Protein 8B68 (pdb70)

Foldseek 3Di:
DAAEEEEEQADQLVQPPPVSVQARQQQDDLQNGGLVQLVLQLCLVLRHAEYEYEYAPRHCVVVVQLPDDVVVLVVCVVVVVPVVSCVSPRRVVRHHYHYHHDHDCLDDLVSVLCVVVDDPVRQKYKYAHSQKDAPDRDVVVVQVVVCVVPNAKEFEWEQAQLQGAQQFKAFQFDDDPDPQKTWGQAIDHRDRSVPRNHSTGTDRIMIHGPQLNVLSVPDPRGDSRSSVNVCVVVPGTYMYGYRPDDMFGNSHVVSSVVSSLVVQLVDVVRNPVVVVVVVVVVVDD/DAAEEEEEQADQLVQPPPVSVQARLQQDDLQHGGLVQLVLQLCLVLPHQEYEYEYAPRVCVVVCLLPDDVVVLVVCVVVVVPVVSCVSPRRVPSHHYHYHHDHDCQDDLSRVLCVVVDDPVRQKYKYAYSQKDAPDRDVVVVQVVVCVVQNFKEFEWEQAQLQGAQQFWAFQWDDDPDPQKTWGQAIDHRDRSVPHNHRTGTDGIMIGGPQLSVLQVPDDQPCHGDSRSSVNVCVVVPGTYMYGYRPDDMFGSSHPVSSVVSSLVVQLVPVVRNPVSVVVVVVVVVDD

Structure (mmCIF, N/CA/C/O backbone):
data_8B68
#
_entry.id   8B68
#
_cell.length_a   48.036
_cell.length_b   78.433
_cell.length_c   90.289
_cell.angle_alpha   90.000
_cell.angle_beta   93.904
_cell.angle_gamma   90.000
#
_symmetry.space_group_name_H-M   'P 1 21 1'
#
loop_
_entity.id
_entity.type
_entity.pdbx_description
1 polymer 'UTP--glucose-1-phosphate uridylyltransferase'
2 non-polymer "URIDINE-5'-DIPHOSPHATE-GLUCOSE"
3 non-polymer 1,2-ETHANEDIOL
4 non-polymer DI(HYDROXYETHYL)ETHER
5 non-polymer 'THIOCYANATE ION'
6 non-polymer 'MAGNESIUM ION'
7 water water
#
loop_
_atom_site.group_PDB
_atom_site.id
_atom_site.type_symbol
_atom_site.label_atom_id
_atom_site.label_alt_id
_atom_site.label_comp_id
_atom_site.label_asym_id
_atom_site.label_entity_id
_atom_site.label_seq_id
_atom_site.pdbx_PDB_ins_code
_atom_site.Cartn_x
_atom_site.Cartn_y
_atom_site.Cartn_z
_atom_site.occupancy
_atom_site.B_iso_or_equiv
_atom_site.auth_seq_id
_atom_site.auth_comp_id
_atom_site.auth_asym_id
_atom_site.auth_atom_id
_atom_site.pdbx_PDB_model_num
ATOM 1 N N . THR A 1 9 ? -12.811 17.877 32.875 1.000 46.151 9 THR A N 1
ATOM 2 C CA . THR A 1 9 ? -13.312 16.740 33.693 1.000 47.204 9 THR A CA 1
ATOM 3 C C . THR A 1 9 ? -12.215 15.656 33.757 1.000 44.249 9 THR A C 1
ATOM 4 O O . THR A 1 9 ? -11.067 15.894 33.403 1.000 41.983 9 THR A O 1
ATOM 15 N N . PHE A 1 10 ? -12.543 14.449 34.217 1.000 31.611 10 PHE A N 1
ATOM 16 C CA . PHE A 1 10 ? -11.576 13.354 34.248 1.000 27.501 10 PHE A CA 1
ATOM 17 C C . PHE A 1 10 ? -11.044 13.082 32.837 1.000 26.426 10 PHE A C 1
ATOM 18 O O . PHE A 1 10 ? -11.761 13.278 31.839 1.000 25.962 10 PHE A O 1
ATOM 35 N N . THR A 1 11 ? -9.799 12.604 32.763 1.000 26.678 11 THR A N 1
ATOM 36 C CA . THR A 1 11 ? -9.189 12.163 31.509 1.000 27.610 11 THR A CA 1
ATOM 37 C C . THR A 1 11 ? -8.784 10.689 31.526 1.000 27.301 11 THR A C 1
ATOM 38 O O . THR A 1 11 ? -8.521 10.139 30.449 1.000 30.464 11 THR A O 1
ATOM 49 N N . THR A 1 12 ? -8.695 10.039 32.706 1.000 24.077 12 THR A N 1
ATOM 50 C CA . THR A 1 12 ? -8.244 8.656 32.809 1.000 23.047 12 THR A CA 1
ATOM 51 C C . THR A 1 12 ? -9.392 7.789 33.310 1.000 22.955 12 THR A C 1
ATOM 52 O O . THR A 1 12 ? -10.077 8.126 34.293 1.000 21.595 12 THR A O 1
ATOM 63 N N . ALA A 1 13 ? -9.642 6.669 32.600 1.000 21.673 13 ALA A N 1
ATOM 64 C CA . ALA A 1 13 ? -10.620 5.674 33.003 1.000 21.710 13 ALA A CA 1
ATOM 65 C C . ALA A 1 13 ? -9.884 4.382 33.325 1.000 23.535 13 ALA A C 1
ATOM 66 O O . ALA A 1 13 ? -9.007 3.997 32.559 1.000 25.637 13 ALA A O 1
ATOM 73 N N . ILE A 1 14 ? -10.286 3.731 34.418 1.000 21.404 14 ILE A N 1
ATOM 74 C CA . ILE A 1 14 ? -9.723 2.477 34.893 1.000 21.794 14 ILE A CA 1
ATOM 75 C C . ILE A 1 14 ? -10.742 1.392 34.622 1.000 21.146 14 ILE A C 1
ATOM 76 O O . ILE A 1 14 ? -11.925 1.533 34.939 1.000 20.959 14 ILE A O 1
ATOM 92 N N . VAL A 1 15 ? -10.274 0.278 34.023 1.000 22.069 15 VAL A N 1
ATOM 93 C CA . VAL A 1 15 ? -11.112 -0.902 33.821 1.000 22.127 15 VAL A CA 1
ATOM 94 C C . VAL A 1 15 ? -10.463 -2.069 34.563 1.000 22.965 15 VAL A C 1
ATOM 95 O O . VAL A 1 15 ? -9.398 -2.556 34.123 1.000 23.806 15 VAL A O 1
ATOM 108 N N . PRO A 1 16 ? -11.041 -2.502 35.718 1.000 22.081 16 PRO A N 1
ATOM 109 C CA . PRO A 1 16 ? -10.581 -3.669 36.469 1.000 22.876 16 PRO A CA 1
ATOM 110 C C . PRO A 1 16 ? -10.957 -4.951 35.736 1.000 23.421 16 PRO A C 1
ATOM 111 O O . PRO A 1 16 ? -12.141 -5.226 35.575 1.000 23.932 16 PRO A O 1
ATOM 122 N N . ALA A 1 17 ? -9.937 -5.683 35.274 1.000 25.862 17 ALA A N 1
ATOM 123 C CA . ALA A 1 17 ? -10.120 -6.847 34.378 1.000 25.149 17 ALA A CA 1
ATOM 124 C C . ALA A 1 17 ? -9.227 -8.003 34.816 1.000 26.845 17 ALA A C 1
ATOM 125 O O . ALA A 1 17 ? -8.766 -8.794 33.991 1.000 28.369 17 ALA A O 1
ATOM 132 N N . ALA A 1 18 ? -8.956 -8.114 36.119 1.000 29.006 18 ALA A N 1
ATOM 133 C CA . ALA A 1 18 ? -7.969 -9.065 36.605 1.000 31.704 18 ALA A CA 1
ATOM 134 C C . ALA A 1 18 ? -8.589 -10.359 37.142 1.000 33.692 18 ALA A C 1
ATOM 135 O O . ALA A 1 18 ? -7.820 -11.310 37.351 1.000 36.501 18 ALA A O 1
ATOM 142 N N . GLY A 1 19 ? -9.928 -10.426 37.322 1.000 30.880 19 GLY A N 1
ATOM 143 C CA . GLY A 1 19 ? -10.566 -11.670 37.759 1.000 33.037 19 GLY A CA 1
ATOM 144 C C . GLY A 1 19 ? -10.769 -12.633 36.583 1.000 33.082 19 GLY A C 1
ATOM 145 O O . GLY A 1 19 ? -10.895 -12.171 35.445 1.000 32.709 19 GLY A O 1
ATOM 149 N N . LEU A 1 20 ? -10.984 -13.921 36.866 1.000 33.993 20 LEU A N 1
ATOM 150 C CA . LEU A 1 20 ? -11.019 -14.935 35.796 1.000 36.312 20 LEU A CA 1
ATOM 151 C C . LEU A 1 20 ? -12.336 -14.959 35.028 1.000 36.003 20 LEU A C 1
ATOM 152 O O . LEU A 1 20 ? -12.330 -15.048 33.781 1.000 37.823 20 LEU A O 1
ATOM 168 N N . GLY A 1 21 ? -13.461 -14.825 35.729 1.000 32.749 21 GLY A N 1
ATOM 169 C CA . GLY A 1 21 ? -14.737 -15.143 35.105 1.000 30.615 21 GLY A CA 1
ATOM 170 C C . GLY A 1 21 ? -14.982 -16.644 35.203 1.000 26.686 21 GLY A C 1
ATOM 171 O O . GLY A 1 21 ? -15.131 -17.358 34.190 1.000 26.623 21 GLY A O 1
ATOM 175 N N . THR A 1 22 ? -15.105 -17.113 36.456 1.000 26.986 22 THR A N 1
ATOM 176 C CA . THR A 1 22 ? -15.256 -18.526 36.731 1.000 27.582 22 THR A CA 1
ATOM 177 C C . THR A 1 22 ? -16.572 -19.052 36.136 1.000 26.223 22 THR A C 1
ATOM 178 O O . THR A 1 22 ? -16.627 -20.219 35.803 1.000 24.828 22 THR A O 1
ATOM 189 N N . ARG A 1 23 ? -17.624 -18.203 35.974 1.000 25.228 23 ARG A N 1
ATOM 190 C CA . ARG A 1 23 ? -18.878 -18.684 35.365 1.000 26.547 23 ARG A CA 1
ATOM 191 C C . ARG A 1 23 ? -18.725 -18.995 33.882 1.000 24.863 23 ARG A C 1
ATOM 192 O O . ARG A 1 23 ? -19.605 -19.632 33.301 1.000 25.103 23 ARG A O 1
ATOM 213 N N . PHE A 1 24 ? -17.614 -18.563 33.242 1.000 23.382 24 PHE A N 1
ATOM 214 C CA . PHE A 1 24 ? -17.386 -18.872 31.846 1.000 22.373 24 PHE A CA 1
ATOM 215 C C . PHE A 1 24 ? -16.321 -19.953 31.664 1.000 22.144 24 PHE A C 1
ATOM 216 O O . PHE A 1 24 ? -15.891 -20.144 30.528 1.000 23.911 24 PHE A O 1
ATOM 233 N N . LEU A 1 25 ? -15.954 -20.691 32.738 1.000 22.760 25 LEU A N 1
ATOM 234 C CA . LEU A 1 25 ? -15.090 -21.846 32.547 1.000 23.457 25 LEU A CA 1
ATOM 235 C C . LEU A 1 25 ? -15.832 -22.959 31.810 1.000 24.286 25 LEU A C 1
ATOM 236 O O . LEU A 1 25 ? -17.036 -23.095 32.005 1.000 24.994 25 LEU A O 1
ATOM 252 N N . PRO A 1 26 ? -15.171 -23.755 30.955 1.000 24.036 26 PRO A N 1
ATOM 253 C CA . PRO A 1 26 ? -13.697 -23.739 30.782 1.000 25.163 26 PRO A CA 1
ATOM 254 C C . PRO A 1 26 ? -13.068 -22.678 29.855 1.000 23.874 26 PRO A C 1
ATOM 255 O O . PRO A 1 26 ? -11.837 -22.565 29.816 1.000 23.563 26 PRO A O 1
ATOM 266 N N . THR A 1 27 ? -13.894 -21.952 29.117 1.000 22.709 27 THR A N 1
ATOM 267 C CA . THR A 1 27 ? -13.398 -21.020 28.118 1.000 23.481 27 THR A CA 1
ATOM 268 C C . THR A 1 27 ? -12.372 -20.058 28.721 1.000 23.028 27 THR A C 1
ATOM 269 O O . THR A 1 27 ? -11.307 -19.848 28.129 1.000 23.092 27 THR A O 1
ATOM 280 N N . THR A 1 28 ? -12.698 -19.451 29.872 1.000 22.509 28 THR A N 1
ATOM 281 C CA . THR A 1 28 ? -11.850 -18.420 30.467 1.000 22.455 28 THR A CA 1
ATOM 282 C C . THR A 1 28 ? -10.577 -18.979 31.092 1.000 23.918 28 THR A C 1
ATOM 283 O O . THR A 1 28 ? -9.768 -18.198 31.587 1.000 26.735 28 THR A O 1
ATOM 294 N N . LYS A 1 29 ? -10.374 -20.288 31.079 1.000 23.781 29 LYS A N 1
ATOM 295 C CA . LYS A 1 29 ? -9.038 -20.842 31.316 1.000 27.149 29 LYS A CA 1
ATOM 296 C C . LYS A 1 29 ? -8.019 -20.229 30.341 1.000 28.667 29 LYS A C 1
ATOM 297 O O . LYS A 1 29 ? -6.875 -20.029 30.744 1.000 32.400 29 LYS A O 1
ATOM 316 N N . SER A 1 30 ? -8.419 -20.041 29.079 1.000 26.637 30 SER A N 1
ATOM 317 C CA . SER A 1 30 ? -7.547 -19.595 28.002 1.000 28.663 30 SER A CA 1
ATOM 318 C C . SER A 1 30 ? -7.921 -18.230 27.436 1.000 28.550 30 SER A C 1
ATOM 319 O O . SER A 1 30 ? -7.036 -17.572 26.898 1.000 37.110 30 SER A O 1
ATOM 327 N N . VAL A 1 31 ? -9.190 -17.806 27.475 1.000 24.179 31 VAL A N 1
ATOM 328 C CA . VAL A 1 31 ? -9.606 -16.595 26.812 1.000 24.443 31 VAL A CA 1
ATOM 329 C C . VAL A 1 31 ? -9.935 -15.575 27.906 1.000 23.650 31 VAL A C 1
ATOM 330 O O . VAL A 1 31 ? -10.765 -15.868 28.753 1.000 22.775 31 VAL A O 1
ATOM 343 N N . PRO A 1 32 ? -9.337 -14.359 27.884 1.000 24.011 32 PRO A N 1
ATOM 344 C CA . PRO A 1 32 ? -9.750 -13.304 28.804 1.000 23.024 32 PRO A CA 1
ATOM 345 C C . PRO A 1 32 ? -11.244 -13.045 28.679 1.000 22.020 32 PRO A C 1
ATOM 346 O O . PRO A 1 32 ? -11.795 -12.825 27.598 1.000 20.153 32 PRO A O 1
ATOM 357 N N . LYS A 1 33 ? -11.931 -13.000 29.819 1.000 21.860 33 LYS A N 1
ATOM 358 C CA . LYS A 1 33 ? -13.343 -12.722 29.847 1.000 22.870 33 LYS A CA 1
ATOM 359 C C . LYS A 1 33 ? -13.752 -11.453 29.096 1.000 19.618 33 LYS A C 1
ATOM 360 O O . LYS A 1 33 ? -14.746 -11.423 28.402 1.000 20.468 33 LYS A O 1
ATOM 379 N N . GLU A 1 34 ? -12.904 -10.427 29.189 1.000 20.617 34 GLU A N 1
ATOM 380 C CA . GLU A 1 34 ? -13.232 -9.139 28.610 1.000 20.811 34 GLU A CA 1
ATOM 381 C C . GLU A 1 34 ? -13.087 -9.130 27.078 1.000 19.812 34 GLU A C 1
ATOM 382 O O . GLU A 1 34 ? -13.484 -8.150 26.463 1.000 19.503 34 GLU A O 1
ATOM 394 N N . LEU A 1 35 ? -12.490 -10.178 26.476 1.000 19.891 35 LEU A N 1
ATOM 395 C CA . LEU A 1 35 ? -12.410 -10.316 25.018 1.000 20.322 35 LEU A CA 1
ATOM 396 C C . LEU A 1 35 ? -13.535 -11.183 24.457 1.000 22.109 35 LEU A C 1
ATOM 397 O O . LEU A 1 35 ? -13.589 -11.366 23.206 1.000 23.489 35 LEU A O 1
ATOM 413 N N . LEU A 1 36 ? -14.458 -11.688 25.297 1.000 19.777 36 LEU A N 1
ATOM 414 C CA . LEU A 1 36 ? -15.528 -12.518 24.744 1.000 19.829 36 LEU A CA 1
ATOM 415 C C . LEU A 1 36 ? -16.470 -11.643 23.937 1.000 20.987 36 LEU A C 1
ATOM 416 O O . LEU A 1 36 ? -16.807 -10.580 24.372 1.000 21.520 36 LEU A O 1
ATOM 432 N N . PRO A 1 37 ? -16.936 -12.096 22.766 1.000 21.064 37 PRO A N 1
ATOM 433 C CA . PRO A 1 37 ? -17.733 -11.247 21.886 1.000 22.059 37 PRO A CA 1
ATOM 434 C C . PRO A 1 37 ? -19.206 -11.182 22.291 1.000 22.537 37 PRO A C 1
ATOM 435 O O . PRO A 1 37 ? -19.819 -12.218 22.575 1.000 21.728 37 PRO A O 1
ATOM 446 N N . VAL A 1 38 ? -19.732 -9.959 22.226 1.000 20.385 38 VAL A N 1
ATOM 447 C CA . VAL A 1 38 ? -21.160 -9.660 22.291 1.000 20.637 38 VAL A CA 1
ATOM 448 C C . VAL A 1 38 ? -21.607 -9.506 20.844 1.000 20.154 38 VAL A C 1
ATOM 449 O O . VAL A 1 38 ? -21.334 -8.455 20.241 1.000 20.223 38 VAL A O 1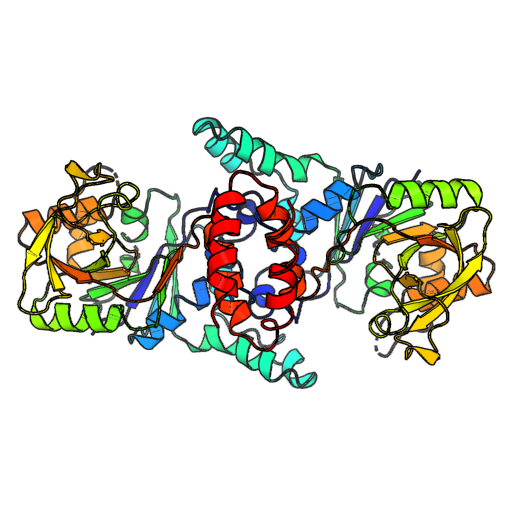
ATOM 462 N N . VAL A 1 39 ? -22.176 -10.587 20.284 1.000 19.935 39 VAL A N 1
ATOM 463 C CA . VAL A 1 39 ? -22.361 -10.746 18.828 1.000 20.736 39 VAL A CA 1
ATOM 464 C C . VAL A 1 39 ? -20.989 -10.903 18.146 1.000 20.714 39 VAL A C 1
ATOM 465 O O . VAL A 1 39 ? -20.553 -12.039 17.895 1.000 22.715 39 VAL A O 1
ATOM 478 N N . ASP A 1 40 ? -20.286 -9.800 17.870 1.000 20.739 40 ASP A N 1
ATOM 479 C CA . ASP A 1 40 ? -19.003 -9.830 17.198 1.000 23.179 40 ASP A CA 1
ATOM 480 C C . ASP A 1 40 ? -17.961 -8.901 17.853 1.000 21.093 40 ASP A C 1
ATOM 481 O O . ASP A 1 40 ? -16.825 -8.904 17.410 1.000 23.353 40 ASP A O 1
ATOM 490 N N . THR A 1 41 ? -18.271 -8.281 19.019 1.000 20.489 41 THR A N 1
ATOM 491 C CA . THR A 1 41 ? -17.477 -7.179 19.550 1.000 21.714 41 THR A CA 1
ATOM 492 C C . THR A 1 41 ? -17.181 -7.477 21.014 1.000 22.342 41 THR A C 1
ATOM 493 O O . THR A 1 41 ? -18.127 -7.691 21.758 1.000 20.117 41 THR A O 1
ATOM 504 N N . PRO A 1 42 ? -15.896 -7.472 21.445 1.000 23.466 42 PRO A N 1
ATOM 505 C CA . PRO A 1 42 ? -15.562 -7.766 22.834 1.000 24.288 42 PRO A CA 1
ATOM 506 C C . PRO A 1 42 ? -16.044 -6.697 23.775 1.000 22.674 42 PRO A C 1
ATOM 507 O O . PRO A 1 42 ? -16.124 -5.508 23.427 1.000 20.883 42 PRO A O 1
ATOM 518 N N . ALA A 1 43 ? -16.486 -7.142 24.967 1.000 24.141 43 ALA A N 1
ATOM 519 C CA . ALA A 1 43 ? -16.925 -6.229 25.996 1.000 22.929 43 ALA A CA 1
ATOM 520 C C . ALA A 1 43 ? -15.938 -5.097 26.259 1.000 21.310 43 ALA A C 1
ATOM 521 O O . ALA A 1 43 ? -16.308 -3.958 26.526 1.000 25.093 43 ALA A O 1
ATOM 528 N N . ILE A 1 44 ? -14.628 -5.387 26.277 1.000 20.024 44 ILE A N 1
ATOM 529 C CA . ILE A 1 44 ? -13.632 -4.376 26.536 1.000 21.368 44 ILE A CA 1
ATOM 530 C C . ILE A 1 44 ? -13.711 -3.235 25.521 1.000 21.879 44 ILE A C 1
ATOM 531 O O . ILE A 1 44 ? -13.462 -2.088 25.893 1.000 21.523 44 ILE A O 1
ATOM 547 N N . GLU A 1 45 ? -14.055 -3.533 24.259 1.000 20.384 45 GLU A N 1
ATOM 548 C CA . GLU A 1 45 ? -14.255 -2.437 23.305 1.000 19.777 45 GLU A CA 1
ATOM 549 C C . GLU A 1 45 ? -15.500 -1.600 23.643 1.000 20.961 45 GLU A C 1
ATOM 550 O O . GLU A 1 45 ? -15.448 -0.354 23.564 1.000 21.330 45 GLU A O 1
ATOM 562 N N . LEU A 1 46 ? -16.587 -2.256 24.063 1.000 21.382 46 LEU A N 1
ATOM 563 C CA . LEU A 1 46 ? -17.830 -1.565 24.431 1.000 22.266 46 LEU A CA 1
ATOM 564 C C . LEU A 1 46 ? -17.586 -0.584 25.591 1.000 21.695 46 LEU A C 1
ATOM 565 O O . LEU A 1 46 ? -17.962 0.592 25.479 1.000 20.860 46 LEU A O 1
ATOM 581 N N . VAL A 1 47 ? -16.822 -1.004 26.614 1.000 21.478 47 VAL A N 1
ATOM 582 C CA A VAL A 1 47 ? -16.600 -0.113 27.750 0.620 23.227 47 VAL A CA 1
ATOM 583 C CA B VAL A 1 47 ? -16.535 -0.168 27.768 0.380 22.731 47 VAL A CA 1
ATOM 584 C C . VAL A 1 47 ? -15.557 0.962 27.409 1.000 23.226 47 VAL A C 1
ATOM 585 O O . VAL A 1 47 ? -15.683 2.115 27.845 1.000 23.044 47 VAL A O 1
ATOM 609 N N . ALA A 1 48 ? -14.555 0.666 26.556 1.000 21.061 48 ALA A N 1
ATOM 610 C CA . ALA A 1 48 ? -13.583 1.677 26.117 1.000 21.558 48 ALA A CA 1
ATOM 611 C C . ALA A 1 48 ? -14.287 2.776 25.323 1.000 21.183 48 ALA A C 1
ATOM 612 O O . ALA A 1 48 ? -13.944 3.952 25.455 1.000 23.831 48 ALA A O 1
ATOM 619 N N . ASP A 1 49 ? -15.258 2.347 24.501 1.000 21.525 49 ASP A N 1
ATOM 620 C CA . ASP A 1 49 ? -15.990 3.298 23.671 1.000 23.577 49 ASP A CA 1
ATOM 621 C C . ASP A 1 49 ? -16.826 4.234 24.561 1.000 24.372 49 ASP A C 1
ATOM 622 O O . ASP A 1 49 ? -16.799 5.446 24.401 1.000 22.774 49 ASP A O 1
ATOM 631 N N . GLU A 1 50 ? -17.522 3.667 25.530 1.000 20.672 50 GLU A N 1
ATOM 632 C CA . GLU A 1 50 ? -18.246 4.432 26.536 1.000 21.966 50 GLU A CA 1
ATOM 633 C C . GLU A 1 50 ? -17.335 5.430 27.233 1.000 21.633 50 GLU A C 1
ATOM 634 O O . GLU A 1 50 ? -17.676 6.606 27.329 1.000 22.692 50 GLU A O 1
ATOM 646 N N . ALA A 1 51 ? -16.149 4.974 27.676 1.000 21.105 51 ALA A N 1
ATOM 647 C CA . ALA A 1 51 ? -15.228 5.877 28.356 1.000 21.401 51 ALA A CA 1
ATOM 648 C C . ALA A 1 51 ? -14.803 7.040 27.458 1.000 22.217 51 ALA A C 1
ATOM 649 O O . ALA A 1 51 ? -14.809 8.196 27.877 1.000 22.808 51 ALA A O 1
ATOM 656 N N . ARG A 1 52 ? -14.436 6.718 26.197 1.000 22.578 52 ARG A N 1
ATOM 657 C CA . ARG A 1 52 ? -14.044 7.728 25.233 1.000 24.806 52 ARG A CA 1
ATOM 658 C C . ARG A 1 52 ? -15.159 8.758 25.039 1.000 21.873 52 ARG A C 1
ATOM 659 O O . ARG A 1 52 ? -14.894 9.955 25.030 1.000 24.729 52 ARG A O 1
ATOM 680 N N . GLN A 1 53 ? -16.393 8.283 24.887 1.000 22.745 53 GLN A N 1
ATOM 681 C CA . GLN A 1 53 ? -17.522 9.164 24.604 1.000 27.117 53 GLN A CA 1
ATOM 682 C C . GLN A 1 53 ? -17.807 10.112 25.768 1.000 26.814 53 GLN A C 1
ATOM 683 O O . GLN A 1 53 ? -18.205 11.249 25.512 1.000 26.610 53 GLN A O 1
ATOM 697 N N . ALA A 1 54 ? -17.476 9.692 27.006 1.000 24.660 54 ALA A N 1
ATOM 698 C CA . ALA A 1 54 ? -17.517 10.569 28.176 1.000 25.178 54 ALA A CA 1
ATOM 699 C C . ALA A 1 54 ? -16.279 11.460 28.385 1.000 26.407 54 ALA A C 1
ATOM 700 O O . ALA A 1 54 ? -16.206 12.166 29.402 1.000 27.563 54 ALA A O 1
ATOM 707 N N . GLY A 1 55 ? -15.295 11.446 27.485 1.000 25.546 55 GLY A N 1
ATOM 708 C CA . GLY A 1 55 ? -14.167 12.367 27.495 1.000 26.615 55 GLY A CA 1
ATOM 709 C C . GLY A 1 55 ? -12.850 11.781 27.980 1.000 25.777 55 GLY A C 1
ATOM 710 O O . GLY A 1 55 ? -11.868 12.499 28.023 1.000 27.664 55 GLY A O 1
ATOM 714 N N . ALA A 1 56 ? -12.808 10.465 28.244 1.000 27.403 56 ALA A N 1
ATOM 715 C CA . ALA A 1 56 ? -11.566 9.788 28.573 1.000 25.890 56 ALA A CA 1
ATOM 716 C C . ALA A 1 56 ? -10.574 9.928 27.431 1.000 30.721 56 ALA A C 1
ATOM 717 O O . ALA A 1 56 ? -10.928 9.775 26.263 1.000 29.590 56 ALA A O 1
ATOM 724 N N . GLU A 1 57 ? -9.343 10.266 27.788 1.000 28.703 57 GLU A N 1
ATOM 725 C CA . GLU A 1 57 ? -8.212 10.317 26.874 1.000 32.230 57 GLU A CA 1
ATOM 726 C C . GLU A 1 57 ? -7.333 9.068 26.981 1.000 33.973 57 GLU A C 1
ATOM 727 O O . GLU A 1 57 ? -6.571 8.772 26.048 1.000 34.476 57 GLU A O 1
ATOM 739 N N . ARG A 1 58 ? -7.433 8.356 28.124 1.000 32.337 58 ARG A N 1
ATOM 740 C CA . ARG A 1 58 ? -6.497 7.325 28.528 1.000 33.868 58 ARG A CA 1
ATOM 741 C C . ARG A 1 58 ? -7.327 6.247 29.219 1.000 29.801 58 ARG A C 1
ATOM 742 O O . ARG A 1 58 ? -8.248 6.555 29.984 1.000 28.091 58 ARG A O 1
ATOM 763 N N . LEU A 1 59 ? -6.983 4.983 28.946 1.000 28.392 59 LEU A N 1
ATOM 764 C CA . LEU A 1 59 ? -7.597 3.837 29.576 1.000 28.607 59 LEU A CA 1
ATOM 765 C C . LEU A 1 59 ? -6.500 3.021 30.264 1.000 28.500 59 LEU A C 1
ATOM 766 O O . LEU A 1 59 ? -5.517 2.678 29.633 1.000 28.066 59 LEU A O 1
ATOM 782 N N . VAL A 1 60 ? -6.659 2.737 31.561 1.000 23.925 60 VAL A N 1
ATOM 783 C CA . VAL A 1 60 ? -5.725 1.908 32.329 1.000 24.720 60 VAL A CA 1
ATOM 784 C C . VAL A 1 60 ? -6.479 0.614 32.628 1.000 25.410 60 VAL A C 1
ATOM 785 O O . VAL A 1 60 ? -7.461 0.612 33.375 1.000 23.488 60 VAL A O 1
ATOM 798 N N . ILE A 1 61 ? -6.093 -0.467 31.935 1.000 24.865 61 ILE A N 1
ATOM 799 C CA . ILE A 1 61 ? -6.668 -1.781 32.136 1.000 25.431 61 ILE A CA 1
ATOM 800 C C . ILE A 1 61 ? -5.833 -2.512 33.180 1.000 28.957 61 ILE A C 1
ATOM 801 O O . ILE A 1 61 ? -4.623 -2.680 33.000 1.000 29.684 61 ILE A O 1
ATOM 817 N N . VAL A 1 62 ? -6.480 -2.887 34.291 1.000 26.594 62 VAL A N 1
ATOM 818 C CA . VAL A 1 62 ? -5.821 -3.689 35.286 1.000 26.341 62 VAL A CA 1
ATOM 819 C C . VAL A 1 62 ? -6.052 -5.162 34.979 1.000 27.848 62 VAL A C 1
ATOM 820 O O . VAL A 1 62 ? -7.197 -5.591 34.993 1.000 28.413 62 VAL A O 1
ATOM 833 N N . THR A 1 63 ? -4.972 -5.920 34.754 1.000 28.072 63 THR A N 1
ATOM 834 C CA . THR A 1 63 ? -5.159 -7.310 34.399 1.000 30.482 63 THR A CA 1
ATOM 835 C C . THR A 1 63 ? -4.087 -8.157 35.055 1.000 32.421 63 THR A C 1
ATOM 836 O O . THR A 1 63 ? -3.126 -7.671 35.624 1.000 30.503 63 THR A O 1
ATOM 847 N N . SER A 1 64 ? -4.301 -9.458 34.947 1.000 32.193 64 SER A N 1
ATOM 848 C CA . SER A 1 64 ? -3.313 -10.429 35.354 1.000 33.937 64 SER A CA 1
ATOM 849 C C . SER A 1 64 ? -2.244 -10.600 34.268 1.000 35.038 64 SER A C 1
ATOM 850 O O . SER A 1 64 ? -2.450 -10.295 33.105 1.000 33.589 64 SER A O 1
ATOM 858 N N . PRO A 1 65 ? -1.065 -11.198 34.573 1.000 38.880 65 PRO A N 1
ATOM 859 C CA . PRO A 1 65 ? -0.083 -11.501 33.525 1.000 41.544 65 PRO A CA 1
ATOM 860 C C . PRO A 1 65 ? -0.546 -12.363 32.349 1.000 43.000 65 PRO A C 1
ATOM 861 O O . PRO A 1 65 ? -0.113 -12.126 31.217 1.000 48.469 65 PRO A O 1
ATOM 872 N N . ALA A 1 66 ? -1.475 -13.307 32.581 1.000 40.549 66 ALA A N 1
ATOM 873 C CA . ALA A 1 66 ? -1.973 -14.188 31.523 1.000 41.641 66 ALA A CA 1
ATOM 874 C C . ALA A 1 66 ? -2.999 -13.509 30.606 1.000 39.724 66 ALA A C 1
ATOM 875 O O . ALA A 1 66 ? -3.460 -14.099 29.624 1.000 41.215 66 ALA A O 1
ATOM 882 N N . LYS A 1 67 ? -3.460 -12.307 30.962 1.000 38.578 67 LYS A N 1
ATOM 883 C CA . LYS A 1 67 ? -4.525 -11.636 30.223 1.000 38.979 67 LYS A CA 1
ATOM 884 C C . LYS A 1 67 ? -4.030 -10.350 29.556 1.000 47.669 67 LYS A C 1
ATOM 885 O O . LYS A 1 67 ? -4.836 -9.588 29.020 1.000 42.027 67 LYS A O 1
ATOM 904 N N . GLN A 1 68 ? -2.705 -10.140 29.516 1.000 51.082 68 GLN A N 1
ATOM 905 C CA . GLN A 1 68 ? -2.116 -8.945 28.922 1.000 61.610 68 GLN A CA 1
ATOM 906 C C . GLN A 1 68 ? -2.429 -8.829 27.423 1.000 59.525 68 GLN A C 1
ATOM 907 O O . GLN A 1 68 ? -2.393 -7.727 26.901 1.000 65.403 68 GLN A O 1
ATOM 921 N N . SER A 1 69 ? -2.799 -9.926 26.748 1.000 53.637 69 SER A N 1
ATOM 922 C CA . SER A 1 69 ? -3.291 -9.913 25.372 1.000 52.512 69 SER A CA 1
ATOM 923 C C . SER A 1 69 ? -4.520 -9.015 25.138 1.000 50.491 69 SER A C 1
ATOM 924 O O . SER A 1 69 ? -4.852 -8.705 23.986 1.000 53.394 69 SER A O 1
ATOM 932 N N . ILE A 1 70 ? -5.235 -8.628 26.202 1.000 42.742 70 ILE A N 1
ATOM 933 C CA . ILE A 1 70 ? -6.166 -7.507 26.138 1.000 41.327 70 ILE A CA 1
ATOM 934 C C . ILE A 1 70 ? -5.460 -6.266 25.560 1.000 45.554 70 ILE A C 1
ATOM 935 O O . ILE A 1 70 ? -6.075 -5.585 24.757 1.000 39.057 70 ILE A O 1
ATOM 951 N N . ALA A 1 71 ? -4.165 -6.037 25.865 1.000 48.427 71 ALA A N 1
ATOM 952 C CA . ALA A 1 71 ? -3.418 -4.868 25.403 1.000 49.253 71 ALA A CA 1
ATOM 953 C C . ALA A 1 71 ? -3.299 -4.842 23.889 1.000 46.744 71 ALA A C 1
ATOM 954 O O . ALA A 1 71 ? -3.614 -3.809 23.299 1.000 50.784 71 ALA A O 1
ATOM 961 N N . ALA A 1 72 ? -2.832 -5.966 23.315 1.000 38.164 72 ALA A N 1
ATOM 962 C CA . ALA A 1 72 ? -2.639 -6.164 21.888 1.000 41.537 72 ALA A CA 1
ATOM 963 C C . ALA A 1 72 ? -3.921 -5.868 21.119 1.000 33.773 72 ALA A C 1
ATOM 964 O O . ALA A 1 72 ? -3.825 -5.418 19.990 1.000 35.053 72 ALA A O 1
ATOM 971 N N . TYR A 1 73 ? -5.104 -6.088 21.738 1.000 32.356 73 TYR A N 1
ATOM 972 C CA . TYR A 1 73 ? -6.359 -5.788 21.054 1.000 27.392 73 TYR A CA 1
ATOM 973 C C . TYR A 1 73 ? -6.432 -4.314 20.663 1.000 27.780 73 TYR A C 1
ATOM 974 O O . TYR A 1 73 ? -7.055 -3.979 19.656 1.000 25.711 73 TYR A O 1
ATOM 992 N N . PHE A 1 74 ? -5.853 -3.418 21.505 1.000 27.136 74 PHE A N 1
ATOM 993 C CA . PHE A 1 74 ? -5.876 -1.986 21.250 1.000 28.708 74 PHE A CA 1
ATOM 994 C C . PHE A 1 74 ? -4.693 -1.503 20.411 1.000 29.228 74 PHE A C 1
ATOM 995 O O . PHE A 1 74 ? -4.528 -0.288 20.278 1.000 32.666 74 PHE A O 1
ATOM 1012 N N . ARG A 1 75 ? -3.855 -2.421 19.901 1.000 31.797 75 ARG A N 1
ATOM 1013 C CA . ARG A 1 75 ? -2.743 -2.049 19.035 1.000 34.505 75 ARG A CA 1
ATOM 1014 C C . ARG A 1 75 ? -3.219 -2.196 17.588 1.000 33.443 75 ARG A C 1
ATOM 1015 O O . ARG A 1 75 ? -4.028 -3.065 17.301 1.000 31.435 75 ARG A O 1
ATOM 1036 N N . PRO A 1 76 ? -2.695 -1.392 16.626 1.000 35.781 76 PRO A N 1
ATOM 1037 C CA . PRO A 1 76 ? -3.006 -1.582 15.216 1.000 35.773 76 PRO A CA 1
ATOM 1038 C C . PRO A 1 76 ? -2.549 -2.960 14.781 1.000 34.032 76 PRO A C 1
ATOM 1039 O O . PRO A 1 76 ? -1.637 -3.515 15.380 1.000 34.537 76 PRO A O 1
ATOM 1050 N N . ALA A 1 77 ? -3.177 -3.473 13.721 1.000 33.273 77 ALA A N 1
ATOM 1051 C CA . ALA A 1 77 ? -2.913 -4.766 13.126 1.000 33.790 77 ALA A CA 1
ATOM 1052 C C . ALA A 1 77 ? -2.676 -4.510 11.634 1.000 37.611 77 ALA A C 1
ATOM 1053 O O . ALA A 1 77 ? -3.549 -4.791 10.819 1.000 37.045 77 ALA A O 1
ATOM 1060 N N . PRO A 1 78 ? -1.531 -3.888 11.256 1.000 38.427 78 PRO A N 1
ATOM 1061 C CA . PRO A 1 78 ? -1.283 -3.475 9.860 1.000 39.357 78 PRO A CA 1
ATOM 1062 C C . PRO A 1 78 ? -1.504 -4.523 8.783 1.000 40.406 78 PRO A C 1
ATOM 1063 O O . PRO A 1 78 ? -1.995 -4.172 7.714 1.000 41.282 78 PRO A O 1
ATOM 1074 N N . GLU A 1 79 ? -1.037 -5.760 9.006 1.000 41.233 79 GLU A N 1
ATOM 1075 C CA . GLU A 1 79 ? -1.140 -6.805 8.001 1.000 44.464 79 GLU A CA 1
ATOM 1076 C C . GLU A 1 79 ? -2.590 -7.248 7.830 1.000 40.292 79 GLU A C 1
ATOM 1077 O O . GLU A 1 79 ? -3.042 -7.462 6.707 1.000 38.601 79 GLU A O 1
ATOM 1089 N N . LEU A 1 80 ? -3.315 -7.417 8.942 1.000 35.883 80 LEU A N 1
ATOM 1090 C CA . LEU A 1 80 ? -4.744 -7.692 8.855 1.000 33.532 80 LEU A CA 1
ATOM 1091 C C . LEU A 1 80 ? -5.477 -6.547 8.122 1.000 33.992 80 LEU A C 1
ATOM 1092 O O . LEU A 1 80 ? -6.315 -6.852 7.268 1.000 35.491 80 LEU A O 1
ATOM 1108 N N . GLU A 1 81 ? -5.166 -5.284 8.461 1.000 34.963 81 GLU A N 1
ATOM 1109 C CA A GLU A 1 81 ? -5.798 -4.125 7.844 0.500 35.035 81 GLU A CA 1
ATOM 1110 C CA B GLU A 1 81 ? -5.764 -4.106 7.842 0.500 36.221 81 GLU A CA 1
ATOM 1111 C C . GLU A 1 81 ? -5.516 -4.150 6.334 1.000 37.954 81 GLU A C 1
ATOM 1112 O O . GLU A 1 81 ? -6.465 -4.097 5.536 1.000 37.418 81 GLU A O 1
ATOM 1134 N N . ARG A 1 82 ? -4.240 -4.350 5.959 1.000 37.840 82 ARG A N 1
ATOM 1135 C CA . ARG A 1 82 ? -3.823 -4.403 4.560 1.000 40.667 82 ARG A CA 1
ATOM 1136 C C . ARG A 1 82 ? -4.620 -5.476 3.817 1.000 41.876 82 ARG A C 1
ATOM 1137 O O . ARG A 1 82 ? -5.104 -5.231 2.715 1.000 41.448 82 ARG A O 1
ATOM 1158 N N . SER A 1 83 ? -4.735 -6.662 4.414 1.000 39.993 83 SER A N 1
ATOM 1159 C CA . SER A 1 83 ? -5.468 -7.763 3.808 1.000 40.713 83 SER A CA 1
ATOM 1160 C C . SER A 1 83 ? -6.972 -7.475 3.619 1.000 39.874 83 SER A C 1
ATOM 1161 O O . SER A 1 83 ? -7.557 -7.821 2.585 1.000 39.575 83 SER A O 1
ATOM 1169 N N . LEU A 1 84 ? -7.625 -6.890 4.625 1.000 34.852 84 LEU A N 1
ATOM 1170 C CA . LEU A 1 84 ? -9.038 -6.532 4.502 1.000 34.020 84 LEU A CA 1
ATOM 1171 C C . LEU A 1 84 ? -9.226 -5.482 3.403 1.000 35.035 84 LEU A C 1
ATOM 1172 O O . LEU A 1 84 ? -10.174 -5.588 2.633 1.000 38.089 84 LEU A O 1
ATOM 1188 N N . GLU A 1 85 ? -8.301 -4.535 3.281 1.000 37.466 85 GLU A N 1
ATOM 1189 C CA . GLU A 1 85 ? -8.403 -3.482 2.275 1.000 41.455 85 GLU A CA 1
ATOM 1190 C C . GLU A 1 85 ? -8.290 -4.087 0.872 1.000 44.318 85 GLU A C 1
ATO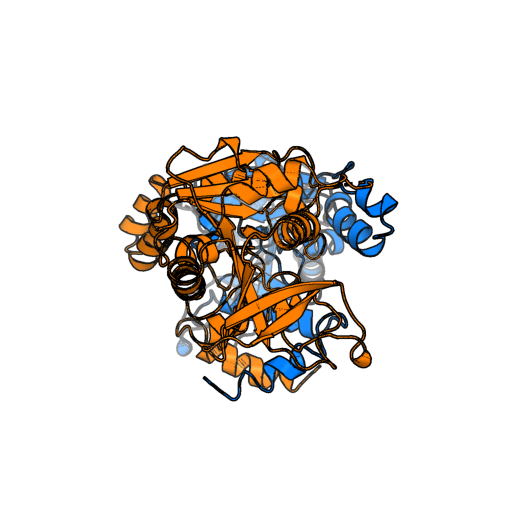M 1191 O O . GLU A 1 85 ? -9.060 -3.728 -0.020 1.000 41.979 85 GLU A O 1
ATOM 1203 N N . GLU A 1 86 ? -7.400 -5.069 0.694 1.000 44.381 86 GLU A N 1
ATOM 1204 C CA . GLU A 1 86 ? -7.193 -5.704 -0.606 1.000 47.589 86 GLU A CA 1
ATOM 1205 C C . GLU A 1 86 ? -8.405 -6.560 -0.984 1.000 46.755 86 GLU A C 1
ATOM 1206 O O . GLU A 1 86 ? -8.686 -6.693 -2.169 1.000 47.816 86 GLU A O 1
ATOM 1218 N N . LYS A 1 87 ? -9.131 -7.096 0.008 1.000 41.489 87 LYS A N 1
ATOM 1219 C CA . LYS A 1 87 ? -10.341 -7.868 -0.242 1.000 42.806 87 LYS A CA 1
ATOM 1220 C C . LYS A 1 87 ? -11.609 -7.005 -0.321 1.000 39.165 87 LYS A C 1
ATOM 1221 O O . LYS A 1 87 ? -12.696 -7.563 -0.490 1.000 41.087 87 LYS A O 1
ATOM 1240 N N . GLY A 1 88 ? -11.494 -5.681 -0.175 1.000 39.767 88 GLY A N 1
ATOM 1241 C CA . GLY A 1 88 ? -12.653 -4.811 -0.215 1.000 38.411 88 GLY A CA 1
ATOM 1242 C C . GLY A 1 88 ? -13.595 -5.048 0.967 1.000 36.427 88 GLY A C 1
ATOM 1243 O O . GLY A 1 88 ? -14.746 -4.652 0.899 1.000 37.087 88 GLY A O 1
ATOM 1247 N N . LYS A 1 89 ? -13.102 -5.585 2.101 1.000 33.394 89 LYS A N 1
ATOM 1248 C CA . LYS A 1 89 ? -13.887 -5.683 3.325 1.000 33.384 89 LYS A CA 1
ATOM 1249 C C . LYS A 1 89 ? -13.839 -4.383 4.112 1.000 30.696 89 LYS A C 1
ATOM 1250 O O . LYS A 1 89 ? -13.394 -4.358 5.260 1.000 28.632 89 LYS A O 1
ATOM 1269 N N . THR A 1 90 ? -14.440 -3.304 3.557 1.000 29.332 90 THR A N 1
ATOM 1270 C CA . THR A 1 90 ? -14.400 -1.971 4.116 1.000 29.040 90 THR A CA 1
ATOM 1271 C C . THR A 1 90 ? -15.041 -1.943 5.515 1.000 27.060 90 THR A C 1
ATOM 1272 O O . THR A 1 90 ? -14.615 -1.195 6.385 1.000 27.321 90 THR A O 1
ATOM 1283 N N . GLY A 1 91 ? -16.137 -2.674 5.671 1.000 25.824 91 GLY A N 1
ATOM 1284 C CA . GLY A 1 91 ? -16.876 -2.663 6.931 1.000 25.156 91 GLY A CA 1
ATOM 1285 C C . GLY A 1 91 ? -16.128 -3.396 8.047 1.000 24.347 91 GLY A C 1
ATOM 1286 O O . GLY A 1 91 ? -16.069 -2.904 9.158 1.000 24.098 91 GLY A O 1
ATOM 1290 N N . GLN A 1 92 ? -15.550 -4.532 7.692 1.000 26.605 92 GLN A N 1
ATOM 1291 C CA . GLN A 1 92 ? -14.754 -5.274 8.682 1.000 25.178 92 GLN A CA 1
ATOM 1292 C C . GLN A 1 92 ? -13.484 -4.479 9.000 1.000 25.102 92 GLN A C 1
ATOM 1293 O O . GLN A 1 92 ? -13.053 -4.421 10.160 1.000 24.754 92 GLN A O 1
ATOM 1307 N N . LEU A 1 93 ? -12.917 -3.787 8.012 1.000 25.146 93 LEU A N 1
ATOM 1308 C CA . LEU A 1 93 ? -11.735 -2.959 8.231 1.000 25.621 93 LEU A CA 1
ATOM 1309 C C . LEU A 1 93 ? -12.003 -1.837 9.218 1.000 26.538 93 LEU A C 1
ATOM 1310 O O . LEU A 1 93 ? -11.214 -1.599 10.147 1.000 26.048 93 LEU A O 1
ATOM 1326 N N . ALA A 1 94 ? -13.149 -1.132 9.059 1.000 25.334 94 ALA A N 1
ATOM 1327 C CA . ALA A 1 94 ? -13.583 -0.127 10.016 1.000 25.198 94 ALA A CA 1
ATOM 1328 C C . ALA A 1 94 ? -13.740 -0.735 11.411 1.000 24.148 94 ALA A C 1
ATOM 1329 O O . ALA A 1 94 ? -13.407 -0.074 12.388 1.000 25.078 94 ALA A O 1
ATOM 1336 N N . LYS A 1 95 ? -14.324 -1.932 11.467 1.000 23.631 95 LYS A N 1
ATOM 1337 C CA . LYS A 1 95 ? -14.550 -2.564 12.759 1.000 22.692 95 LYS A CA 1
ATOM 1338 C C . LYS A 1 95 ? -13.227 -2.818 13.508 1.000 23.409 95 LYS A C 1
ATOM 1339 O O . LYS A 1 95 ? -13.197 -2.641 14.747 1.000 23.175 95 LYS A O 1
ATOM 1358 N N . ILE A 1 96 ? -12.199 -3.295 12.807 1.000 23.178 96 ILE A N 1
ATOM 1359 C CA . ILE A 1 96 ? -10.892 -3.534 13.453 1.000 24.041 96 ILE A CA 1
ATOM 1360 C C . ILE A 1 96 ? -10.144 -2.242 13.780 1.000 25.497 96 ILE A C 1
ATOM 1361 O O . ILE A 1 96 ? -9.326 -2.221 14.692 1.000 26.268 96 ILE A O 1
ATOM 1377 N N . ARG A 1 97 ? -10.345 -1.165 13.014 1.000 24.886 97 ARG A N 1
ATOM 1378 C CA . ARG A 1 97 ? -9.665 0.100 13.291 1.000 27.246 97 ARG A CA 1
ATOM 1379 C C . ARG A 1 97 ? -10.280 0.862 14.462 1.000 26.001 97 ARG A C 1
ATOM 1380 O O . ARG A 1 97 ? -9.605 1.718 15.020 1.000 27.466 97 ARG A O 1
ATOM 1401 N N . ARG A 1 98 ? -11.499 0.505 14.892 1.000 25.031 98 ARG A N 1
ATOM 1402 C CA . ARG A 1 98 ? -12.231 1.291 15.870 1.000 27.123 98 ARG A CA 1
ATOM 1403 C C . ARG A 1 98 ? -11.489 1.321 17.212 1.000 26.211 98 ARG A C 1
ATOM 1404 O O . ARG A 1 98 ? -11.197 2.419 17.694 1.000 26.910 98 ARG A O 1
ATOM 1425 N N . ALA A 1 99 ? -11.181 0.149 17.803 1.000 24.945 99 ALA A N 1
ATOM 1426 C CA . ALA A 1 99 ? -10.634 0.106 19.163 1.000 25.711 99 ALA A CA 1
ATOM 1427 C C . ALA A 1 99 ? -9.289 0.815 19.265 1.000 26.540 99 ALA A C 1
ATOM 1428 O O . ALA A 1 99 ? -9.130 1.643 20.174 1.000 27.304 99 ALA A O 1
ATOM 1435 N N . PRO A 1 100 ? -8.291 0.559 18.394 1.000 28.293 100 PRO A N 1
ATOM 1436 C CA . PRO A 1 100 ? -7.007 1.250 18.480 1.000 29.229 100 PRO A CA 1
ATOM 1437 C C . PRO A 1 100 ? -7.070 2.775 18.379 1.000 32.103 100 PRO A C 1
ATOM 1438 O O . PRO A 1 100 ? -6.178 3.438 18.910 1.000 35.443 100 PRO A O 1
ATOM 1449 N N . GLU A 1 101 ? -8.116 3.329 17.744 1.000 29.102 101 GLU A N 1
ATOM 1450 C CA . GLU A 1 101 ? -8.214 4.777 17.543 1.000 32.376 101 GLU A CA 1
ATOM 1451 C C . GLU A 1 101 ? -9.010 5.451 18.665 1.000 33.532 101 GLU A C 1
ATOM 1452 O O . GLU A 1 101 ? -9.099 6.669 18.670 1.000 34.256 101 GLU A O 1
ATOM 1464 N N . LEU A 1 102 ? -9.532 4.709 19.657 1.000 30.516 102 LEU A N 1
ATOM 1465 C CA . LEU A 1 102 ? -10.406 5.301 20.665 1.000 32.890 102 LEU A CA 1
ATOM 1466 C C . LEU A 1 102 ? -9.594 6.164 21.628 1.000 35.763 102 LEU A C 1
ATOM 1467 O O . LEU A 1 102 ? -9.940 7.321 21.814 1.000 36.689 102 LEU A O 1
ATOM 1483 N N . LEU A 1 103 ? -8.540 5.607 22.246 1.000 35.868 103 LEU A N 1
ATOM 1484 C CA . LEU A 1 103 ? -7.762 6.346 23.228 1.000 40.048 103 LEU A CA 1
ATOM 1485 C C . LEU A 1 103 ? -6.407 5.688 23.447 1.000 41.079 103 LEU A C 1
ATOM 1486 O O . LEU A 1 103 ? -6.083 4.687 22.808 1.000 42.943 103 LEU A O 1
ATOM 1502 N N . GLU A 1 104 ? -5.597 6.329 24.293 1.000 38.284 104 GLU A N 1
ATOM 1503 C CA . GLU A 1 104 ? -4.315 5.781 24.720 1.000 43.590 104 GLU A CA 1
ATOM 1504 C C . GLU A 1 104 ? -4.579 4.711 25.782 1.000 45.721 104 GLU A C 1
ATOM 1505 O O . GLU A 1 104 ? -5.298 4.959 26.751 1.000 45.201 104 GLU A O 1
ATOM 1517 N N . VAL A 1 105 ? -3.977 3.532 25.613 1.000 38.898 105 VAL A N 1
ATOM 1518 C CA . VAL A 1 105 ? -4.258 2.399 26.478 1.000 35.233 105 VAL A CA 1
ATOM 1519 C C . VAL A 1 105 ? -2.965 1.994 27.171 1.000 36.875 105 VAL A C 1
ATOM 1520 O O . VAL A 1 105 ? -1.922 1.842 26.521 1.000 37.197 105 VAL A O 1
ATOM 1533 N N . GLU A 1 106 ? -3.045 1.781 28.492 1.000 32.449 106 GLU A N 1
ATOM 1534 C CA . GLU A 1 106 ? -1.939 1.249 29.276 1.000 36.060 106 GLU A CA 1
ATOM 1535 C C . GLU A 1 106 ? -2.457 0.084 30.116 1.000 36.485 106 GLU A C 1
ATOM 1536 O O . GLU A 1 106 ? -3.651 0.038 30.440 1.000 33.908 106 GLU A O 1
ATOM 1548 N N . VAL A 1 107 ? -1.556 -0.818 30.534 1.000 36.790 107 VAL A N 1
ATOM 1549 C CA . VAL A 1 107 ? -1.922 -1.984 31.345 1.000 39.180 107 VAL A CA 1
ATOM 1550 C C . VAL A 1 107 ? -1.202 -1.897 32.689 1.000 41.734 107 VAL A C 1
ATOM 1551 O O . VAL A 1 107 ? 0.000 -1.681 32.693 1.000 48.575 107 VAL A O 1
ATOM 1564 N N . ALA A 1 108 ? -1.928 -2.029 33.807 1.000 38.900 108 ALA A N 1
ATOM 1565 C CA . ALA A 1 108 ? -1.338 -2.240 35.123 1.000 40.889 108 ALA A CA 1
ATOM 1566 C C . ALA A 1 108 ? -1.546 -3.686 35.565 1.000 43.154 108 ALA A C 1
ATOM 1567 O O . ALA A 1 108 ? -2.679 -4.162 35.549 1.000 36.732 108 ALA A O 1
ATOM 1574 N N . ILE A 1 109 ? -0.504 -4.311 36.124 1.000 42.700 109 ILE A N 1
ATOM 1575 C CA . ILE A 1 109 ? -0.514 -5.740 36.425 1.000 49.830 109 ILE A CA 1
ATOM 1576 C C . ILE A 1 109 ? -0.913 -5.932 37.894 1.000 53.848 109 ILE A C 1
ATOM 1577 O O . ILE A 1 109 ? -0.269 -5.390 38.776 1.000 54.160 109 ILE A O 1
ATOM 1593 N N . GLN A 1 110 ? -2.026 -6.634 38.152 1.000 51.115 110 GLN A N 1
ATOM 1594 C CA . GLN A 1 110 ? -2.389 -7.131 39.473 1.000 50.192 110 GLN A CA 1
ATOM 1595 C C . GLN A 1 110 ? -1.840 -8.561 39.497 1.000 57.385 110 GLN A C 1
ATOM 1596 O O . GLN A 1 110 ? -2.288 -9.411 38.716 1.000 53.477 110 GLN A O 1
ATOM 1610 N N . GLU A 1 111 ? -0.813 -8.821 40.326 1.000 60.535 111 GLU A N 1
ATOM 1611 C CA . GLU A 1 111 ? -0.165 -10.131 40.354 1.000 63.683 111 GLU A CA 1
ATOM 1612 C C . GLU A 1 111 ? -1.173 -11.218 40.754 1.000 59.433 111 GLU A C 1
ATOM 1613 O O . GLU A 1 111 ? -1.309 -12.195 40.031 1.000 58.411 111 GLU A O 1
ATOM 1625 N N . GLN A 1 112 ? -1.918 -11.003 41.853 1.000 61.684 112 GLN A N 1
ATOM 1626 C CA . GLN A 1 112 ? -3.025 -11.866 42.278 1.000 63.839 112 GLN A CA 1
ATOM 1627 C C . GLN A 1 112 ? -4.346 -11.091 42.329 1.000 58.747 112 GLN A C 1
ATOM 1628 O O . GLN A 1 112 ? -4.324 -9.893 42.582 1.000 52.296 112 GLN A O 1
ATOM 1642 N N . ALA A 1 113 ? -5.481 -11.807 42.180 1.000 57.455 113 ALA A N 1
ATOM 1643 C CA . ALA A 1 113 ? -6.817 -11.219 42.241 1.000 56.661 113 ALA A CA 1
ATOM 1644 C C . ALA A 1 113 ? -7.308 -11.087 43.689 1.000 57.496 113 ALA A C 1
ATOM 1645 O O . ALA A 1 113 ? -8.104 -11.891 44.176 1.000 60.468 113 ALA A O 1
ATOM 1652 N N . LEU A 1 114 ? -6.888 -10.015 44.362 1.000 49.974 114 LEU A N 1
ATOM 1653 C CA . LEU A 1 114 ? -7.214 -9.786 45.760 1.000 48.240 114 LEU A CA 1
ATOM 1654 C C . LEU A 1 114 ? -8.519 -8.982 45.910 1.000 46.904 114 LEU A C 1
ATOM 1655 O O . LEU A 1 114 ? -8.886 -8.628 47.034 1.000 49.717 114 LEU A O 1
ATOM 1671 N N . GLY A 1 115 ? -9.206 -8.709 44.790 1.000 47.701 115 GLY A N 1
ATOM 1672 C CA . GLY A 1 115 ? -10.546 -8.122 44.723 1.000 45.979 115 GLY A CA 1
ATOM 1673 C C . GLY A 1 115 ? -10.555 -6.758 44.004 1.000 43.399 115 GLY A C 1
ATOM 1674 O O . GLY A 1 115 ? -9.528 -6.287 43.504 1.000 41.551 115 GLY A O 1
ATOM 1678 N N . LEU A 1 116 ? -11.735 -6.132 43.945 1.000 36.719 116 LEU A N 1
ATOM 1679 C CA . LEU A 1 116 ? -11.924 -4.925 43.146 1.000 34.739 116 LEU A CA 1
ATOM 1680 C C . LEU A 1 116 ? -11.140 -3.739 43.719 1.000 29.528 116 LEU A C 1
ATOM 1681 O O . LEU A 1 116 ? -10.531 -2.988 42.950 1.000 30.380 116 LEU A O 1
ATOM 1697 N N . GLY A 1 117 ? -11.258 -3.501 45.022 1.000 29.699 117 GLY A N 1
ATOM 1698 C CA . GLY A 1 117 ? -10.535 -2.429 45.677 1.000 30.371 117 GLY A CA 1
ATOM 1699 C C . GLY A 1 117 ? -9.044 -2.524 45.357 1.000 31.204 117 GLY A C 1
ATOM 1700 O O . GLY A 1 117 ? -8.417 -1.532 45.013 1.000 30.751 117 GLY A O 1
ATOM 1704 N N . HIS A 1 118 ? -8.490 -3.752 45.419 1.000 31.188 118 HIS A N 1
ATOM 1705 C CA . HIS A 1 118 ? -7.073 -3.961 45.150 1.000 31.214 118 HIS A CA 1
ATOM 1706 C C . HIS A 1 118 ? -6.745 -3.717 43.675 1.000 29.379 118 HIS A C 1
ATOM 1707 O O . HIS A 1 118 ? -5.694 -3.170 43.371 1.000 30.391 118 HIS A O 1
ATOM 1722 N N . ALA A 1 119 ? -7.643 -4.081 42.751 1.000 29.015 119 ALA A N 1
ATOM 1723 C CA . ALA A 1 119 ? -7.468 -3.833 41.322 1.000 29.665 119 ALA A CA 1
ATOM 1724 C C . ALA A 1 119 ? -7.359 -2.335 41.038 1.000 29.134 119 ALA A C 1
ATOM 1725 O O . ALA A 1 119 ? -6.440 -1.902 40.338 1.000 28.307 119 ALA A O 1
ATOM 1732 N N . VAL A 1 120 ? -8.243 -1.560 41.674 1.000 27.943 120 VAL A N 1
ATOM 1733 C CA . VAL A 1 120 ? -8.236 -0.107 41.527 1.000 28.312 120 VAL A CA 1
ATOM 1734 C C . VAL A 1 120 ? -6.938 0.476 42.085 1.000 29.118 120 VAL A C 1
ATOM 1735 O O . VAL A 1 120 ? -6.295 1.295 41.414 1.000 29.229 120 VAL A O 1
ATOM 1748 N N . ALA A 1 121 ? -6.551 0.037 43.275 1.000 28.561 121 ALA A N 1
ATOM 1749 C CA . ALA A 1 121 ? -5.329 0.468 43.949 1.000 29.570 121 ALA A CA 1
ATOM 1750 C C . ALA A 1 121 ? -4.117 0.260 43.032 1.000 31.030 121 ALA A C 1
ATOM 1751 O O . ALA A 1 121 ? -3.236 1.133 42.993 1.000 29.900 121 ALA A O 1
ATOM 1778 N N . ALA A 1 123 ? -3.871 0.518 39.916 1.000 31.086 123 ALA A N 1
ATOM 1779 C CA . ALA A 1 123 ? -3.783 1.482 38.829 1.000 30.188 123 ALA A CA 1
ATOM 1780 C C . ALA A 1 123 ? -3.113 2.801 39.272 1.000 30.875 123 ALA A C 1
ATOM 1781 O O . ALA A 1 123 ? -2.862 3.632 38.408 1.000 30.926 123 ALA A O 1
ATOM 1788 N N . GLU A 1 124 ? -2.916 3.036 40.575 1.000 31.651 124 GLU A N 1
ATOM 1789 C CA . GLU A 1 124 ? -2.445 4.326 41.082 1.000 31.860 124 GLU A CA 1
ATOM 1790 C C . GLU A 1 124 ? -1.111 4.716 40.441 1.000 33.473 124 GLU A C 1
ATOM 1791 O O . GLU A 1 124 ? -0.943 5.883 40.093 1.000 31.872 124 GLU A O 1
ATOM 1803 N N . PRO A 1 125 ? -0.114 3.814 40.236 1.000 35.561 125 PRO A N 1
ATOM 1804 C CA . PRO A 1 125 ? 1.140 4.222 39.574 1.000 37.301 125 PRO A CA 1
ATOM 1805 C C . PRO A 1 125 ? 1.009 4.743 38.129 1.000 37.892 125 PRO A C 1
ATOM 1806 O O . PRO A 1 125 ? 1.877 5.479 37.667 1.000 39.335 125 PRO A O 1
ATOM 1817 N N . ASN A 1 126 ? -0.116 4.438 37.453 1.000 35.467 126 ASN A N 1
ATOM 1818 C CA . ASN A 1 126 ? -0.409 4.916 36.106 1.000 35.228 126 ASN A CA 1
ATOM 1819 C C . ASN A 1 126 ? -1.013 6.327 36.116 1.000 35.187 126 ASN A C 1
ATOM 1820 O O . ASN A 1 126 ? -1.277 6.887 35.048 1.000 37.182 126 ASN A O 1
ATOM 1831 N N . LEU A 1 127 ? -1.294 6.881 37.298 1.000 33.373 127 LEU A N 1
ATOM 1832 C CA . LEU A 1 127 ? -1.923 8.190 37.376 1.000 32.665 127 LEU A CA 1
ATOM 1833 C C . LEU A 1 127 ? -0.849 9.277 37.423 1.000 33.138 127 LEU A C 1
ATOM 1834 O O . LEU A 1 127 ? 0.299 9.049 37.825 1.000 32.153 127 LEU A O 1
ATOM 1850 N N . GLY A 1 128 ? -1.281 10.464 37.000 1.000 32.635 128 GLY A N 1
ATOM 1851 C CA . GLY A 1 128 ? -0.441 11.636 36.953 1.000 32.628 128 GLY A CA 1
ATOM 1852 C C . GLY A 1 128 ? -1.054 12.796 37.715 1.000 29.476 128 GLY A C 1
ATOM 1853 O O . GLY A 1 128 ? -2.175 12.741 38.188 1.000 29.423 128 GLY A O 1
ATOM 1857 N N . PRO A 1 129 ? -0.349 13.942 37.745 1.000 32.312 129 PRO A N 1
ATOM 1858 C CA . PRO A 1 129 ? -0.830 15.150 38.408 1.000 31.673 129 PRO A CA 1
ATOM 1859 C C . PRO A 1 129 ? -2.150 15.736 37.962 1.000 30.173 129 PRO A C 1
ATOM 1860 O O . PRO A 1 129 ? -2.790 16.401 38.732 1.000 31.953 129 PRO A O 1
ATOM 1871 N N . GLU A 1 130 ? -2.545 15.494 36.705 1.000 31.865 130 GLU A N 1
ATOM 1872 C CA . GLU A 1 130 ? -3.835 15.937 36.201 1.000 34.155 130 GLU A CA 1
ATOM 1873 C C . GLU A 1 130 ? -4.988 15.057 36.668 1.000 30.535 130 GLU A C 1
ATOM 1874 O O . GLU A 1 130 ? -6.148 15.424 36.459 1.000 29.740 130 GLU A O 1
ATOM 1886 N N . ASP A 1 131 ? -4.710 13.854 37.197 1.000 28.761 131 ASP A N 1
ATOM 1887 C CA . ASP A 1 131 ? -5.773 12.920 37.553 1.000 25.062 131 ASP A CA 1
ATOM 1888 C C . ASP A 1 131 ? -6.310 13.224 38.964 1.000 26.473 131 ASP A C 1
ATOM 1889 O O . ASP A 1 131 ? -6.067 12.471 39.916 1.000 25.660 131 ASP A O 1
ATOM 1898 N N . ASP A 1 132 ? -7.087 14.303 39.113 1.000 25.558 132 ASP A N 1
ATOM 1899 C CA . ASP A 1 132 ? -7.762 14.609 40.371 1.000 24.692 132 ASP A CA 1
ATOM 1900 C C . ASP A 1 132 ? -8.935 13.672 40.623 1.000 23.735 132 ASP A C 1
ATOM 1901 O O . ASP A 1 132 ? -9.273 13.456 41.787 1.000 24.350 132 ASP A O 1
ATOM 1910 N N . VAL A 1 133 ? -9.578 13.208 39.517 1.000 22.472 133 VAL A N 1
ATOM 1911 C CA . VAL A 1 133 ? -10.691 12.292 39.547 1.000 23.753 133 VAL A CA 1
ATOM 1912 C C . VAL A 1 133 ? -10.399 11.247 38.475 1.000 23.762 133 VAL A C 1
ATOM 1913 O O . VAL A 1 133 ? -9.918 11.607 37.403 1.000 25.589 133 VAL A O 1
ATOM 1926 N N . VAL A 1 134 ? -10.754 9.993 38.746 1.000 23.215 134 VAL A N 1
ATOM 1927 C CA . VAL A 1 134 ? -10.649 8.924 37.751 1.000 22.310 134 VAL A CA 1
ATOM 1928 C C . VAL A 1 134 ? -12.006 8.264 37.571 1.000 22.489 134 VAL A C 1
ATOM 1929 O O . VAL A 1 134 ? -12.707 8.004 38.546 1.000 21.615 134 VAL A O 1
ATOM 1942 N N . ALA A 1 135 ? -12.351 7.890 36.338 1.000 21.012 135 ALA A N 1
ATOM 1943 C CA . ALA A 1 135 ? -13.499 7.036 36.106 1.000 20.711 135 ALA A CA 1
ATOM 1944 C C . ALA A 1 135 ? -13.095 5.569 36.308 1.000 20.319 135 ALA A C 1
ATOM 1945 O O . ALA A 1 135 ? -11.961 5.189 36.047 1.000 23.371 135 ALA A O 1
ATOM 1952 N N . VAL A 1 136 ? -14.048 4.777 36.771 1.000 19.561 136 VAL A N 1
ATOM 1953 C CA . VAL A 1 136 ? -13.885 3.340 36.856 1.000 20.091 136 VAL A CA 1
ATOM 1954 C C . VAL A 1 136 ? -15.094 2.742 36.144 1.000 19.343 136 VAL A C 1
ATOM 1955 O O . VAL A 1 136 ? -16.245 3.073 36.489 1.000 19.643 136 VAL A O 1
ATOM 1968 N N . LEU A 1 137 ? -14.838 1.795 35.210 1.000 19.037 137 LEU A N 1
ATOM 1969 C CA . LEU A 1 137 ? -15.930 1.073 34.553 1.000 18.510 137 LEU A CA 1
ATOM 1970 C C . LEU A 1 137 ? -15.738 -0.424 34.743 1.000 20.375 137 LEU A C 1
ATOM 1971 O O . LEU A 1 137 ? -14.706 -0.951 34.342 1.000 21.356 137 LEU A O 1
ATOM 1987 N N . LEU A 1 138 ? -16.726 -1.072 35.376 1.000 19.957 138 LEU A N 1
ATOM 1988 C CA . LEU A 1 138 ? -16.641 -2.533 35.510 1.000 19.176 138 LEU A CA 1
ATOM 1989 C C . LEU A 1 138 ? -17.112 -3.135 34.195 1.000 19.419 138 LEU A C 1
ATOM 1990 O O . LEU A 1 138 ? -18.219 -2.851 33.750 1.000 20.186 138 LEU A O 1
ATOM 2006 N N . PRO A 1 139 ? -16.266 -4.001 33.571 1.000 21.207 139 PRO A N 1
ATOM 2007 C CA . PRO A 1 139 ? -16.543 -4.456 32.207 1.000 21.692 139 PRO A CA 1
ATOM 2008 C C . PRO A 1 139 ? -17.674 -5.487 32.102 1.000 23.568 139 PRO A C 1
ATOM 2009 O O . PRO A 1 139 ? -18.149 -5.737 30.999 1.000 28.203 139 PRO A O 1
ATOM 2020 N N . ASP A 1 140 ? -18.212 -6.000 33.230 1.000 21.305 140 ASP A N 1
ATOM 2021 C CA A ASP A 1 140 ? -19.380 -6.867 33.207 0.720 23.635 140 ASP A CA 1
ATOM 2022 C CA B ASP A 1 140 ? -19.373 -6.882 33.185 0.280 23.729 140 ASP A CA 1
ATOM 2023 C C . ASP A 1 140 ? -20.698 -6.116 33.202 1.000 21.997 140 ASP A C 1
ATOM 2024 O O . ASP A 1 140 ? -21.759 -6.725 33.004 1.000 24.726 140 ASP A O 1
ATOM 2040 N N . ASP A 1 141 ? -20.661 -4.809 33.472 1.000 20.445 141 ASP A N 1
ATOM 2041 C CA . ASP A 1 141 ? -21.861 -4.004 33.430 1.000 19.549 141 ASP A CA 1
ATOM 2042 C C . ASP A 1 141 ? -21.884 -3.191 32.154 1.000 19.178 141 ASP A C 1
ATOM 2043 O O . ASP A 1 141 ? -20.950 -2.452 31.859 1.000 21.867 141 ASP A O 1
ATOM 2052 N N . LEU A 1 142 ? -22.951 -3.351 31.358 1.000 19.984 142 LEU A N 1
ATOM 2053 C CA . LEU A 1 142 ? -23.217 -2.434 30.240 1.000 20.636 142 LEU A CA 1
ATOM 2054 C C . LEU A 1 142 ? -24.372 -1.510 30.640 1.000 19.698 142 LEU A C 1
ATOM 2055 O O . LEU A 1 142 ? -25.433 -1.968 31.021 1.000 21.963 142 LEU A O 1
ATOM 2071 N N . VAL A 1 143 ? -24.129 -0.195 30.547 1.000 21.958 143 VAL A N 1
ATOM 2072 C CA . VAL A 1 143 ? -25.077 0.828 30.974 1.000 22.244 143 VAL A CA 1
ATOM 2073 C C . VAL A 1 143 ? -25.422 1.624 29.737 1.000 22.650 143 VAL A C 1
ATOM 2074 O O . VAL A 1 143 ? -24.523 2.186 29.096 1.000 24.403 143 VAL A O 1
ATOM 2087 N N . LEU A 1 144 ? -26.722 1.588 29.377 1.000 22.514 144 LEU A N 1
ATOM 2088 C CA . LEU A 1 144 ? -27.132 1.979 28.044 1.000 24.718 144 LEU A CA 1
ATOM 2089 C C . LEU A 1 144 ? -28.225 3.043 28.141 1.000 23.857 144 LEU A C 1
ATOM 2090 O O . LEU A 1 144 ? -29.103 2.948 28.982 1.000 24.737 144 LEU A O 1
ATOM 2106 N N . PRO A 1 145 ? -28.254 4.045 27.245 1.000 25.270 145 PRO A N 1
ATOM 2107 C CA . PRO A 1 145 ? -27.185 4.319 26.291 1.000 27.510 145 PRO A CA 1
ATOM 2108 C C . PRO A 1 145 ? -25.969 4.915 27.002 1.000 28.801 145 PRO A C 1
ATOM 2109 O O . PRO A 1 145 ? -26.047 5.147 28.214 1.000 26.251 145 PRO A O 1
ATOM 2120 N N . HIS A 1 146 ? -24.903 5.186 26.233 1.000 28.014 146 HIS A N 1
ATOM 2121 C CA . HIS A 1 146 ? -23.748 5.917 26.754 1.000 28.567 146 HIS A CA 1
ATOM 2122 C C . HIS A 1 146 ? -24.165 7.235 27.368 1.000 26.980 146 HIS A C 1
ATOM 2123 O O . HIS A 1 146 ? -25.092 7.900 26.883 1.000 27.684 146 HIS A O 1
ATOM 2138 N N . GLY A 1 147 ? -23.439 7.625 28.420 1.000 24.343 147 GLY A N 1
ATOM 2139 C CA . GLY A 1 147 ? -23.606 8.934 29.001 1.000 25.844 147 GLY A CA 1
ATOM 2140 C C . GLY A 1 147 ? -23.690 8.988 30.533 1.000 23.623 147 GLY A C 1
ATOM 2141 O O . GLY A 1 147 ? -23.697 10.119 31.058 1.000 23.408 147 GLY A O 1
ATOM 2145 N N . ILE A 1 148 ? -23.755 7.840 31.232 1.000 21.192 148 ILE A N 1
ATOM 2146 C CA . ILE A 1 148 ? -23.888 7.930 32.688 1.000 21.067 148 ILE A CA 1
ATOM 2147 C C . ILE A 1 148 ? -22.690 8.681 33.281 1.000 22.289 148 ILE A C 1
ATOM 2148 O O . ILE A 1 148 ? -22.887 9.437 34.252 1.000 21.809 148 ILE A O 1
ATOM 2164 N N . LEU A 1 149 ? -21.467 8.475 32.742 1.000 21.607 149 LEU A N 1
ATOM 2165 C CA . LEU A 1 149 ? -20.298 9.133 33.337 1.000 22.380 149 LEU A CA 1
ATOM 2166 C C . LEU A 1 149 ? -20.357 10.649 33.160 1.000 22.107 149 LEU A C 1
ATOM 2167 O O . LEU A 1 149 ? -19.868 11.379 34.029 1.000 22.767 149 LEU A O 1
ATOM 2183 N N . GLU A 1 150 ? -20.990 11.121 32.064 1.000 24.618 150 GLU A N 1
ATOM 2184 C CA . GLU A 1 150 ? -21.176 12.562 31.909 1.000 24.196 150 GLU A CA 1
ATOM 2185 C C . GLU A 1 150 ? -22.166 13.122 32.932 1.000 20.716 150 GLU A C 1
ATOM 2186 O O . GLU A 1 150 ? -21.950 14.225 33.440 1.000 23.103 150 GLU A O 1
ATOM 2198 N N . ARG A 1 151 ? -23.271 12.409 33.210 1.000 22.265 151 ARG A N 1
ATOM 2199 C CA . ARG A 1 151 ? -24.183 12.779 34.281 1.000 24.423 151 ARG A CA 1
ATOM 2200 C C . ARG A 1 151 ? -23.418 12.838 35.593 1.000 22.194 151 ARG A C 1
ATOM 2201 O O . ARG A 1 151 ? -23.611 13.762 36.390 1.000 23.709 151 ARG A O 1
ATOM 2222 N N . MET A 1 152 ? -22.581 11.820 35.849 1.000 19.151 152 MET A N 1
ATOM 2223 C CA . MET A 1 152 ? -21.808 11.743 37.087 1.000 20.916 152 MET A CA 1
ATOM 2224 C C . MET A 1 152 ? -20.798 12.901 37.164 1.000 22.151 152 MET A C 1
ATOM 2225 O O . MET A 1 152 ? -20.594 13.473 38.220 1.000 19.959 152 MET A O 1
ATOM 2239 N N . ALA A 1 153 ? -20.224 13.308 36.032 1.000 23.158 153 ALA A N 1
ATOM 2240 C CA . ALA A 1 153 ? -19.305 14.438 35.985 1.000 24.030 153 ALA A CA 1
ATOM 2241 C C . ALA A 1 153 ? -20.016 15.741 36.380 1.000 23.917 153 ALA A C 1
ATOM 2242 O O . ALA A 1 153 ? -19.398 16.541 37.042 1.000 23.053 153 ALA A O 1
ATOM 2249 N N . LYS A 1 154 ? -21.285 15.931 35.996 1.000 24.432 154 LYS A N 1
ATOM 2250 C CA . LYS A 1 154 ? -22.021 17.137 36.369 1.000 26.215 154 LYS A CA 1
ATOM 2251 C C . LYS A 1 154 ? -22.162 17.226 37.888 1.000 25.114 154 LYS A C 1
ATOM 2252 O O . LYS A 1 154 ? -22.024 18.293 38.514 1.000 25.363 154 LYS A O 1
ATOM 2271 N N . VAL A 1 155 ? -22.412 16.062 38.522 1.000 23.273 155 VAL A N 1
ATOM 2272 C CA . VAL A 1 155 ? -22.478 15.961 39.970 1.000 22.253 155 VAL A CA 1
ATOM 2273 C C . VAL A 1 155 ? -21.153 16.311 40.624 1.000 22.932 155 VAL A C 1
ATOM 2274 O O . VAL A 1 155 ? -21.148 17.071 41.585 1.000 24.605 155 VAL A O 1
ATOM 2287 N N . ARG A 1 156 ? -20.050 15.743 40.151 1.000 24.501 156 ARG A N 1
ATOM 2288 C CA . ARG A 1 156 ? -18.732 16.082 40.666 1.000 25.635 156 ARG A CA 1
ATOM 2289 C C . ARG A 1 156 ? -18.470 17.595 40.551 1.000 26.640 156 ARG A C 1
ATOM 2290 O O . ARG A 1 156 ? -17.903 18.201 41.453 1.000 25.690 156 ARG A O 1
ATOM 2311 N N . ALA A 1 157 ? -18.826 18.183 39.418 1.000 25.945 157 ALA A N 1
ATOM 2312 C CA . ALA A 1 157 ? -18.596 19.621 39.232 1.000 29.851 157 ALA A CA 1
ATOM 2313 C C . ALA A 1 157 ? -19.399 20.454 40.236 1.000 29.738 157 ALA A C 1
ATOM 2314 O O . ALA A 1 157 ? -18.881 21.473 40.695 1.000 31.864 157 ALA A O 1
ATOM 2321 N N . GLU A 1 158 ? -20.635 20.036 40.604 1.000 28.230 158 GLU A N 1
ATOM 2322 C CA . GLU A 1 158 ? -21.498 20.767 41.536 1.000 29.271 158 GLU A CA 1
ATOM 2323 C C . GLU A 1 158 ? -21.065 20.543 42.988 1.000 32.564 158 GLU A C 1
ATOM 2324 O O . GLU A 1 158 ? -21.029 21.491 43.777 1.000 31.620 158 GLU A O 1
ATOM 2336 N N . HIS A 1 159 ? -20.751 19.292 43.367 1.000 28.761 159 HIS A N 1
ATOM 2337 C CA . HIS A 1 159 ? -20.592 18.900 44.767 1.000 28.747 159 HIS A CA 1
ATOM 2338 C C . HIS A 1 159 ? -19.160 18.584 45.197 1.000 27.842 159 HIS A C 1
ATOM 2339 O O . HIS A 1 159 ? -18.895 18.463 46.405 1.000 30.466 159 HIS A O 1
ATOM 2354 N N . GLY A 1 160 ? -18.233 18.416 44.241 1.000 26.341 160 GLY A N 1
ATOM 2355 C CA . GLY A 1 160 ? -16.929 17.845 44.511 1.000 25.847 160 GLY A CA 1
ATOM 2356 C C . GLY A 1 160 ? -17.048 16.382 44.935 1.000 23.540 160 GLY A C 1
ATOM 2357 O O . GLY A 1 160 ? -18.084 15.750 44.698 1.000 26.000 160 GLY A O 1
ATOM 2361 N N . GLY A 1 161 ? -15.979 15.880 45.529 1.000 24.397 161 GLY A N 1
ATOM 2362 C CA . GLY A 1 161 ? -15.963 14.527 46.062 1.000 23.490 161 GLY A CA 1
ATOM 2363 C C . GLY A 1 161 ? -16.088 13.465 44.972 1.000 22.811 161 GLY A C 1
ATOM 2364 O O . GLY A 1 161 ? -15.600 13.617 43.860 1.000 25.679 161 GLY A O 1
ATOM 2368 N N . SER A 1 162 ? -16.754 12.372 45.308 1.000 20.235 162 SER A N 1
ATOM 2369 C CA . SER A 1 162 ? -16.815 11.194 44.452 1.000 19.624 162 SER A CA 1
ATOM 2370 C C . SER A 1 162 ? -18.270 10.911 44.066 1.000 20.750 162 SER A C 1
ATOM 2371 O O . SER A 1 162 ? -19.203 11.290 44.795 1.000 20.826 162 SER A O 1
ATOM 2379 N N . VAL A 1 163 ? -18.455 10.182 42.962 1.000 19.295 163 VAL A N 1
ATOM 2380 C CA . VAL A 1 163 ? -19.786 9.902 42.432 1.000 18.347 163 VAL A CA 1
ATOM 2381 C C . VAL A 1 163 ? -19.890 8.423 42.070 1.000 19.275 163 VAL A C 1
ATOM 2382 O O . VAL A 1 163 ? -18.995 7.857 41.430 1.000 20.565 163 VAL A O 1
ATOM 2395 N N . LEU A 1 164 ? -20.998 7.821 42.529 1.000 19.809 164 LEU A N 1
ATOM 2396 C CA . LEU A 1 164 ? -21.309 6.409 42.255 1.000 19.148 164 LEU A CA 1
ATOM 2397 C C . LEU A 1 164 ? -22.516 6.378 41.321 1.000 19.246 164 LEU A C 1
ATOM 2398 O O . LEU A 1 164 ? -23.124 7.390 41.002 1.000 18.648 164 LEU A O 1
ATOM 2414 N N . CYS A 1 165 ? -22.925 5.175 40.913 1.000 18.943 165 CYS A N 1
ATOM 2415 C CA . CYS A 1 165 ? -24.013 4.925 40.004 1.000 18.408 165 CYS A CA 1
ATOM 2416 C C . CYS A 1 165 ? -24.946 3.884 40.621 1.000 17.417 165 CYS A C 1
ATOM 2417 O O . CYS A 1 165 ? -24.467 2.909 41.232 1.000 19.756 165 CYS A O 1
ATOM 2425 N N . ALA A 1 166 ? -26.270 4.092 40.500 1.000 20.147 166 ALA A N 1
ATOM 2426 C CA . ALA A 1 166 ? -27.251 3.139 41.010 1.000 20.964 166 ALA A CA 1
ATOM 2427 C C . ALA A 1 166 ? -28.259 2.794 39.923 1.000 22.409 166 ALA A C 1
ATOM 2428 O O . ALA A 1 166 ? -28.511 3.585 39.043 1.000 22.838 166 ALA A O 1
ATOM 2435 N N . PHE A 1 167 ? -28.753 1.557 39.973 1.000 24.565 167 PHE A N 1
ATOM 2436 C CA . PHE A 1 167 ? -29.973 1.163 39.296 1.000 25.339 167 PHE A CA 1
ATOM 2437 C C . PHE A 1 167 ? -31.129 1.259 40.271 1.000 29.120 167 PHE A C 1
ATOM 2438 O O . PHE A 1 167 ? -30.958 0.900 41.429 1.000 28.361 167 PHE A O 1
ATOM 2455 N N . ASP A 1 168 ? -32.327 1.640 39.761 1.000 29.459 168 ASP A N 1
ATOM 2456 C CA . ASP A 1 168 ? -33.526 1.747 40.559 1.000 33.607 168 ASP A CA 1
ATOM 2457 C C . ASP A 1 168 ? -34.241 0.402 40.448 1.000 38.739 168 ASP A C 1
ATOM 2458 O O . ASP A 1 168 ? -34.786 0.095 39.379 1.000 32.961 168 ASP A O 1
ATOM 2467 N N . ILE A 1 169 ? -34.126 -0.399 41.517 1.000 34.324 169 ILE A N 1
ATOM 2468 C CA . ILE A 1 169 ? -34.575 -1.781 41.541 1.000 37.390 169 ILE A CA 1
ATOM 2469 C C . ILE A 1 169 ? -35.575 -1.937 42.683 1.000 43.264 169 ILE A C 1
ATOM 2470 O O . ILE A 1 169 ? -35.298 -1.517 43.810 1.000 37.514 169 ILE A O 1
ATOM 2486 N N . PRO A 1 170 ? -36.778 -2.518 42.442 1.000 40.155 170 PRO A N 1
ATOM 2487 C CA . PRO A 1 170 ? -37.720 -2.739 43.537 1.000 44.272 170 PRO A CA 1
ATOM 2488 C C . PRO A 1 170 ? -37.125 -3.603 44.653 1.000 43.168 170 PRO A C 1
ATOM 2489 O O . PRO A 1 170 ? -36.301 -4.505 44.378 1.000 41.133 170 PRO A O 1
ATOM 2500 N N . LYS A 1 171 ? -37.570 -3.313 45.888 1.000 45.307 171 LYS A N 1
ATOM 2501 C CA . LYS A 1 171 ? -37.027 -3.901 47.110 1.000 52.438 171 LYS A CA 1
ATOM 2502 C C . LYS A 1 171 ? -37.100 -5.428 47.097 1.000 54.886 171 LYS A C 1
ATOM 2503 O O . LYS A 1 171 ? -36.122 -6.080 47.475 1.000 53.419 171 LYS A O 1
ATOM 2522 N N . GLU A 1 172 ? -38.200 -5.979 46.557 1.000 61.074 172 GLU A N 1
ATOM 2523 C CA . GLU A 1 172 ? -38.362 -7.429 46.462 1.000 64.052 172 GLU A CA 1
ATOM 2524 C C . GLU A 1 172 ? -37.483 -8.057 45.367 1.000 59.878 172 GLU A C 1
ATOM 2525 O O . GLU A 1 172 ? -37.443 -9.285 45.334 1.000 52.250 172 GLU A O 1
ATOM 2537 N N . GLU A 1 173 ? -36.750 -7.258 44.540 1.000 49.912 173 GLU A N 1
ATOM 2538 C CA . GLU A 1 173 ? -35.811 -7.723 43.518 1.000 49.116 173 GLU A CA 1
ATOM 2539 C C . GLU A 1 173 ? -34.345 -7.325 43.810 1.000 43.334 173 GLU A C 1
ATOM 2540 O O . GLU A 1 173 ? -33.455 -7.686 43.027 1.000 40.009 173 GLU A O 1
ATOM 2552 N N . ILE A 1 174 ? -34.072 -6.623 44.930 1.000 40.472 174 ILE A N 1
ATOM 2553 C CA . ILE A 1 174 ? -32.803 -5.913 45.138 1.000 40.490 174 ILE A CA 1
ATOM 2554 C C . ILE A 1 174 ? -31.781 -6.697 45.990 1.000 43.011 174 ILE A C 1
ATOM 2555 O O . ILE A 1 174 ? -30.635 -6.260 46.099 1.000 38.362 174 ILE A O 1
ATOM 2571 N N . SER A 1 175 ? -32.131 -7.892 46.520 1.000 43.646 175 SER A N 1
ATOM 2572 C CA . SER A 1 175 ? -31.318 -8.557 47.538 1.000 42.498 175 SER A CA 1
ATOM 2573 C C . SER A 1 175 ? -29.969 -9.094 47.030 1.000 42.699 175 SER A C 1
ATOM 2574 O O . SER A 1 175 ? -29.073 -9.336 47.836 1.000 45.495 175 SER A O 1
ATOM 2582 N N . ALA A 1 176 ? -29.775 -9.210 45.713 1.000 41.941 176 ALA A N 1
ATOM 2583 C CA . ALA A 1 176 ? -28.493 -9.606 45.135 1.000 44.484 176 ALA A CA 1
ATOM 2584 C C . ALA A 1 176 ? -27.481 -8.461 45.125 1.000 39.932 176 ALA A C 1
ATOM 2585 O O . ALA A 1 176 ? -26.321 -8.745 44.877 1.000 37.205 176 ALA A O 1
ATOM 2592 N N . TYR A 1 177 ? -27.886 -7.219 45.515 1.000 40.587 177 TYR A N 1
ATOM 2593 C CA . TYR A 1 177 ? -27.087 -6.019 45.274 1.000 37.974 177 TYR A CA 1
ATOM 2594 C C . TYR A 1 177 ? -26.698 -5.380 46.597 1.000 33.337 177 TYR A C 1
ATOM 2595 O O . TYR A 1 177 ? -27.364 -5.597 47.596 1.000 36.758 177 TYR A O 1
ATOM 2613 N N . GLY A 1 178 ? -25.650 -4.550 46.545 1.000 34.220 178 GLY A N 1
ATOM 2614 C CA . GLY A 1 178 ? -25.448 -3.527 47.561 1.000 32.548 178 GLY A CA 1
ATOM 2615 C C . GLY A 1 178 ? -26.421 -2.378 47.312 1.000 33.163 178 GLY A C 1
ATOM 2616 O O . GLY A 1 178 ? -26.604 -1.991 46.148 1.000 27.610 178 GLY A O 1
ATOM 2620 N N . VAL A 1 179 ? -26.931 -1.817 48.408 1.000 31.458 179 VAL A N 1
ATOM 2621 C CA . VAL A 1 179 ? -28.051 -0.897 48.360 1.000 30.809 179 VAL A CA 1
ATOM 2622 C C . VAL A 1 179 ? -27.629 0.327 49.155 1.000 28.569 179 VAL A C 1
ATOM 2623 O O . VAL A 1 179 ? -27.214 0.195 50.297 1.000 29.592 179 VAL A O 1
ATOM 2636 N N . PHE A 1 180 ? -27.632 1.481 48.487 1.000 25.439 180 PHE A N 1
ATOM 2637 C CA . PHE A 1 180 ? -27.262 2.719 49.181 1.000 24.531 180 PHE A CA 1
ATOM 2638 C C . PHE A 1 180 ? -28.283 3.174 50.218 1.000 25.107 180 PHE A C 1
ATOM 2639 O O . PHE A 1 180 ? -29.517 3.129 50.024 1.000 27.272 180 PHE A O 1
ATOM 2656 N N . ASP A 1 181 ? -27.741 3.790 51.285 1.000 24.386 181 ASP A N 1
ATOM 2657 C CA . ASP A 1 181 ? -28.503 4.561 52.228 1.000 25.777 181 ASP A CA 1
ATOM 2658 C C . ASP A 1 181 ? -28.323 6.019 51.794 1.000 25.453 181 ASP A C 1
ATOM 2659 O O . ASP A 1 181 ? -27.175 6.447 51.694 1.000 23.524 181 ASP A O 1
ATOM 2668 N N . VAL A 1 182 ? -29.420 6.749 51.537 1.000 24.756 182 VAL A N 1
ATOM 2669 C CA . VAL A 1 182 ? -29.344 8.012 50.798 1.000 23.636 182 VAL A CA 1
ATOM 2670 C C . VAL A 1 182 ? -30.188 9.121 51.431 1.000 22.822 182 VAL A C 1
ATOM 2671 O O . VAL A 1 182 ? -31.057 8.928 52.290 1.000 26.502 182 VAL A O 1
ATOM 2684 N N . SER A 1 183 ? -29.868 10.357 51.009 1.000 23.811 183 SER A N 1
ATOM 2685 C CA . SER A 1 183 ? -30.694 11.535 51.248 1.000 24.659 183 SER A CA 1
ATOM 2686 C C . SER A 1 183 ? -30.876 12.262 49.895 1.000 23.525 183 SER A C 1
ATOM 2687 O O . SER A 1 183 ? -30.084 12.106 48.950 1.000 22.172 183 SER A O 1
ATOM 2695 N N . ASP A 1 184 ? -31.992 13.007 49.802 1.000 23.985 184 ASP A N 1
ATOM 2696 C CA . ASP A 1 184 ? -32.367 13.688 48.563 1.000 24.172 184 ASP A CA 1
ATOM 2697 C C . ASP A 1 184 ? -31.435 14.865 48.274 1.000 25.894 184 ASP A C 1
ATOM 2698 O O . ASP A 1 184 ? -30.827 15.444 49.187 1.000 24.954 184 ASP A O 1
ATOM 2707 N N . THR A 1 185 ? -31.397 15.238 46.984 1.000 25.541 185 THR A N 1
ATOM 2708 C CA . THR A 1 185 ? -30.885 16.522 46.531 1.000 26.621 185 THR A CA 1
ATOM 2709 C C . THR A 1 185 ? -32.015 17.200 45.750 1.000 29.407 185 THR A C 1
ATOM 2710 O O . THR A 1 185 ? -33.150 16.723 45.733 1.000 30.500 185 THR A O 1
ATOM 2721 N N . ASP A 1 186 ? -31.653 18.269 45.054 1.000 33.444 186 ASP A N 1
ATOM 2722 C CA . ASP A 1 186 ? -32.616 18.991 44.245 1.000 37.998 186 ASP A CA 1
ATOM 2723 C C . ASP A 1 186 ? -32.796 18.350 42.868 1.000 39.538 186 ASP A C 1
ATOM 2724 O O . ASP A 1 186 ? -33.713 18.756 42.156 1.000 37.554 186 ASP A O 1
ATOM 2733 N N . ASP A 1 187 ? -32.034 17.289 42.531 1.000 33.023 187 ASP A N 1
ATOM 2734 C CA . ASP A 1 187 ? -32.244 16.524 41.317 1.000 31.143 187 ASP A CA 1
ATOM 2735 C C . ASP A 1 187 ? -32.776 15.150 41.737 1.000 29.306 187 ASP A C 1
ATOM 2736 O O . ASP A 1 187 ? -32.067 14.451 42.461 1.000 25.826 187 ASP A O 1
ATOM 2745 N N . ALA A 1 188 ? -33.930 14.726 41.213 1.000 28.971 188 ALA A N 1
ATOM 2746 C CA . ALA A 1 188 ? -34.575 13.435 41.501 1.000 28.270 188 ALA A CA 1
ATOM 2747 C C . ALA A 1 188 ? -33.656 12.223 41.295 1.000 27.311 188 ALA A C 1
ATOM 2748 O O . ALA A 1 188 ? -33.901 11.157 41.864 1.000 29.001 188 ALA A O 1
ATOM 2755 N N . ASP A 1 189 ? -32.714 12.326 40.352 1.000 25.911 189 ASP A N 1
ATOM 2756 C CA . ASP A 1 189 ? -31.796 11.259 40.022 1.000 24.069 189 ASP A CA 1
ATOM 2757 C C . ASP A 1 189 ? -30.452 11.398 40.727 1.000 21.626 189 ASP A C 1
ATOM 2758 O O . ASP A 1 189 ? -29.576 10.597 40.399 1.000 22.788 189 ASP A O 1
ATOM 2767 N N . VAL A 1 190 ? -30.285 12.321 41.696 1.000 20.833 190 VAL A N 1
ATOM 2768 C CA . VAL A 1 190 ? -29.015 12.446 42.395 1.000 20.280 190 VAL A CA 1
ATOM 2769 C C . VAL A 1 190 ? -29.315 12.364 43.892 1.000 23.147 190 VAL A C 1
ATOM 2770 O O . VAL A 1 190 ? -30.121 13.136 44.394 1.000 22.194 190 VAL A O 1
ATOM 2783 N N . LYS A 1 191 ? -28.609 11.453 44.588 1.000 21.908 191 LYS A N 1
ATOM 2784 C CA . LYS A 1 191 ? -28.742 11.323 46.033 1.000 21.558 191 LYS A CA 1
ATOM 2785 C C . LYS A 1 191 ? -27.369 11.490 46.663 1.000 20.337 191 LYS A C 1
ATOM 2786 O O . LYS A 1 191 ? -26.355 11.168 46.067 1.000 21.794 191 LYS A O 1
ATOM 2805 N N . ARG A 1 192 ? -27.356 11.999 47.889 1.000 19.375 192 ARG A N 1
ATOM 2806 C CA . ARG A 1 192 ? -26.177 11.940 48.720 1.000 20.511 192 ARG A CA 1
ATOM 2807 C C . ARG A 1 192 ? -26.135 10.549 49.349 1.000 21.652 192 ARG A C 1
ATOM 2808 O O . ARG A 1 192 ? -27.146 10.079 49.828 1.000 22.748 192 ARG A O 1
ATOM 2829 N N . VAL A 1 193 ? -24.946 9.960 49.370 1.000 21.816 193 VAL A N 1
ATOM 2830 C CA . VAL A 1 193 ? -24.747 8.639 49.928 1.000 22.715 193 VAL A CA 1
ATOM 2831 C C . VAL A 1 193 ? -24.308 8.778 51.391 1.000 23.514 193 VAL A C 1
ATOM 2832 O O . VAL A 1 193 ? -23.318 9.433 51.677 1.000 22.965 193 VAL A O 1
ATOM 2845 N N . HIS A 1 194 ? -25.036 8.099 52.293 1.000 22.674 194 HIS A N 1
ATOM 2846 C CA . HIS A 1 194 ? -24.717 8.031 53.705 1.000 24.781 194 HIS A CA 1
ATOM 2847 C C . HIS A 1 194 ? -24.005 6.718 54.049 1.000 26.864 194 HIS A C 1
ATOM 2848 O O . HIS A 1 194 ? -23.337 6.683 55.079 1.000 30.179 194 HIS A O 1
ATOM 2863 N N . GLY A 1 195 ? -24.207 5.671 53.258 1.000 27.873 195 GLY A N 1
ATOM 2864 C CA . GLY A 1 195 ? -23.581 4.372 53.459 1.000 32.721 195 GLY A CA 1
ATOM 2865 C C . GLY A 1 195 ? -24.111 3.385 52.428 1.000 32.102 195 GLY A C 1
ATOM 2866 O O . GLY A 1 195 ? -24.814 3.796 51.511 1.000 27.207 195 GLY A O 1
ATOM 2870 N N A MET A 1 196 ? -23.792 2.091 52.605 0.500 35.317 196 MET A N 1
ATOM 2871 N N B MET A 1 196 ? -23.785 2.092 52.611 0.500 36.913 196 MET A N 1
ATOM 2872 C CA A MET A 1 196 ? -24.301 1.029 51.745 0.500 36.238 196 MET A CA 1
ATOM 2873 C CA B MET A 1 196 ? -24.273 1.011 51.761 0.500 38.971 196 MET A CA 1
ATOM 2874 C C A MET A 1 196 ? -24.515 -0.229 52.593 0.500 39.016 196 MET A C 1
ATOM 2875 C C B MET A 1 196 ? -24.529 -0.225 52.625 0.500 40.704 196 MET A C 1
ATOM 2876 O O A MET A 1 196 ? -23.797 -0.418 53.572 0.500 39.305 196 MET A O 1
ATOM 2877 O O B MET A 1 196 ? -23.837 -0.406 53.626 0.500 40.610 196 MET A O 1
ATOM 2904 N N . VAL A 1 197 ? -25.566 -1.010 52.271 1.000 37.387 197 VAL A N 1
ATOM 2905 C CA . VAL A 1 197 ? -25.909 -2.261 52.949 1.000 40.058 197 VAL A CA 1
ATOM 2906 C C . VAL A 1 197 ? -25.768 -3.357 51.893 1.000 39.949 197 VAL A C 1
ATOM 2907 O O . VAL A 1 197 ? -26.317 -3.227 50.793 1.000 37.036 197 VAL A O 1
ATOM 2920 N N . GLU A 1 198 ? -24.998 -4.413 52.211 1.000 46.183 198 GLU A N 1
ATOM 2921 C CA . GLU A 1 198 ? -24.738 -5.512 51.289 1.000 47.512 198 GLU A CA 1
ATOM 2922 C C . GLU A 1 198 ? -25.906 -6.486 51.325 1.000 45.501 198 GLU A C 1
ATOM 2923 O O . GLU A 1 198 ? -26.264 -6.986 52.389 1.000 41.076 198 GLU A O 1
ATOM 2935 N N . LYS A 1 199 ? -26.539 -6.696 50.173 1.000 48.134 199 LYS A N 1
ATOM 2936 C CA . LYS A 1 199 ? -27.502 -7.779 49.987 1.000 50.899 199 LYS A CA 1
ATOM 2937 C C . LYS A 1 199 ? -28.578 -7.803 51.067 1.000 49.489 199 LYS A C 1
ATOM 2938 O O . LYS A 1 199 ? -28.823 -8.851 51.696 1.000 51.115 199 LYS A O 1
ATOM 2957 N N . PRO A 1 200 ? -29.302 -6.670 51.285 1.000 42.887 200 PRO A N 1
ATOM 2958 C CA . PRO A 1 200 ? -30.340 -6.617 52.303 1.000 44.640 200 PRO A CA 1
ATOM 2959 C C . PRO A 1 200 ? -31.550 -7.448 51.864 1.000 45.753 200 PRO A C 1
ATOM 2960 O O . PRO A 1 200 ? -31.908 -7.466 50.685 1.000 42.914 200 PRO A O 1
ATOM 2971 N N . PRO A 1 201 ? -32.262 -8.128 52.792 1.000 49.987 201 PRO A N 1
ATOM 2972 C CA . PRO A 1 201 ? -33.622 -8.579 52.479 1.000 53.016 201 PRO A CA 1
ATOM 2973 C C . PRO A 1 201 ? -34.477 -7.327 52.207 1.000 55.597 201 PRO A C 1
ATOM 2974 O O . PRO A 1 201 ? -34.112 -6.217 52.632 1.000 47.799 201 PRO A O 1
ATOM 2985 N N . ALA A 1 202 ? -35.593 -7.521 51.482 1.000 54.887 202 ALA A N 1
ATOM 2986 C CA . ALA A 1 202 ? -36.455 -6.458 50.977 1.000 57.577 202 ALA A CA 1
ATOM 2987 C C . ALA A 1 202 ? -36.875 -5.493 52.088 1.000 60.591 202 ALA A C 1
ATOM 2988 O O . ALA A 1 202 ? -36.802 -4.280 51.900 1.000 58.067 202 ALA A O 1
ATOM 2995 N N . GLU A 1 203 ? -37.273 -6.046 53.245 1.000 58.710 203 GLU A N 1
ATOM 2996 C CA . GLU A 1 203 ? -37.724 -5.265 54.392 1.000 60.317 203 GLU A CA 1
ATOM 2997 C C . GLU A 1 203 ? -36.590 -4.472 55.071 1.000 56.636 203 GLU A C 1
ATOM 2998 O O . GLU A 1 203 ? -36.898 -3.544 55.804 1.000 58.299 203 GLU A O 1
ATOM 3010 N N . GLN A 1 204 ? -35.306 -4.826 54.870 1.000 53.286 204 GLN A N 1
ATOM 3011 C CA . GLN A 1 204 ? -34.160 -4.069 55.380 1.000 53.489 204 GLN A CA 1
ATOM 3012 C C . GLN A 1 204 ? -33.476 -3.195 54.316 1.000 49.834 204 GLN A C 1
ATOM 3013 O O . GLN A 1 204 ? -32.470 -2.544 54.613 1.000 49.574 204 GLN A O 1
ATOM 3027 N N . ALA A 1 205 ? -33.973 -3.175 53.070 1.000 42.951 205 ALA A N 1
ATOM 3028 C CA . ALA A 1 205 ? -33.355 -2.374 52.013 1.000 39.812 205 ALA A CA 1
ATOM 3029 C C . ALA A 1 205 ? -33.560 -0.892 52.317 1.000 38.237 205 ALA A C 1
ATOM 3030 O O . ALA A 1 205 ? -34.709 -0.495 52.521 1.000 39.398 205 ALA A O 1
ATOM 3037 N N . PRO A 1 206 ? -32.494 -0.051 52.470 1.000 36.195 206 PRO A N 1
ATOM 3038 C CA . PRO A 1 206 ? -32.699 1.356 52.848 1.000 35.558 206 PRO A CA 1
ATOM 3039 C C . PRO A 1 206 ? -33.162 2.245 51.694 1.000 34.458 206 PRO A C 1
ATOM 3040 O O . PRO A 1 206 ? -33.532 3.407 51.922 1.000 36.235 206 PRO A O 1
ATOM 3051 N N . SER A 1 207 ? -33.106 1.707 50.468 1.000 32.267 207 SER A N 1
ATOM 3052 C CA . SER A 1 207 ? -33.596 2.412 49.303 1.000 33.208 207 SER A CA 1
ATOM 3053 C C . SER A 1 207 ? -33.868 1.392 48.202 1.000 32.871 207 SER A C 1
ATOM 3054 O O . SER A 1 207 ? -33.621 0.188 48.380 1.000 33.187 207 SER A O 1
ATOM 3062 N N . THR A 1 208 ? -34.310 1.908 47.048 1.000 31.374 208 THR A N 1
ATOM 3063 C CA . THR A 1 208 ? -34.419 1.104 45.848 1.000 31.096 208 THR A CA 1
ATOM 3064 C C . THR A 1 208 ? -33.168 1.296 44.966 1.000 27.679 208 THR A C 1
ATOM 3065 O O . THR A 1 208 ? -33.137 0.922 43.775 1.000 28.647 208 THR A O 1
ATOM 3076 N N . PHE A 1 209 ? -32.051 1.804 45.540 1.000 27.654 209 PHE A N 1
ATOM 3077 C CA . PHE A 1 209 ? -30.884 2.184 44.754 1.000 24.769 209 PHE A CA 1
ATOM 3078 C C . PHE A 1 209 ? -29.744 1.175 44.950 1.000 25.905 209 PHE A C 1
ATOM 3079 O O . PHE A 1 209 ? -29.021 1.166 45.958 1.000 26.814 209 PHE A O 1
ATOM 3096 N N . ALA A 1 210 ? -29.571 0.331 43.927 1.000 24.367 210 ALA A N 1
ATOM 3097 C CA . ALA A 1 210 ? -28.593 -0.732 43.892 1.000 25.502 210 ALA A CA 1
ATOM 3098 C C . ALA A 1 210 ? -27.308 -0.272 43.189 1.000 23.709 210 ALA A C 1
ATOM 3099 O O . ALA A 1 210 ? -27.310 0.300 42.099 1.000 23.583 210 ALA A O 1
ATOM 3106 N N . ALA A 1 211 ? -26.148 -0.594 43.768 1.000 23.640 211 ALA A N 1
ATOM 3107 C CA . ALA A 1 211 ? -24.888 -0.132 43.232 1.000 22.922 211 ALA A CA 1
ATOM 3108 C C . ALA A 1 211 ? -24.557 -0.782 41.883 1.000 24.784 211 ALA A C 1
ATOM 3109 O O . ALA A 1 211 ? -24.619 -2.016 41.777 1.000 26.801 211 ALA A O 1
ATOM 3116 N N . ALA A 1 212 ? -24.274 0.045 40.871 1.000 22.690 212 ALA A N 1
ATOM 3117 C CA . ALA A 1 212 ? -23.862 -0.303 39.512 1.000 24.274 212 ALA A CA 1
ATOM 3118 C C . ALA A 1 212 ? -22.370 -0.047 39.327 1.000 22.454 212 ALA A C 1
ATOM 3119 O O . ALA A 1 212 ? -21.804 0.854 39.991 1.000 21.904 212 ALA A O 1
ATOM 3126 N N . GLY A 1 213 ? -21.750 -0.730 38.321 1.000 19.963 213 GLY A N 1
ATOM 3127 C CA . GLY A 1 213 ? -20.312 -0.689 38.132 1.000 19.910 213 GLY A CA 1
ATOM 3128 C C . GLY A 1 213 ? -19.809 0.508 37.341 1.000 18.594 213 GLY A C 1
ATOM 3129 O O . GLY A 1 213 ? -19.074 0.356 36.368 1.000 18.595 213 GLY A O 1
ATOM 3133 N N . ARG A 1 214 ? -20.154 1.723 37.795 1.000 16.840 214 ARG A N 1
ATOM 3134 C CA . ARG A 1 214 ? -19.627 2.936 37.238 1.000 18.849 214 ARG A CA 1
ATOM 3135 C C . ARG A 1 214 ? -19.293 3.877 38.402 1.000 17.492 214 ARG A C 1
ATOM 3136 O O . ARG A 1 214 ? -20.063 3.924 39.378 1.000 19.344 214 ARG A O 1
ATOM 3157 N N . TYR A 1 215 ? -18.124 4.532 38.320 1.000 18.354 215 TYR A N 1
ATOM 3158 C CA . TYR A 1 215 ? -17.619 5.346 39.441 1.000 18.640 215 TYR A CA 1
ATOM 3159 C C . TYR A 1 215 ? -16.831 6.528 38.894 1.000 18.561 215 TYR A C 1
ATOM 3160 O O . TYR A 1 215 ? -16.125 6.410 37.893 1.000 18.906 215 TYR A O 1
ATOM 3178 N N . LEU A 1 216 ? -16.948 7.678 39.575 1.000 19.951 216 LEU A N 1
ATOM 3179 C CA . LEU A 1 216 ? -16.011 8.785 39.390 1.000 21.281 216 LEU A CA 1
ATOM 3180 C C . LEU A 1 216 ? -15.384 9.035 40.753 1.000 21.407 216 LEU A C 1
ATOM 3181 O O . LEU A 1 216 ? -16.063 9.561 41.637 1.000 22.692 216 LEU A O 1
ATOM 3197 N N . LEU A 1 217 ? -14.140 8.590 40.938 1.000 20.831 217 LEU A N 1
ATOM 3198 C CA . LEU A 1 217 ? -13.504 8.552 42.258 1.000 21.240 217 LEU A CA 1
ATOM 3199 C C . LEU A 1 217 ? -12.471 9.670 42.330 1.000 22.352 217 LEU A C 1
ATOM 3200 O O . LEU A 1 217 ? -11.542 9.774 41.533 1.000 23.869 217 LEU A O 1
ATOM 3216 N N . ASP A 1 218 ? -12.631 10.470 43.370 1.000 21.862 218 ASP A N 1
ATOM 3217 C CA . ASP A 1 218 ? -11.620 11.433 43.742 1.000 22.086 218 ASP A CA 1
ATOM 3218 C C . ASP A 1 218 ? -10.333 10.662 44.067 1.000 24.528 218 ASP A C 1
ATOM 3219 O O . ASP A 1 218 ? -10.348 9.536 44.570 1.000 23.525 218 ASP A O 1
ATOM 3228 N N . ARG A 1 219 ? -9.187 11.312 43.852 1.000 23.938 219 ARG A N 1
ATOM 3229 C CA . ARG A 1 219 ? -7.886 10.725 44.154 1.000 27.528 219 ARG A CA 1
ATOM 3230 C C . ARG A 1 219 ? -7.731 10.280 45.610 1.000 28.125 219 ARG A C 1
ATOM 3231 O O . ARG A 1 219 ? -6.893 9.408 45.887 1.000 29.416 219 ARG A O 1
ATOM 3252 N N . ALA A 1 220 ? -8.505 10.873 46.549 1.000 26.355 220 ALA A N 1
ATOM 3253 C CA . ALA A 1 220 ? -8.575 10.463 47.939 1.000 28.801 220 ALA A CA 1
ATOM 3254 C C . ALA A 1 220 ? -8.833 8.966 48.127 1.000 27.470 220 ALA A C 1
ATOM 3255 O O . ALA A 1 220 ? -8.496 8.437 49.184 1.000 28.654 220 ALA A O 1
ATOM 3262 N N . ILE A 1 221 ? -9.475 8.324 47.131 1.000 25.025 221 ILE A N 1
ATOM 3263 C CA . ILE A 1 221 ? -9.782 6.901 47.240 1.000 26.629 221 ILE A CA 1
ATOM 3264 C C . ILE A 1 221 ? -8.531 6.060 47.514 1.000 28.315 221 ILE A C 1
ATOM 3265 O O . ILE A 1 221 ? -8.639 5.030 48.175 1.000 29.708 221 ILE A O 1
ATOM 3281 N N . PHE A 1 222 ? -7.370 6.436 46.941 1.000 30.239 222 PHE A N 1
ATOM 3282 C CA . PHE A 1 222 ? -6.152 5.623 47.011 1.000 32.821 222 PHE A CA 1
ATOM 3283 C C . PHE A 1 222 ? -5.644 5.539 48.432 1.000 34.897 222 PHE A C 1
ATOM 3284 O O . PHE A 1 222 ? -5.318 4.452 48.915 1.000 31.480 222 PHE A O 1
ATOM 3301 N N . ASP A 1 223 ? -5.643 6.680 49.120 1.000 32.600 223 ASP A N 1
ATOM 3302 C CA . ASP A 1 223 ? -5.323 6.716 50.525 1.000 35.480 223 ASP A CA 1
ATOM 3303 C C . ASP A 1 223 ? -6.330 5.888 51.332 1.000 33.717 223 ASP A C 1
ATOM 3304 O O . ASP A 1 223 ? -5.916 5.137 52.195 1.000 36.171 223 ASP A O 1
ATOM 3313 N N . ALA A 1 224 ? -7.637 5.945 51.001 1.000 31.686 224 ALA A N 1
ATOM 3314 C CA . ALA A 1 224 ? -8.634 5.116 51.684 1.000 29.220 224 ALA A CA 1
ATOM 3315 C C . ALA A 1 224 ? -8.336 3.629 51.472 1.000 29.353 224 ALA A C 1
ATOM 3316 O O . ALA A 1 224 ? -8.419 2.837 52.413 1.000 32.260 224 ALA A O 1
ATOM 3323 N N . LEU A 1 225 ? -7.956 3.265 50.251 1.000 28.805 225 LEU A N 1
ATOM 3324 C CA . LEU A 1 225 ? -7.659 1.866 49.939 1.000 31.369 225 LEU A CA 1
ATOM 3325 C C . LEU A 1 225 ? -6.441 1.364 50.709 1.000 34.861 225 LEU A C 1
ATOM 3326 O O . LEU A 1 225 ? -6.406 0.163 50.998 1.000 37.430 225 LEU A O 1
ATOM 3342 N N . ARG A 1 226 ? -5.479 2.258 51.029 1.000 33.632 226 ARG A N 1
ATOM 3343 C CA . ARG A 1 226 ? -4.307 1.909 51.832 1.000 39.992 226 ARG A CA 1
ATOM 3344 C C . ARG A 1 226 ? -4.634 1.685 53.310 1.000 42.091 226 ARG A C 1
ATOM 3345 O O . ARG A 1 226 ? -3.801 1.121 54.036 1.000 43.672 226 ARG A O 1
ATOM 3366 N N . ARG A 1 227 ? -5.768 2.213 53.795 1.000 41.860 227 ARG A N 1
ATOM 3367 C CA . ARG A 1 227 ? -6.091 2.224 55.215 1.000 43.683 227 ARG A CA 1
ATOM 3368 C C . ARG A 1 227 ? -7.236 1.297 55.595 1.000 43.627 227 ARG A C 1
ATOM 3369 O O . ARG A 1 227 ? -7.421 1.073 56.782 1.000 50.284 227 ARG A O 1
ATOM 3390 N N . ILE A 1 228 ? -7.904 0.678 54.626 1.000 40.422 228 ILE A N 1
ATOM 3391 C CA . ILE A 1 228 ? -8.936 -0.295 54.928 1.000 45.477 228 ILE A CA 1
ATOM 3392 C C . ILE A 1 228 ? -8.273 -1.622 55.315 1.000 54.426 228 ILE A C 1
ATOM 3393 O O . ILE A 1 228 ? -7.231 -1.986 54.769 1.000 51.129 228 ILE A O 1
ATOM 3409 N N . GLU A 1 229 ? -8.892 -2.303 56.292 1.000 60.073 229 GLU A N 1
ATOM 3410 C CA . GLU A 1 229 ? -8.453 -3.611 56.752 1.000 65.133 229 GLU A CA 1
ATOM 3411 C C . GLU A 1 229 ? -8.616 -4.624 55.619 1.000 65.375 229 GLU A C 1
ATOM 3412 O O . GLU A 1 229 ? -9.699 -4.734 55.022 1.000 60.454 229 GLU A O 1
ATOM 3424 N N . PRO A 1 230 ? -7.535 -5.359 55.249 1.000 72.387 230 PRO A N 1
ATOM 3425 C CA . PRO A 1 230 ? -7.668 -6.516 54.362 1.000 69.630 230 PRO A CA 1
ATOM 3426 C C . PRO A 1 230 ? -8.450 -7.655 55.033 1.000 65.908 230 PRO A C 1
ATOM 3427 O O . PRO A 1 230 ? -9.339 -8.114 54.359 1.000 64.861 230 PRO A O 1
ATOM 3438 N N . LEU A 1 236 ? -9.258 -6.406 49.451 1.000 47.792 236 LEU A N 1
ATOM 3439 C CA . LEU A 1 236 ? -9.797 -5.041 49.712 1.000 45.113 236 LEU A CA 1
ATOM 3440 C C . LEU A 1 236 ? -11.126 -4.836 48.956 1.000 45.728 236 LEU A C 1
ATOM 3441 O O . LEU A 1 236 ? -11.146 -5.036 47.737 1.000 40.356 236 LEU A O 1
ATOM 3457 N N . GLN A 1 237 ? -12.226 -4.453 49.650 1.000 43.318 237 GLN A N 1
ATOM 3458 C CA . GLN A 1 237 ? -13.480 -4.052 48.992 1.000 42.269 237 GLN A CA 1
ATOM 3459 C C . GLN A 1 237 ? -13.447 -2.539 48.722 1.000 35.136 237 GLN A C 1
ATOM 3460 O O . GLN A 1 237 ? -13.221 -1.782 49.671 1.000 36.836 237 GLN A O 1
ATOM 3474 N N . LEU A 1 238 ? -13.682 -2.145 47.469 1.000 36.441 238 LEU A N 1
ATOM 3475 C CA . LEU A 1 238 ? -13.889 -0.732 47.133 1.000 33.508 238 LEU A CA 1
ATOM 3476 C C . LEU A 1 238 ? -14.968 -0.097 48.024 1.000 37.864 238 LEU A C 1
ATOM 3477 O O . LEU A 1 238 ? -14.785 1.037 48.493 1.000 29.728 238 LEU A O 1
ATOM 3493 N N . THR A 1 239 ? -16.074 -0.823 48.327 1.000 37.478 239 THR A N 1
ATOM 3494 C CA . THR A 1 239 ? -17.158 -0.242 49.128 1.000 39.551 239 THR A CA 1
ATOM 3495 C C . THR A 1 239 ? -16.695 0.127 50.533 1.000 38.765 239 THR A C 1
ATOM 3496 O O . THR A 1 239 ? -17.206 1.079 51.141 1.000 39.987 239 THR A O 1
ATOM 3507 N N . ASP A 1 240 ? -15.709 -0.597 51.084 1.000 38.141 240 ASP A N 1
ATOM 3508 C CA . ASP A 1 240 ? -15.157 -0.240 52.379 1.000 38.021 240 ASP A CA 1
ATOM 3509 C C . ASP A 1 240 ? -14.328 1.052 52.297 1.000 33.007 240 ASP A C 1
ATOM 3510 O O . ASP A 1 240 ? -14.358 1.833 53.235 1.000 33.983 240 ASP A O 1
ATOM 3519 N N . ALA A 1 241 ? -13.592 1.245 51.192 1.000 31.219 241 ALA A N 1
ATOM 3520 C CA . ALA A 1 241 ? -12.831 2.476 51.009 1.000 30.868 241 ALA A CA 1
ATOM 3521 C C . ALA A 1 241 ? -13.798 3.651 50.828 1.000 28.371 241 ALA A C 1
ATOM 3522 O O . ALA A 1 241 ? -13.581 4.694 51.405 1.000 30.120 241 ALA A O 1
ATOM 3529 N N . VAL A 1 242 ? -14.889 3.448 50.101 1.000 27.399 242 VAL A N 1
ATOM 3530 C CA . VAL A 1 242 ? -15.877 4.519 49.953 1.000 27.186 242 VAL A CA 1
ATOM 3531 C C . VAL A 1 242 ? -16.487 4.840 51.322 1.000 27.620 242 VAL A C 1
ATOM 3532 O O . VAL A 1 242 ? -16.590 6.001 51.710 1.000 28.300 242 VAL A O 1
ATOM 3545 N N . ALA A 1 243 ? -16.814 3.799 52.113 1.000 30.201 243 ALA A N 1
ATOM 3546 C CA . ALA A 1 243 ? -17.374 4.024 53.448 1.000 32.507 243 ALA A CA 1
ATOM 3547 C C . ALA A 1 243 ? -16.425 4.824 54.332 1.000 33.067 243 ALA A C 1
ATOM 3548 O O . ALA A 1 243 ? -16.854 5.661 55.106 1.000 34.588 243 ALA A O 1
ATOM 3555 N N . LEU A 1 244 ? -15.109 4.576 54.231 1.000 33.173 244 LEU A N 1
ATOM 3556 C CA . LEU A 1 244 ? -14.114 5.299 54.995 1.000 36.934 244 LEU A CA 1
ATOM 3557 C C . LEU A 1 244 ? -14.116 6.772 54.574 1.000 33.439 244 LEU A C 1
ATOM 3558 O O . LEU A 1 244 ? -14.100 7.651 55.428 1.000 31.586 244 LEU A O 1
ATOM 3574 N N . LEU A 1 245 ? -14.169 7.042 53.271 1.000 31.315 245 LEU A N 1
ATOM 3575 C CA . LEU A 1 245 ? -14.265 8.422 52.785 1.000 31.251 245 LEU A CA 1
ATOM 3576 C C . LEU A 1 245 ? -15.481 9.144 53.380 1.000 30.752 245 LEU A C 1
ATOM 3577 O O . LEU A 1 245 ? -15.328 10.271 53.841 1.000 31.442 245 LEU A O 1
ATOM 3593 N N . ILE A 1 246 ? -16.652 8.497 53.396 1.000 31.294 246 ILE A N 1
ATOM 3594 C CA . ILE A 1 246 ? -17.866 9.149 53.876 1.000 32.144 246 ILE A CA 1
ATOM 3595 C C . ILE A 1 246 ? -17.725 9.470 55.374 1.000 36.538 246 ILE A C 1
ATOM 3596 O O . ILE A 1 246 ? -18.039 10.595 55.773 1.000 35.279 246 ILE A O 1
ATOM 3612 N N . GLN A 1 247 ? -17.199 8.499 56.158 1.000 37.237 247 GLN A N 1
ATOM 3613 C CA . GLN A 1 247 ? -16.851 8.668 57.568 1.000 39.740 247 GLN A CA 1
ATOM 3614 C C . GLN A 1 247 ? -15.914 9.860 57.774 1.000 38.321 247 GLN A C 1
ATOM 3615 O O . GLN A 1 247 ? -16.053 10.551 58.779 1.000 42.744 247 GLN A O 1
ATOM 3629 N N . GLU A 1 248 ? -14.950 10.081 56.873 1.000 34.169 248 GLU A N 1
ATOM 3630 C CA . GLU A 1 248 ? -13.991 11.166 56.989 1.000 36.203 248 GLU A CA 1
ATOM 3631 C C . GLU A 1 248 ? -14.450 12.471 56.331 1.000 33.790 248 GLU A C 1
ATOM 3632 O O . GLU A 1 248 ? -13.644 13.394 56.210 1.000 37.936 248 GLU A O 1
ATOM 3644 N N . GLY A 1 249 ? -15.729 12.571 55.936 1.000 32.052 249 GLY A N 1
ATOM 3645 C CA . GLY A 1 249 ? -16.363 13.811 55.507 1.000 30.761 249 GLY A CA 1
ATOM 3646 C C . GLY A 1 249 ? -16.239 14.085 54.014 1.000 30.352 249 GLY A C 1
ATOM 3647 O O . GLY A 1 249 ? -16.485 15.190 53.551 1.000 30.446 249 GLY A O 1
ATOM 3651 N N . HIS A 1 250 ? -15.836 13.065 53.246 1.000 26.546 250 HIS A N 1
ATOM 3652 C CA . HIS A 1 250 ? -15.683 13.226 51.817 1.000 25.760 250 HIS A CA 1
ATOM 3653 C C . HIS A 1 250 ? -17.076 13.174 51.189 1.000 24.506 250 HIS A C 1
ATOM 3654 O O . HIS A 1 250 ? -17.833 12.265 51.505 1.000 25.579 250 HIS A O 1
ATOM 3669 N N . PRO A 1 251 ? -17.473 14.116 50.318 1.000 23.906 251 PRO A N 1
ATOM 3670 C CA . PRO A 1 251 ? -18.797 14.054 49.690 1.000 23.196 251 PRO A CA 1
ATOM 3671 C C . PRO A 1 251 ? -18.846 12.865 48.739 1.000 22.474 251 PRO A C 1
ATOM 3672 O O . PRO A 1 251 ? -17.954 12.681 47.889 1.000 23.499 251 PRO A O 1
ATOM 3683 N N . VAL A 1 252 ? -19.943 12.113 48.864 1.000 20.275 252 VAL A N 1
ATOM 3684 C CA . VAL A 1 252 ? -20.217 11.002 47.964 1.000 20.031 252 VAL A CA 1
ATOM 3685 C C . VAL A 1 252 ? -21.692 11.110 47.562 1.000 19.644 252 VAL A C 1
ATOM 3686 O O . VAL A 1 252 ? -22.562 11.148 48.433 1.000 21.490 252 VAL A O 1
ATOM 3699 N N . HIS A 1 253 ? -21.931 11.193 46.261 1.000 19.208 253 HIS A N 1
ATOM 3700 C CA . HIS A 1 253 ? -23.247 11.200 45.669 1.000 17.647 253 HIS A CA 1
ATOM 3701 C C . HIS A 1 253 ? -23.407 10.004 44.726 1.000 18.939 253 HIS A C 1
ATOM 3702 O O . HIS A 1 253 ? -22.410 9.374 44.353 1.000 20.259 253 HIS A O 1
ATOM 3717 N N . VAL A 1 254 ? -24.671 9.729 44.345 1.000 18.914 254 VAL A N 1
ATOM 3718 C CA . VAL A 1 254 ? -25.005 8.694 43.407 1.000 19.106 254 VAL A CA 1
ATOM 3719 C C . VAL A 1 254 ? -25.943 9.295 42.359 1.000 18.247 254 VAL A C 1
ATOM 3720 O O . VAL A 1 254 ? -26.901 10.007 42.671 1.000 19.950 254 VAL A O 1
ATOM 3733 N N . VAL A 1 255 ? -25.690 8.912 41.097 1.000 18.744 255 VAL A N 1
ATOM 3734 C CA . VAL A 1 255 ? -26.608 9.151 40.003 1.000 21.044 255 VAL A CA 1
ATOM 3735 C C . VAL A 1 255 ? -27.400 7.866 39.741 1.000 20.992 255 VAL A C 1
ATOM 3736 O O . VAL A 1 255 ? -26.810 6.778 39.581 1.000 20.216 255 VAL A O 1
ATOM 3749 N N . VAL A 1 256 ? -28.720 8.014 39.644 1.000 22.313 256 VAL A N 1
ATOM 3750 C CA . VAL A 1 256 ? -29.617 6.898 39.367 1.000 23.305 256 VAL A CA 1
ATOM 3751 C C . VAL A 1 256 ? -29.748 6.791 37.851 1.000 24.700 256 VAL A C 1
ATOM 3752 O O . VAL A 1 256 ? -30.280 7.695 37.204 1.000 25.355 256 VAL A O 1
ATOM 3765 N N . HIS A 1 257 ? -29.322 5.655 37.317 1.000 23.549 257 HIS A N 1
ATOM 3766 C CA . HIS A 1 257 ? -29.541 5.303 35.910 1.000 24.826 257 HIS A CA 1
ATOM 3767 C C . HIS A 1 257 ? -30.968 4.787 35.774 1.000 27.792 257 HIS A C 1
ATOM 3768 O O . HIS A 1 257 ? -31.322 3.839 36.458 1.000 29.784 257 HIS A O 1
ATOM 3783 N N . ARG A 1 258 ? -31.711 5.396 34.843 1.000 34.578 258 ARG A N 1
ATOM 3784 C CA . ARG A 1 258 ? -33.099 5.061 34.542 1.000 37.712 258 ARG A CA 1
ATOM 3785 C C . ARG A 1 258 ? -33.213 4.150 33.315 1.000 40.819 258 ARG A C 1
ATOM 3786 O O . ARG A 1 258 ? -34.262 3.526 33.139 1.000 47.269 258 ARG A O 1
ATOM 3807 N N . GLY A 1 259 ? -32.163 4.105 32.482 1.000 33.204 259 GLY A N 1
ATOM 3808 C CA . GLY A 1 259 ? -32.192 3.418 31.195 1.000 31.471 259 GLY A CA 1
ATOM 3809 C C . GLY A 1 259 ? -31.965 1.910 31.289 1.000 26.785 259 GLY A C 1
ATOM 3810 O O . GLY A 1 259 ? -32.227 1.214 32.263 1.000 29.273 259 GLY A O 1
ATOM 3814 N N . ASP A 1 260 ? -31.450 1.380 30.204 1.000 28.099 260 ASP A N 1
ATOM 3815 C CA . ASP A 1 260 ? -31.291 -0.049 30.094 1.000 27.695 260 ASP A CA 1
ATOM 3816 C C . ASP A 1 260 ? -29.938 -0.471 30.629 1.000 23.811 260 ASP A C 1
ATOM 3817 O O . ASP A 1 260 ? -29.033 0.328 30.779 1.000 24.034 260 ASP A O 1
ATOM 3826 N N . ARG A 1 261 ? -29.818 -1.759 30.869 1.000 24.362 261 ARG A N 1
ATOM 3827 C CA . ARG A 1 261 ? -28.540 -2.304 31.313 1.000 24.582 261 ARG A CA 1
ATOM 3828 C C . ARG A 1 261 ? -28.442 -3.776 30.942 1.000 22.607 261 ARG A C 1
ATOM 3829 O O . ARG A 1 261 ? -29.459 -4.429 30.682 1.000 24.179 261 ARG A O 1
ATOM 3850 N N . HIS A 1 262 ? -27.202 -4.244 30.877 1.000 21.757 262 HIS A N 1
ATOM 3851 C CA . HIS A 1 262 ? -26.951 -5.664 30.730 1.000 20.875 262 HIS A CA 1
ATOM 3852 C C . HIS A 1 262 ? -25.844 -6.076 31.704 1.000 20.173 262 HIS A C 1
ATOM 3853 O O . HIS A 1 262 ? -24.980 -5.282 32.112 1.000 20.888 262 HIS A O 1
ATOM 3868 N N . ASP A 1 263 ? -25.915 -7.364 32.026 1.000 20.175 263 ASP A N 1
ATOM 3869 C CA . ASP A 1 263 ? -25.066 -8.015 33.006 1.000 21.472 263 ASP A CA 1
ATOM 3870 C C . ASP A 1 263 ? -24.322 -9.121 32.301 1.000 22.177 263 ASP A C 1
ATOM 3871 O O . ASP A 1 263 ? -24.934 -10.132 31.991 1.000 22.741 263 ASP A O 1
ATOM 3880 N N . LEU A 1 264 ? -23.000 -8.930 32.122 1.000 18.640 264 LEU A N 1
ATOM 3881 C CA . LEU A 1 264 ? -22.207 -9.941 31.395 1.000 19.961 264 LEU A CA 1
ATOM 3882 C C . LEU A 1 264 ? -21.512 -10.896 32.364 1.000 22.034 264 LEU A C 1
ATOM 3883 O O . LEU A 1 264 ? -20.677 -11.704 31.929 1.000 23.127 264 LEU A O 1
ATOM 3899 N N . GLY A 1 265 ? -21.910 -10.878 33.630 1.000 21.234 265 GLY A N 1
ATOM 3900 C CA . GLY A 1 265 ? -21.247 -11.664 34.673 1.000 23.122 265 GLY A CA 1
ATOM 3901 C C . GLY A 1 265 ? -21.435 -13.170 34.568 1.000 25.656 265 GLY A C 1
ATOM 3902 O O . GLY A 1 265 ? -20.683 -13.924 35.204 1.000 25.814 265 GLY A O 1
ATOM 3906 N N . ASN A 1 266 ? -22.474 -13.647 33.858 1.000 21.983 266 ASN A N 1
ATOM 3907 C CA . ASN A 1 266 ? -22.669 -15.073 33.689 1.000 23.938 266 ASN A CA 1
ATOM 3908 C C . ASN A 1 266 ? -23.185 -15.325 32.278 1.000 23.054 266 ASN A C 1
ATOM 3909 O O . ASN A 1 266 ? -23.688 -14.388 31.622 1.000 20.619 266 ASN A O 1
ATOM 3920 N N . PRO A 1 267 ? -23.050 -16.542 31.742 1.000 22.372 267 PRO A N 1
ATOM 3921 C CA . PRO A 1 267 ? -23.528 -16.798 30.383 1.000 21.118 267 PRO A CA 1
ATOM 3922 C C . PRO A 1 267 ? -24.981 -16.394 30.083 1.000 20.289 267 PRO A C 1
ATOM 3923 O O . PRO A 1 267 ? -25.254 -16.029 28.937 1.000 22.166 267 PRO A O 1
ATOM 3934 N N . GLY A 1 268 ? -25.904 -16.554 31.036 1.000 19.817 268 GLY A N 1
ATOM 3935 C CA . GLY A 1 268 ? -27.311 -16.222 30.839 1.000 20.723 268 GLY A CA 1
ATOM 3936 C C . GLY A 1 268 ? -27.445 -14.721 30.551 1.000 22.086 268 GLY A C 1
ATOM 3937 O O . GLY A 1 268 ? -28.092 -14.342 29.566 1.000 21.296 268 GLY A O 1
ATOM 3941 N N . GLY A 1 269 ? -26.890 -13.853 31.420 1.000 21.383 269 GLY A N 1
ATOM 3942 C CA . GLY A 1 269 ? -26.941 -12.399 31.196 1.000 21.653 269 GLY A CA 1
ATOM 3943 C C . GLY A 1 269 ? -26.183 -11.997 29.941 1.000 19.205 269 GLY A C 1
ATOM 3944 O O . GLY A 1 269 ? -26.535 -11.086 29.184 1.000 19.703 269 GLY A O 1
ATOM 3948 N N . PHE A 1 270 ? -25.087 -12.678 29.628 1.000 19.586 270 PHE A N 1
ATOM 3949 C CA . PHE A 1 270 ? -24.309 -12.433 28.444 1.000 19.151 270 PHE A CA 1
ATOM 3950 C C . PHE A 1 270 ? -25.142 -12.707 27.185 1.000 19.124 270 PHE A C 1
ATOM 3951 O O . PHE A 1 270 ? -25.164 -11.913 26.261 1.000 19.406 270 PHE A O 1
ATOM 3968 N N . LEU A 1 271 ? -25.845 -13.843 27.149 1.000 18.795 271 LEU A N 1
ATOM 3969 C CA . LEU A 1 271 ? -26.736 -14.166 26.010 1.000 18.282 271 LEU A CA 1
ATOM 3970 C C . LEU A 1 271 ? -27.885 -13.174 25.858 1.000 19.714 271 LEU A C 1
ATOM 3971 O O . LEU A 1 271 ? -28.300 -12.832 24.727 1.000 19.938 271 LEU A O 1
ATOM 3987 N N . ARG A 1 272 ? -28.414 -12.647 26.970 1.000 18.742 272 ARG A N 1
ATOM 3988 C CA . ARG A 1 272 ? -29.466 -11.637 26.862 1.000 19.807 272 ARG A CA 1
ATOM 3989 C C . ARG A 1 272 ? -28.904 -10.420 26.125 1.000 20.083 272 ARG A C 1
ATOM 3990 O O . ARG A 1 272 ? -29.568 -9.875 25.260 1.000 19.392 272 ARG A O 1
ATOM 4011 N N . ALA A 1 273 ? -27.688 -10.001 26.457 1.000 17.013 273 ALA A N 1
ATOM 4012 C CA . ALA A 1 273 ? -27.076 -8.846 25.803 1.000 17.673 273 ALA A CA 1
ATOM 4013 C C . ALA A 1 273 ? -26.864 -9.113 24.296 1.000 18.867 273 ALA A C 1
ATOM 4014 O O . ALA A 1 273 ? -27.230 -8.297 23.446 1.000 19.475 273 ALA A O 1
ATOM 4021 N N . ALA A 1 274 ? -26.298 -10.272 23.975 1.000 18.480 274 ALA A N 1
ATOM 4022 C CA . ALA A 1 274 ? -26.012 -10.645 22.586 1.000 19.049 274 ALA A CA 1
ATOM 4023 C C . ALA A 1 274 ? -27.302 -10.737 21.771 1.000 19.833 274 ALA A C 1
ATOM 4024 O O . ALA A 1 274 ? -27.362 -10.213 20.621 1.000 19.532 274 ALA A O 1
ATOM 4031 N N . VAL A 1 275 ? -28.358 -11.378 22.310 1.000 19.777 275 VAL A N 1
ATOM 4032 C CA . VAL A 1 275 ? -29.641 -11.458 21.617 1.000 19.483 275 VAL A CA 1
ATOM 4033 C C . VAL A 1 275 ? -30.230 -10.065 21.445 1.000 21.075 275 VAL A C 1
ATOM 4034 O O . VAL A 1 275 ? -30.767 -9.714 20.365 1.000 21.550 275 VAL A O 1
ATOM 4047 N N . ASP A 1 276 ? -30.213 -9.264 22.496 1.000 18.685 276 ASP A N 1
ATOM 4048 C CA . ASP A 1 276 ? -30.771 -7.917 22.434 1.000 21.228 276 ASP A CA 1
ATOM 4049 C C . ASP A 1 276 ? -30.127 -7.109 21.310 1.000 21.552 276 ASP A C 1
ATOM 4050 O O . ASP A 1 276 ? -30.864 -6.506 20.508 1.000 22.287 276 ASP A O 1
ATOM 4059 N N . PHE A 1 277 ? -28.777 -7.117 21.256 1.000 20.936 277 PHE A N 1
ATOM 4060 C CA . PHE A 1 277 ? -28.057 -6.375 20.213 1.000 20.766 277 PHE A CA 1
ATOM 4061 C C . PHE A 1 277 ? -28.256 -6.984 18.827 1.000 24.343 277 PHE A C 1
ATOM 4062 O O . PHE A 1 277 ? -28.475 -6.248 17.829 1.000 23.906 277 PHE A O 1
ATOM 4079 N N . ALA A 1 278 ? -28.225 -8.307 18.734 1.000 21.089 278 ALA A N 1
ATOM 4080 C CA . ALA A 1 278 ? -28.381 -8.962 17.432 1.000 20.559 278 ALA A CA 1
ATOM 4081 C C . ALA A 1 278 ? -29.772 -8.710 16.830 1.000 22.068 278 ALA A C 1
ATOM 4082 O O . ALA A 1 278 ? -29.895 -8.572 15.588 1.000 23.917 278 ALA A O 1
ATOM 4089 N N . LEU A 1 279 ? -30.835 -8.630 17.654 1.000 22.738 279 LEU A N 1
ATOM 4090 C CA . LEU A 1 279 ? -32.188 -8.385 17.152 1.000 24.296 279 LEU A CA 1
ATOM 4091 C C . LEU A 1 279 ? -32.286 -7.000 16.490 1.000 26.793 279 LEU A C 1
ATOM 4092 O O . LEU A 1 279 ? -33.227 -6.785 15.713 1.000 28.101 279 LEU A O 1
ATOM 4108 N N . GLN A 1 280 ? -31.404 -6.094 16.891 1.000 25.139 280 GLN A N 1
ATOM 4109 C CA . GLN A 1 280 ? -31.391 -4.708 16.402 1.000 28.424 280 GLN A CA 1
ATOM 4110 C C . GLN A 1 280 ? -30.478 -4.545 15.175 1.000 27.897 280 GLN A C 1
ATOM 4111 O O . GLN A 1 280 ? -30.442 -3.443 14.608 1.000 30.401 280 GLN A O 1
ATOM 4125 N N . ASP A 1 281 ? -29.782 -5.597 14.776 1.000 24.608 281 ASP A N 1
ATOM 4126 C CA . ASP A 1 281 ? -28.837 -5.552 13.672 1.000 26.434 281 ASP A CA 1
ATOM 4127 C C . ASP A 1 281 ? -29.464 -6.271 12.478 1.000 25.789 281 ASP A C 1
ATOM 4128 O O . ASP A 1 281 ? -29.718 -7.479 12.485 1.000 25.388 281 ASP A O 1
ATOM 4137 N N . PRO A 1 282 ? -29.671 -5.579 11.328 1.000 26.513 282 PRO A N 1
ATOM 4138 C CA . PRO A 1 282 ? -30.254 -6.220 10.171 1.000 27.154 282 PRO A CA 1
ATOM 4139 C C . PRO A 1 282 ? -29.553 -7.428 9.558 1.000 24.707 282 PRO A C 1
ATOM 4140 O O . PRO A 1 282 ? -30.183 -8.221 8.854 1.000 28.697 282 PRO A O 1
ATOM 4151 N N . ASP A 1 283 ? -28.263 -7.624 9.826 1.000 25.529 283 ASP A N 1
ATOM 4152 C CA . ASP A 1 283 ? -27.559 -8.814 9.438 1.000 26.016 283 ASP A CA 1
ATOM 4153 C C . ASP A 1 283 ? -28.084 -10.074 10.148 1.000 28.316 283 ASP A C 1
ATOM 4154 O O . ASP A 1 283 ? -27.869 -11.134 9.627 1.000 29.604 283 ASP A O 1
ATOM 4163 N N . TYR A 1 284 ? -28.690 -9.931 11.327 1.000 28.838 284 TYR A N 1
ATOM 4164 C CA . TYR A 1 284 ? -29.093 -11.077 12.144 1.000 30.832 284 TYR A CA 1
ATOM 4165 C C . TYR A 1 284 ? -30.574 -11.038 12.501 1.000 32.004 284 TYR A C 1
ATOM 4166 O O . TYR A 1 284 ? -31.178 -12.105 12.527 1.000 40.002 284 TYR A O 1
ATOM 4184 N N . GLY A 1 285 ? -31.082 -9.858 12.882 1.000 29.698 285 GLY A N 1
ATOM 4185 C CA . GLY A 1 285 ? -32.361 -9.589 13.510 1.000 32.104 285 GLY A CA 1
ATOM 4186 C C . GLY A 1 285 ? -33.538 -10.415 12.996 1.000 35.683 285 GLY A C 1
ATOM 4187 O O . GLY A 1 285 ? -34.107 -11.207 13.745 1.000 30.647 285 GLY A O 1
ATOM 4191 N N . PRO A 1 286 ? -34.035 -10.231 11.755 1.000 37.524 286 PRO A N 1
ATOM 4192 C CA . PRO A 1 286 ? -35.267 -10.908 11.365 1.000 34.712 286 PRO A CA 1
ATOM 4193 C C . PRO A 1 286 ? -35.257 -12.436 11.399 1.000 31.208 286 PRO A C 1
ATOM 4194 O O . PRO A 1 286 ? -36.242 -13.042 11.827 1.000 34.990 286 PRO A O 1
ATOM 4205 N N A GLU A 1 287 ? -34.176 -13.046 10.905 0.500 30.013 287 GLU A N 1
ATOM 4206 N N B GLU A 1 287 ? -34.172 -13.044 10.905 0.500 30.771 287 GLU A N 1
ATOM 4207 C CA A GLU A 1 287 ? -34.005 -14.482 10.922 0.500 31.365 287 GLU A CA 1
ATOM 4208 C CA B GLU A 1 287 ? -33.984 -14.480 10.919 0.500 32.595 287 GLU A CA 1
ATOM 4209 C C A GLU A 1 287 ? -33.880 -14.986 12.362 0.500 29.569 287 GLU A C 1
ATOM 4210 C C B GLU A 1 287 ? -33.881 -14.984 12.361 0.500 30.268 287 GLU A C 1
ATOM 4211 O O A GLU A 1 287 ? -34.449 -16.024 12.682 0.500 30.285 287 GLU A O 1
ATOM 4212 O O B GLU A 1 287 ? -34.455 -16.021 12.679 0.500 30.993 287 GLU A O 1
ATOM 4235 N N . LEU A 1 288 ? -33.106 -14.279 13.192 1.000 29.326 288 LEU A N 1
ATOM 4236 C CA . LEU A 1 288 ? -32.963 -14.679 14.596 1.000 26.186 288 LEU A CA 1
ATOM 4237 C C . LEU A 1 288 ? -34.307 -14.602 15.326 1.000 28.644 288 LEU A C 1
ATOM 4238 O O . LEU A 1 288 ? -34.655 -15.533 16.061 1.000 27.392 288 LEU A O 1
ATOM 4254 N N . ARG A 1 289 ? -35.074 -13.526 15.103 1.000 27.971 289 ARG A N 1
ATOM 4255 C CA . ARG A 1 289 ? -36.400 -13.390 15.697 1.000 31.088 289 ARG A CA 1
ATOM 4256 C C . ARG A 1 289 ? -37.269 -14.581 15.309 1.000 30.200 289 ARG A C 1
ATOM 4257 O O . ARG A 1 289 ? -37.960 -15.152 16.163 1.000 30.928 289 ARG A O 1
ATOM 4278 N N . ALA A 1 290 ? -37.274 -14.942 14.010 1.000 30.078 290 ALA A N 1
ATOM 4279 C CA . ALA A 1 290 ? -38.116 -16.037 13.552 1.000 31.223 290 ALA A CA 1
ATOM 4280 C C . ALA A 1 290 ? -37.668 -17.348 14.193 1.000 28.827 290 ALA A C 1
ATOM 4281 O O . ALA A 1 290 ? -38.512 -18.164 14.609 1.000 29.887 290 ALA A O 1
ATOM 4288 N N . TRP A 1 291 ? -36.348 -17.514 14.301 1.000 28.457 291 TRP A N 1
ATOM 4289 C CA . TRP A 1 291 ? -35.800 -18.731 14.880 1.000 27.368 291 TRP A CA 1
ATOM 4290 C C . TRP A 1 291 ? -36.168 -18.818 16.364 1.000 26.815 291 TRP A C 1
ATOM 4291 O O . TRP A 1 291 ? -36.624 -19.886 16.799 1.000 26.394 291 TRP A O 1
ATOM 4312 N N . LEU A 1 292 ? -36.055 -17.690 17.064 1.000 26.609 292 LEU A N 1
ATOM 4313 C CA . LEU A 1 292 ? -36.345 -17.655 18.500 1.000 28.008 292 LEU A CA 1
ATOM 4314 C C . LEU A 1 292 ? -37.820 -17.945 18.756 1.000 31.294 292 LEU A C 1
ATOM 4315 O O . LEU A 1 292 ? -38.169 -18.705 19.667 1.000 30.302 292 LEU A O 1
ATOM 4331 N N . THR A 1 293 ? -38.719 -17.364 17.928 1.000 30.812 293 THR A N 1
ATOM 4332 C CA . THR A 1 293 ? -40.160 -17.603 18.035 1.000 31.060 293 THR A CA 1
ATOM 4333 C C . THR A 1 293 ? -40.529 -19.091 18.074 1.000 32.010 293 THR A C 1
ATOM 4334 O O . THR A 1 293 ? -41.354 -19.484 18.905 1.000 35.898 293 THR A O 1
ATOM 4345 N N A ASP A 1 294 ? -39.955 -19.881 17.168 0.500 29.749 294 ASP A N 1
ATOM 4346 N N B ASP A 1 294 ? -39.946 -19.869 17.155 0.500 31.031 294 ASP A N 1
ATOM 4347 C CA A ASP A 1 294 ? -40.153 -21.317 17.137 0.500 33.024 294 ASP A CA 1
ATOM 4348 C CA B ASP A 1 294 ? -40.092 -21.312 17.081 0.500 35.191 294 ASP A CA 1
ATOM 4349 C C A ASP A 1 294 ? -39.448 -21.994 18.317 0.500 32.521 294 ASP A C 1
ATOM 4350 C C B ASP A 1 294 ? -39.440 -21.996 18.288 0.500 33.876 294 ASP A C 1
ATOM 4351 O O A ASP A 1 294 ? -40.058 -22.837 18.970 0.500 33.596 294 ASP A O 1
ATOM 4352 O O B ASP A 1 294 ? -40.059 -22.856 18.916 0.500 34.703 294 ASP A O 1
ATOM 4369 N N . ARG A 1 295 ? -38.179 -21.642 18.556 1.000 33.616 295 ARG A N 1
ATOM 4370 C CA . ARG A 1 295 ? -37.333 -22.345 19.523 1.000 30.384 295 ARG A CA 1
ATOM 4371 C C . ARG A 1 295 ? -37.890 -22.288 20.955 1.000 29.393 295 ARG A C 1
ATOM 4372 O O . ARG A 1 295 ? -37.918 -23.334 21.615 1.000 31.870 295 ARG A O 1
ATOM 4393 N N . ILE A 1 296 ? -38.430 -21.140 21.383 1.000 29.671 296 ILE A N 1
ATOM 4394 C CA . ILE A 1 296 ? -38.904 -20.980 22.767 1.000 30.986 296 ILE A CA 1
ATOM 4395 C C . ILE A 1 296 ? -40.230 -21.717 23.016 1.000 32.703 296 ILE A C 1
ATOM 4396 O O . ILE A 1 296 ? -40.610 -21.847 24.178 1.000 36.370 296 ILE A O 1
ATOM 4412 N N . ALA A 1 297 ? -40.957 -22.115 21.972 1.000 33.021 297 ALA A N 1
ATOM 4413 C CA . ALA A 1 297 ? -42.162 -22.944 22.047 1.000 37.221 297 ALA A CA 1
ATOM 4414 C C . ALA A 1 297 ? -41.921 -24.445 22.264 1.000 37.081 297 ALA A C 1
ATOM 4415 O O . ALA A 1 297 ? -42.903 -25.159 22.357 1.000 39.985 297 ALA A O 1
ATOM 4422 N N A ARG A 1 298 ? -40.663 -24.930 22.296 0.500 36.355 298 ARG A N 1
ATOM 4423 N N B ARG A 1 298 ? -40.659 -24.912 22.323 0.500 37.661 298 ARG A N 1
ATOM 4424 C CA A ARG A 1 298 ? -40.375 -26.338 22.572 0.500 37.815 298 ARG A CA 1
ATOM 4425 C CA B ARG A 1 298 ? -40.351 -26.317 22.573 0.500 40.147 298 ARG A CA 1
ATOM 4426 C C A ARG A 1 298 ? -39.247 -26.405 23.613 0.500 37.218 298 ARG A C 1
ATOM 4427 C C B ARG A 1 298 ? -39.242 -26.394 23.628 0.500 38.461 298 ARG A C 1
ATOM 4428 O O A ARG A 1 298 ? -38.507 -25.443 23.774 0.500 33.232 298 ARG A O 1
ATOM 4429 O O B ARG A 1 298 ? -38.493 -25.438 23.794 0.500 34.262 298 ARG A O 1
ATOM 4470 N N . PRO A 1 299 ? -39.070 -27.533 24.358 1.000 39.758 299 PRO A N 1
ATOM 4471 C CA . PRO A 1 299 ? -37.967 -27.635 25.330 1.000 37.443 299 PRO A CA 1
ATOM 4472 C C . PRO A 1 299 ? -36.581 -27.491 24.670 1.000 35.766 299 PRO A C 1
ATOM 4473 O O . PRO A 1 299 ? -35.798 -26.679 25.165 1.000 37.263 299 PRO A O 1
ATOM 4485 N N . THR B 1 9 ? -11.633 -48.002 13.770 1.000 65.090 9 THR B N 1
ATOM 4486 C CA . THR B 1 9 ? -10.215 -48.248 13.388 1.000 65.325 9 THR B CA 1
ATOM 4487 C C . THR B 1 9 ? -9.386 -46.958 13.417 1.000 58.391 9 THR B C 1
ATOM 4488 O O . THR B 1 9 ? -8.220 -47.069 13.808 1.000 60.091 9 THR B O 1
ATOM 4499 N N . PHE B 1 10 ? -9.916 -45.766 13.021 1.000 43.656 10 PHE B N 1
ATOM 4500 C CA . PHE B 1 10 ? -9.058 -44.577 13.024 1.000 39.778 10 PHE B CA 1
ATOM 4501 C C . PHE B 1 10 ? -8.632 -44.266 14.469 1.000 37.028 10 PHE B C 1
ATOM 4502 O O . PHE B 1 10 ? -9.400 -44.474 15.410 1.000 34.369 10 PHE B O 1
ATOM 4519 N N . THR B 1 11 ? -7.391 -43.785 14.621 1.000 35.496 11 THR B N 1
ATOM 4520 C CA . THR B 1 11 ? -6.905 -43.260 15.894 1.000 38.135 11 THR B CA 1
ATOM 4521 C C . THR B 1 11 ? -6.560 -41.764 15.890 1.000 37.051 11 THR B C 1
ATOM 4522 O O . THR B 1 11 ? -6.523 -41.212 16.997 1.000 36.407 11 THR B O 1
ATOM 4533 N N . THR B 1 12 ? -6.326 -41.120 14.728 1.000 32.189 12 THR B N 1
ATOM 4534 C CA . THR B 1 12 ? -5.938 -39.723 14.642 1.000 30.482 12 THR B CA 1
ATOM 4535 C C . THR B 1 12 ? -7.058 -38.928 13.985 1.000 31.921 12 THR B C 1
ATOM 4536 O O . THR B 1 12 ? -7.525 -39.284 12.910 1.000 30.524 12 THR B O 1
ATOM 4547 N N . ALA B 1 13 ? -7.537 -37.888 14.678 1.000 29.065 13 ALA B N 1
ATOM 4548 C CA . ALA B 1 13 ? -8.491 -36.930 14.157 1.000 29.632 13 ALA B CA 1
ATOM 4549 C C . ALA B 1 13 ? -7.768 -35.604 13.887 1.000 31.006 13 ALA B C 1
ATOM 4550 O O . ALA B 1 13 ? -6.940 -35.185 14.695 1.000 31.076 13 ALA B O 1
ATOM 4557 N N . ILE B 1 14 ? -8.055 -34.974 12.752 1.000 26.428 14 ILE B N 1
ATOM 4558 C CA . ILE B 1 14 ? -7.445 -33.726 12.299 1.000 27.372 14 ILE B CA 1
ATOM 4559 C C . ILE B 1 14 ? -8.498 -32.637 12.409 1.000 27.394 14 ILE B C 1
ATOM 4560 O O . ILE B 1 14 ? -9.634 -32.814 11.972 1.000 24.755 14 ILE B O 1
ATOM 4576 N N . VAL B 1 15 ? -8.148 -31.504 13.063 1.000 26.495 15 VAL B N 1
ATOM 4577 C CA . VAL B 1 15 ? -9.051 -30.354 13.126 1.000 25.579 15 VAL B CA 1
ATOM 4578 C C . VAL B 1 15 ? -8.383 -29.178 12.422 1.000 27.535 15 VAL B C 1
ATOM 4579 O O . VAL B 1 15 ? -7.415 -28.627 12.951 1.000 27.352 15 VAL B O 1
ATOM 4592 N N . PRO B 1 16 ? -8.823 -28.777 11.210 1.000 26.823 16 PRO B N 1
ATOM 4593 C CA . PRO B 1 16 ? -8.303 -27.606 10.505 1.000 27.282 16 PRO B CA 1
ATOM 4594 C C . PRO B 1 16 ? -8.821 -26.340 11.210 1.000 27.555 16 PRO B C 1
ATOM 4595 O O . PRO B 1 16 ? -10.024 -26.145 11.325 1.000 29.793 16 PRO B O 1
ATOM 4606 N N . ALA B 1 17 ? -7.888 -25.520 11.693 1.000 28.021 17 ALA B N 1
ATOM 4607 C CA . ALA B 1 17 ? -8.201 -24.330 12.480 1.000 29.552 17 ALA B CA 1
ATOM 4608 C C . ALA B 1 17 ? -7.266 -23.194 12.076 1.000 33.746 17 ALA B C 1
ATOM 4609 O O . ALA B 1 17 ? -6.812 -22.447 12.918 1.000 36.508 17 ALA B O 1
ATOM 4616 N N . ALA B 1 18 ? -6.983 -23.026 10.780 1.000 35.349 18 ALA B N 1
ATOM 4617 C CA . ALA B 1 18 ? -5.980 -22.037 10.421 1.000 39.921 18 ALA B CA 1
ATOM 4618 C C . ALA B 1 18 ? -6.601 -20.765 9.841 1.000 42.582 18 ALA B C 1
ATOM 4619 O O . ALA B 1 18 ? -5.843 -19.807 9.676 1.000 49.933 18 ALA B O 1
ATOM 4626 N N . GLY B 1 19 ? -7.929 -20.737 9.570 1.000 41.972 19 GLY B N 1
ATOM 4627 C CA . GLY B 1 19 ? -8.590 -19.529 9.070 1.000 39.938 19 GLY B CA 1
ATOM 4628 C C . GLY B 1 19 ? -8.723 -18.491 10.180 1.000 41.663 19 GLY B C 1
ATOM 4629 O O . GLY B 1 19 ? -8.676 -18.884 11.337 1.000 43.264 19 GLY B O 1
ATOM 4633 N N . LEU B 1 20 ? -8.868 -17.188 9.844 1.000 47.870 20 LEU B N 1
ATOM 4634 C CA . LEU B 1 20 ? -8.980 -16.152 10.873 1.000 53.459 20 LEU B CA 1
ATOM 4635 C C . LEU B 1 20 ? -10.372 -16.121 11.512 1.000 52.998 20 LEU B C 1
ATOM 4636 O O . LEU B 1 20 ? -10.509 -15.863 12.716 1.000 59.908 20 LEU B O 1
ATOM 4652 N N . GLY B 1 21 ? -11.426 -16.329 10.736 1.000 41.680 21 GLY B N 1
ATOM 4653 C CA . GLY B 1 21 ? -12.751 -16.059 11.279 1.000 37.813 21 GLY B CA 1
ATOM 4654 C C . GLY B 1 21 ? -13.087 -14.588 11.023 1.000 32.321 21 GLY B C 1
ATOM 4655 O O . GLY B 1 21 ? -13.502 -13.870 11.941 1.000 31.615 21 GLY B O 1
ATOM 4659 N N . THR B 1 22 ? -12.924 -14.164 9.739 1.000 32.726 22 THR B N 1
ATOM 4660 C CA . THR B 1 22 ? -13.222 -12.803 9.294 1.000 31.886 22 THR B CA 1
ATOM 4661 C C . THR B 1 22 ? -14.627 -12.378 9.741 1.000 28.952 22 THR B C 1
ATOM 4662 O O . THR B 1 22 ? -14.815 -11.230 10.108 1.000 30.086 22 THR B O 1
ATOM 4673 N N . ARG B 1 23 ? -15.582 -13.316 9.731 1.000 29.533 23 ARG B N 1
ATOM 4674 C CA A ARG B 1 23 ? -16.974 -13.045 10.066 0.330 31.430 23 ARG B CA 1
ATOM 4675 C CA B ARG B 1 23 ? -16.976 -13.049 10.069 0.330 31.500 23 ARG B CA 1
ATOM 4676 C CA C ARG B 1 23 ? -16.972 -13.044 10.063 0.330 31.153 23 ARG B CA 1
ATOM 4677 C C . ARG B 1 23 ? -17.139 -12.689 11.547 1.000 29.197 23 ARG B C 1
ATOM 4678 O O . ARG B 1 23 ? -18.176 -12.142 11.967 1.000 30.085 23 ARG B O 1
ATOM 4737 N N . PHE B 1 24 ? -16.118 -12.989 12.386 1.000 28.257 24 PHE B N 1
ATOM 4738 C CA . PHE B 1 24 ? -16.181 -12.701 13.813 1.000 26.542 24 PHE B CA 1
ATOM 4739 C C . PHE B 1 24 ? -15.271 -11.538 14.203 1.000 25.741 24 PHE B C 1
ATOM 4740 O O . PHE B 1 24 ? -15.094 -11.263 15.395 1.000 26.664 24 PHE B O 1
ATOM 4757 N N . LEU B 1 25 ? -14.792 -10.758 13.209 1.000 24.618 25 LEU B N 1
ATOM 4758 C CA . LEU B 1 25 ? -14.047 -9.549 13.539 1.000 25.206 25 LEU B CA 1
ATOM 4759 C C . LEU B 1 25 ? -14.960 -8.534 14.238 1.000 26.322 25 LEU B C 1
ATOM 4760 O O . LEU B 1 25 ? -16.149 -8.468 13.914 1.000 27.310 25 LEU B O 1
ATOM 4776 N N . PRO B 1 26 ? -14.479 -7.710 15.177 1.000 25.417 26 PRO B N 1
ATOM 4777 C CA . PRO B 1 26 ? -13.048 -7.577 15.521 1.000 25.786 26 PRO B CA 1
ATOM 4778 C C . PRO B 1 26 ? -12.496 -8.584 16.551 1.000 25.371 26 PRO B C 1
ATOM 4779 O O . PRO B 1 26 ? -11.295 -8.591 16.745 1.000 25.208 26 PRO B O 1
ATOM 4790 N N . THR B 1 27 ? -13.331 -9.420 17.131 1.000 23.783 27 THR B N 1
ATOM 4791 C CA . THR B 1 27 ? -12.922 -10.323 18.218 1.000 23.705 27 THR B CA 1
ATOM 4792 C C . THR B 1 27 ? -11.781 -11.270 17.789 1.000 25.576 27 THR B C 1
ATOM 4793 O O . THR B 1 27 ? -10.756 -11.376 18.484 1.000 23.735 27 THR B O 1
ATOM 4804 N N . THR B 1 28 ? -11.858 -11.820 16.566 1.000 24.595 28 THR B N 1
ATOM 4805 C CA . THR B 1 28 ? -10.877 -12.786 16.100 1.000 26.327 28 THR B CA 1
ATOM 4806 C C . THR B 1 28 ? -9.545 -12.141 15.714 1.000 26.561 28 THR B C 1
ATOM 4807 O O . THR B 1 28 ? -8.627 -12.850 15.314 1.000 28.292 28 THR B O 1
ATOM 4818 N N . LYS B 1 29 ? -9.395 -10.810 15.797 1.000 25.987 29 LYS B N 1
ATOM 4819 C CA . LYS B 1 29 ? -8.087 -10.191 15.755 1.000 27.758 29 LYS B CA 1
ATOM 4820 C C . LYS B 1 29 ? -7.236 -10.748 16.903 1.000 29.205 29 LYS B C 1
ATOM 4821 O O . LYS B 1 29 ? -6.023 -10.871 16.739 1.000 31.214 29 LYS B O 1
ATOM 4840 N N . SER B 1 30 ? -7.866 -10.982 18.063 1.000 27.654 30 SER B N 1
ATOM 4841 C CA . SER B 1 30 ? -7.143 -11.356 19.266 1.000 27.690 30 SER B CA 1
ATOM 4842 C C . SER B 1 30 ? -7.516 -12.743 19.773 1.000 26.134 30 SER B C 1
ATOM 4843 O O . SER B 1 30 ? -6.736 -13.269 20.567 1.000 33.613 30 SER B O 1
ATOM 4851 N N . VAL B 1 31 ? -8.724 -13.260 19.505 1.000 23.963 31 VAL B N 1
ATOM 4852 C CA . VAL B 1 31 ? -9.177 -14.538 20.040 1.000 23.136 31 VAL B CA 1
ATOM 4853 C C . VAL B 1 31 ? -9.340 -15.515 18.884 1.000 25.952 31 VAL B C 1
ATOM 4854 O O . VAL B 1 31 ? -10.096 -15.237 17.961 1.000 24.740 31 VAL B O 1
ATOM 4867 N N . PRO B 1 32 ? -8.717 -16.711 18.933 1.000 27.763 32 PRO B N 1
ATOM 4868 C CA . PRO B 1 32 ? -9.031 -17.758 17.966 1.000 27.810 32 PRO B CA 1
ATOM 4869 C C . PRO B 1 32 ? -10.516 -18.081 17.957 1.000 24.189 32 PRO B C 1
ATOM 4870 O O . PRO B 1 32 ? -11.115 -18.342 18.969 1.000 22.901 32 PRO B O 1
ATOM 4881 N N . LYS B 1 33 ? -11.101 -18.149 16.764 1.000 24.305 33 LYS B N 1
ATOM 4882 C CA . LYS B 1 33 ? -12.493 -18.483 16.576 1.000 23.294 33 LYS B CA 1
ATOM 4883 C C . LYS B 1 33 ? -12.874 -19.759 17.312 1.000 21.806 33 LYS B C 1
ATOM 4884 O O . LYS B 1 33 ? -13.941 -19.868 17.885 1.000 23.028 33 LYS B O 1
ATOM 4903 N N . GLU B 1 34 ? -11.982 -20.756 17.292 1.000 23.281 34 GLU B N 1
ATOM 4904 C CA . GLU B 1 34 ? -12.280 -22.062 17.840 1.000 21.037 34 GLU B CA 1
ATOM 4905 C C . GLU B 1 34 ? -12.249 -22.083 19.371 1.000 21.489 34 GLU B C 1
ATOM 4906 O O . GLU B 1 34 ? -12.666 -23.089 19.939 1.000 22.258 34 GLU B O 1
ATOM 4918 N N . LEU B 1 35 ? -11.801 -20.989 20.000 1.000 22.134 35 LEU B N 1
ATOM 4919 C CA . LEU B 1 35 ? -11.919 -20.853 21.451 1.000 21.403 35 LEU B CA 1
ATOM 4920 C C . LEU B 1 35 ? -13.115 -20.007 21.898 1.000 24.920 35 LEU B C 1
ATOM 4921 O O . LEU B 1 35 ? -13.313 -19.835 23.111 1.000 22.423 35 LEU B O 1
ATOM 4937 N N . LEU B 1 36 ? -13.943 -19.507 20.976 1.000 22.086 36 LEU B N 1
ATOM 4938 C CA . LEU B 1 36 ? -15.121 -18.751 21.407 1.000 22.414 36 LEU B CA 1
ATOM 4939 C C . LEU B 1 36 ? -16.135 -19.675 22.087 1.000 20.439 36 LEU B C 1
ATOM 4940 O O . LEU B 1 36 ? -16.348 -20.803 21.679 1.000 21.997 36 LEU B O 1
ATOM 4956 N N . PRO B 1 37 ? -16.754 -19.239 23.204 1.000 21.787 37 PRO B N 1
ATOM 4957 C CA . PRO B 1 37 ? -17.651 -20.081 23.995 1.000 21.040 37 PRO B CA 1
ATOM 4958 C C . PRO B 1 37 ? -19.037 -20.291 23.395 1.000 20.654 37 PRO B C 1
ATOM 4959 O O . PRO B 1 37 ? -19.695 -19.322 22.974 1.000 23.708 37 PRO B O 1
ATOM 4970 N N . VAL B 1 38 ? -19.462 -21.563 23.431 1.000 18.886 38 VAL B N 1
ATOM 4971 C CA . VAL B 1 38 ? -20.868 -21.886 23.223 1.000 19.726 38 VAL B CA 1
ATOM 4972 C C . VAL B 1 38 ? -21.463 -22.050 24.612 1.000 18.936 38 VAL B C 1
ATOM 4973 O O . VAL B 1 38 ? -21.224 -23.065 25.226 1.000 20.241 38 VAL B O 1
ATOM 4986 N N . VAL B 1 39 ? -22.117 -21.006 25.120 1.000 18.338 39 VAL B N 1
ATOM 4987 C CA . VAL B 1 39 ? -22.504 -20.852 26.525 1.000 18.748 39 VAL B CA 1
ATOM 4988 C C . VAL B 1 39 ? -21.205 -20.654 27.334 1.000 19.778 39 VAL B C 1
ATOM 4989 O O . VAL B 1 39 ? -20.842 -19.521 27.612 1.000 19.832 39 VAL B O 1
ATOM 5002 N N . ASP B 1 40 ? -20.487 -21.742 27.655 1.000 22.217 40 ASP B N 1
ATOM 5003 C CA . ASP B 1 40 ? -19.271 -21.701 28.479 1.000 21.733 40 ASP B CA 1
ATOM 5004 C C . ASP B 1 40 ? -18.114 -22.522 27.905 1.000 22.166 40 ASP B C 1
ATOM 5005 O O . ASP B 1 40 ? -17.034 -22.469 28.480 1.000 22.210 40 ASP B O 1
ATOM 5014 N N . THR B 1 41 ? -18.276 -23.212 26.748 1.000 20.128 41 THR B N 1
ATOM 5015 C CA . THR B 1 41 ? -17.343 -24.245 26.299 1.000 20.949 41 THR B CA 1
ATOM 5016 C C . THR B 1 41 ? -16.922 -23.938 24.859 1.000 21.074 41 THR B C 1
ATOM 5017 O O . THR B 1 41 ? -17.802 -23.710 24.045 1.000 20.354 41 THR B O 1
ATOM 5028 N N . PRO B 1 42 ? -15.631 -23.915 24.504 1.000 24.005 42 PRO B N 1
ATOM 5029 C CA . PRO B 1 42 ? -15.227 -23.552 23.137 1.000 24.942 42 PRO B CA 1
ATOM 5030 C C . PRO B 1 42 ? -15.519 -24.671 22.163 1.000 26.070 42 PRO B C 1
ATOM 5031 O O . PRO B 1 42 ? -15.514 -25.843 22.503 1.000 25.268 42 PRO B O 1
ATOM 5042 N N . ALA B 1 43 ? -15.751 -24.315 20.886 1.000 27.037 43 ALA B N 1
ATOM 5043 C CA . ALA B 1 43 ? -15.931 -25.318 19.845 1.000 29.696 43 ALA B CA 1
ATOM 5044 C C . ALA B 1 43 ? -14.785 -26.332 19.763 1.000 26.027 43 ALA B C 1
ATOM 5045 O O . ALA B 1 43 ? -14.986 -27.505 19.430 1.000 27.283 43 ALA B O 1
ATOM 5052 N N . ILE B 1 44 ? -13.545 -25.900 20.016 1.000 25.386 44 ILE B N 1
ATOM 5053 C CA . ILE B 1 44 ? -12.439 -26.837 19.918 1.000 23.923 44 ILE B CA 1
ATOM 5054 C C . ILE B 1 44 ? -12.666 -27.979 20.902 1.000 24.464 44 ILE B C 1
ATOM 5055 O O . ILE B 1 44 ? -12.275 -29.107 20.606 1.000 23.840 44 ILE B O 1
ATOM 5071 N N . GLU B 1 45 ? -13.254 -27.697 22.080 1.000 22.869 45 GLU B N 1
ATOM 5072 C CA . GLU B 1 45 ? -13.513 -28.757 23.045 1.000 24.790 45 GLU B CA 1
ATOM 5073 C C . GLU B 1 45 ? -14.653 -29.635 22.541 1.000 25.486 45 GLU B C 1
ATOM 5074 O O . GLU B 1 45 ? -14.562 -30.855 22.628 1.000 24.561 45 GLU B O 1
ATOM 5086 N N . LEU B 1 46 ? -15.689 -29.024 21.949 1.000 26.424 46 LEU B N 1
ATOM 5087 C CA . LEU B 1 46 ? -16.838 -29.773 21.444 1.000 25.598 46 LEU B CA 1
ATOM 5088 C C . LEU B 1 46 ? -16.424 -30.770 20.357 1.000 25.136 46 LEU B C 1
ATOM 5089 O O . LEU B 1 46 ? -16.807 -31.944 20.466 1.000 26.470 46 LEU B O 1
ATOM 5105 N N . VAL B 1 47 ? -15.552 -30.362 19.402 1.000 26.496 47 VAL B N 1
ATOM 5106 C CA . VAL B 1 47 ? -15.121 -31.304 18.370 1.000 28.948 47 VAL B CA 1
ATOM 5107 C C . VAL B 1 47 ? -14.111 -32.336 18.919 1.000 27.689 47 VAL B C 1
ATOM 5108 O O . VAL B 1 47 ? -14.145 -33.505 18.531 1.000 28.583 47 VAL B O 1
ATOM 5121 N N . ALA B 1 48 ? -13.200 -31.927 19.842 1.000 25.444 48 ALA B N 1
ATOM 5122 C CA . ALA B 1 48 ? -12.291 -32.840 20.505 1.000 27.296 48 ALA B CA 1
ATOM 5123 C C . ALA B 1 48 ? -13.088 -33.967 21.165 1.000 29.361 48 ALA B C 1
ATOM 5124 O O . ALA B 1 48 ? -12.675 -35.136 21.072 1.000 30.306 48 ALA B O 1
ATOM 5131 N N . ASP B 1 49 ? -14.186 -33.619 21.854 1.000 26.690 49 ASP B N 1
ATOM 5132 C CA . ASP B 1 49 ? -14.962 -34.591 22.605 1.000 29.657 49 ASP B CA 1
ATOM 5133 C C . ASP B 1 49 ? -15.631 -35.567 21.635 1.000 28.709 49 ASP B C 1
ATOM 5134 O O . ASP B 1 49 ? -15.589 -36.762 21.851 1.000 28.204 49 ASP B O 1
ATOM 5143 N N . GLU B 1 50 ? -16.278 -35.015 20.606 1.000 25.898 50 GLU B N 1
ATOM 5144 C CA . GLU B 1 50 ? -16.880 -35.835 19.556 1.000 26.776 50 GLU B CA 1
ATOM 5145 C C . GLU B 1 50 ? -15.854 -36.809 18.990 1.000 28.642 50 GLU B C 1
ATOM 5146 O O . GLU B 1 50 ? -16.148 -38.010 18.869 1.000 29.748 50 GLU B O 1
ATOM 5158 N N . ALA B 1 51 ? -14.654 -36.326 18.614 1.000 27.070 51 ALA B N 1
ATOM 5159 C CA . ALA B 1 51 ? -13.603 -37.205 18.096 1.000 27.448 51 ALA B CA 1
ATOM 5160 C C . ALA B 1 51 ? -13.257 -38.334 19.083 1.000 29.215 51 ALA B C 1
ATOM 5161 O O . ALA B 1 51 ? -13.174 -39.509 18.716 1.000 28.642 51 ALA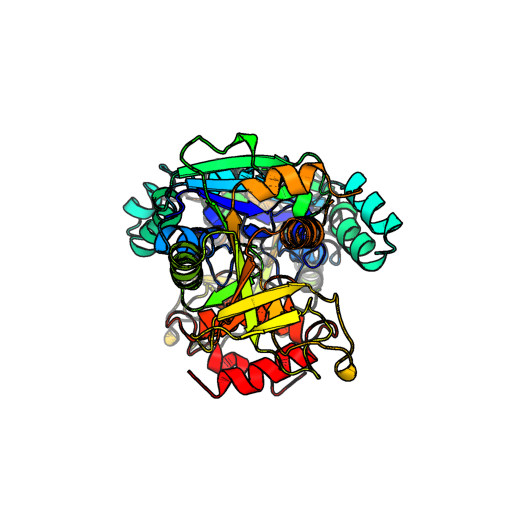 B O 1
ATOM 5168 N N . ARG B 1 52 ? -13.033 -37.979 20.371 1.000 26.695 52 ARG B N 1
ATOM 5169 C CA A ARG B 1 52 ? -12.720 -38.967 21.398 0.500 28.202 52 ARG B CA 1
ATOM 5170 C CA B ARG B 1 52 ? -12.723 -38.966 21.396 0.500 28.997 52 ARG B CA 1
ATOM 5171 C C . ARG B 1 52 ? -13.849 -39.998 21.522 1.000 28.402 52 ARG B C 1
ATOM 5172 O O . ARG B 1 52 ? -13.580 -41.206 21.629 1.000 31.414 52 ARG B O 1
ATOM 5212 N N . GLN B 1 53 ? -15.095 -39.551 21.547 1.000 30.697 53 GLN B N 1
ATOM 5213 C CA A GLN B 1 53 ? -16.217 -40.465 21.709 0.500 32.366 53 GLN B CA 1
ATOM 5214 C CA B GLN B 1 53 ? -16.230 -40.456 21.690 0.500 32.923 53 GLN B CA 1
ATOM 5215 C C . GLN B 1 53 ? -16.301 -41.428 20.508 1.000 33.534 53 GLN B C 1
ATOM 5216 O O . GLN B 1 53 ? -16.755 -42.563 20.654 1.000 34.341 53 GLN B O 1
ATOM 5242 N N . ALA B 1 54 ? -15.814 -41.016 19.319 1.000 31.225 54 ALA B N 1
ATOM 5243 C CA . ALA B 1 54 ? -15.734 -41.926 18.166 1.000 35.201 54 ALA B CA 1
ATOM 5244 C C . ALA B 1 54 ? -14.473 -42.815 18.131 1.000 34.140 54 ALA B C 1
ATOM 5245 O O . ALA B 1 54 ? -14.311 -43.603 17.182 1.000 34.328 54 ALA B O 1
ATOM 5252 N N . GLY B 1 55 ? -13.583 -42.725 19.145 1.000 33.536 55 GLY B N 1
ATOM 5253 C CA . GLY B 1 55 ? -12.435 -43.594 19.321 1.000 34.229 55 GLY B CA 1
ATOM 5254 C C . GLY B 1 55 ? -11.083 -42.970 18.950 1.000 35.309 55 GLY B C 1
ATOM 5255 O O . GLY B 1 55 ? -10.064 -43.653 18.975 1.000 37.713 55 GLY B O 1
ATOM 5259 N N . ALA B 1 56 ? -11.030 -41.666 18.645 1.000 32.216 56 ALA B N 1
ATOM 5260 C CA . ALA B 1 56 ? -9.755 -40.994 18.460 1.000 34.152 56 ALA B CA 1
ATOM 5261 C C . ALA B 1 56 ? -8.936 -41.081 19.757 1.000 35.200 56 ALA B C 1
ATOM 5262 O O . ALA B 1 56 ? -9.491 -40.919 20.839 1.000 37.451 56 ALA B O 1
ATOM 5269 N N . GLU B 1 57 ? -7.637 -41.317 19.614 1.000 37.567 57 GLU B N 1
ATOM 5270 C CA . GLU B 1 57 ? -6.676 -41.284 20.712 1.000 39.121 57 GLU B CA 1
ATOM 5271 C C . GLU B 1 57 ? -5.778 -40.056 20.614 1.000 40.192 57 GLU B C 1
ATOM 5272 O O . GLU B 1 57 ? -5.094 -39.726 21.580 1.000 36.173 57 GLU B O 1
ATOM 5284 N N . ARG B 1 58 ? -5.751 -39.404 19.438 1.000 37.444 58 ARG B N 1
ATOM 5285 C CA . ARG B 1 58 ? -4.832 -38.330 19.119 1.000 38.331 58 ARG B CA 1
ATOM 5286 C C . ARG B 1 58 ? -5.616 -37.268 18.343 1.000 35.937 58 ARG B C 1
ATOM 5287 O O . ARG B 1 58 ? -6.437 -37.631 17.506 1.000 34.251 58 ARG B O 1
ATOM 5308 N N . LEU B 1 59 ? -5.326 -35.982 18.596 1.000 33.776 59 LEU B N 1
ATOM 5309 C CA . LEU B 1 59 ? -5.895 -34.860 17.866 1.000 33.133 59 LEU B CA 1
ATOM 5310 C C . LEU B 1 59 ? -4.738 -34.040 17.284 1.000 34.535 59 LEU B C 1
ATOM 5311 O O . LEU B 1 59 ? -3.805 -33.657 17.996 1.000 35.785 59 LEU B O 1
ATOM 5327 N N . VAL B 1 60 ? -4.768 -33.802 15.971 1.000 31.889 60 VAL B N 1
ATOM 5328 C CA . VAL B 1 60 ? -3.815 -32.933 15.300 1.000 29.738 60 VAL B CA 1
ATOM 5329 C C . VAL B 1 60 ? -4.572 -31.667 14.912 1.000 28.111 60 VAL B C 1
ATOM 5330 O O . VAL B 1 60 ? -5.455 -31.686 14.045 1.000 27.276 60 VAL B O 1
ATOM 5343 N N . ILE B 1 61 ? -4.252 -30.545 15.586 1.000 29.223 61 ILE B N 1
ATOM 5344 C CA . ILE B 1 61 ? -4.868 -29.268 15.298 1.000 28.007 61 ILE B CA 1
ATOM 5345 C C . ILE B 1 61 ? -3.934 -28.536 14.335 1.000 30.540 61 ILE B C 1
ATOM 5346 O O . ILE B 1 61 ? -2.738 -28.344 14.610 1.000 33.512 61 ILE B O 1
ATOM 5362 N N . VAL B 1 62 ? -4.458 -28.145 13.177 1.000 27.823 62 VAL B N 1
ATOM 5363 C CA . VAL B 1 62 ? -3.665 -27.404 12.201 1.000 29.910 62 VAL B CA 1
ATOM 5364 C C . VAL B 1 62 ? -3.974 -25.926 12.422 1.000 31.852 62 VAL B C 1
ATOM 5365 O O . VAL B 1 62 ? -5.135 -25.558 12.307 1.000 31.241 62 VAL B O 1
ATOM 5378 N N . THR B 1 63 ? -2.948 -25.091 12.650 1.000 36.120 63 THR B N 1
ATOM 5379 C CA . THR B 1 63 ? -3.233 -23.679 12.862 1.000 36.283 63 THR B CA 1
ATOM 5380 C C . THR B 1 63 ? -2.049 -22.823 12.429 1.000 38.788 63 THR B C 1
ATOM 5381 O O . THR B 1 63 ? -1.022 -23.328 11.997 1.000 37.443 63 THR B O 1
ATOM 5392 N N . SER B 1 64 ? -2.242 -21.509 12.543 1.00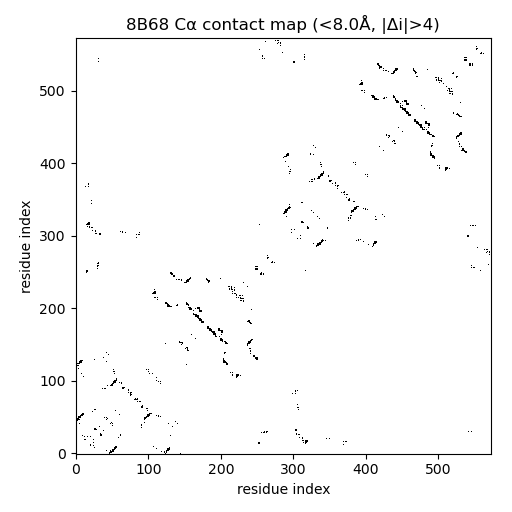0 37.715 64 SER B N 1
ATOM 5393 C CA . SER B 1 64 ? -1.229 -20.535 12.184 1.000 43.281 64 SER B CA 1
ATOM 5394 C C . SER B 1 64 ? -0.269 -20.369 13.362 1.000 42.151 64 SER B C 1
ATOM 5395 O O . SER B 1 64 ? -0.646 -20.636 14.509 1.000 42.755 64 SER B O 1
ATOM 5403 N N . PRO B 1 65 ? 0.934 -19.786 13.153 1.000 48.231 65 PRO B N 1
ATOM 5404 C CA . PRO B 1 65 ? 1.794 -19.421 14.276 1.000 50.745 65 PRO B CA 1
ATOM 5405 C C . PRO B 1 65 ? 1.132 -18.517 15.311 1.000 53.121 65 PRO B C 1
ATOM 5406 O O . PRO B 1 65 ? 1.454 -18.646 16.490 1.000 61.895 65 PRO B O 1
ATOM 5417 N N . ALA B 1 66 ? 0.200 -17.641 14.881 1.000 48.195 66 ALA B N 1
ATOM 5418 C CA . ALA B 1 66 ? -0.456 -16.705 15.793 1.000 47.002 66 ALA B CA 1
ATOM 5419 C C . ALA B 1 66 ? -1.533 -17.350 16.673 1.000 47.421 66 ALA B C 1
ATOM 5420 O O . ALA B 1 66 ? -1.950 -16.718 17.632 1.000 47.379 66 ALA B O 1
ATOM 5427 N N . LYS B 1 67 ? -2.028 -18.557 16.347 1.000 45.527 67 LYS B N 1
ATOM 5428 C CA . LYS B 1 67 ? -3.106 -19.185 17.096 1.000 46.522 67 LYS B CA 1
ATOM 5429 C C . LYS B 1 67 ? -2.648 -20.449 17.827 1.000 50.608 67 LYS B C 1
ATOM 5430 O O . LYS B 1 67 ? -3.513 -21.187 18.321 1.000 44.249 67 LYS B O 1
ATOM 5449 N N . GLN B 1 68 ? -1.314 -20.682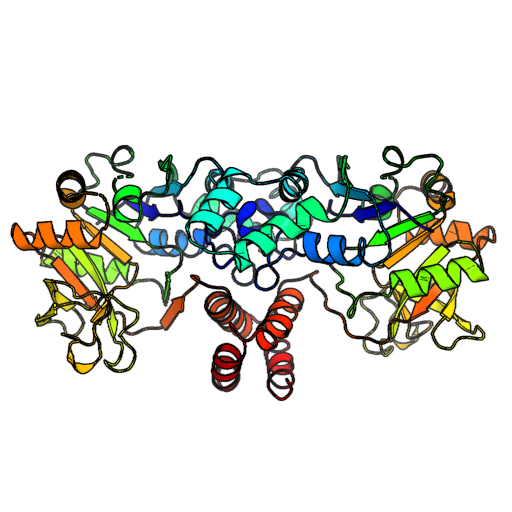 17.914 1.000 56.155 68 GLN B N 1
ATOM 5450 C CA . GLN B 1 68 ? -0.696 -21.746 18.708 1.000 62.575 68 GLN B CA 1
ATOM 5451 C C . GLN B 1 68 ? -1.350 -21.846 20.090 1.000 64.182 68 GLN B C 1
ATOM 5452 O O . GLN B 1 68 ? -1.461 -22.956 20.592 1.000 70.045 68 GLN B O 1
ATOM 5466 N N . SER B 1 69 ? -1.814 -20.714 20.655 1.000 61.789 69 SER B N 1
ATOM 5467 C CA . SER B 1 69 ? -2.617 -20.623 21.879 1.000 62.485 69 SER B CA 1
ATOM 5468 C C . SER B 1 69 ? -3.719 -21.678 22.055 1.000 59.281 69 SER B C 1
ATOM 5469 O O . SER B 1 69 ? -4.023 -22.062 23.182 1.000 58.905 69 SER B O 1
ATOM 5477 N N . ILE B 1 70 ? -4.370 -22.110 20.966 1.000 50.537 70 ILE B N 1
ATOM 5478 C CA . ILE B 1 70 ? -5.315 -23.223 21.033 1.000 48.697 70 ILE B CA 1
ATOM 5479 C C . ILE B 1 70 ? -4.664 -24.433 21.732 1.000 46.898 70 ILE B C 1
ATOM 5480 O O . ILE B 1 70 ? -5.338 -25.131 22.484 1.000 43.113 70 ILE B O 1
ATOM 5496 N N . ALA B 1 71 ? -3.340 -24.644 21.571 1.000 47.512 71 ALA B N 1
ATOM 5497 C CA . ALA B 1 71 ? -2.647 -25.775 22.189 1.000 46.669 71 ALA B CA 1
ATOM 5498 C C . ALA B 1 71 ? -2.716 -25.774 23.713 1.000 47.316 71 ALA B C 1
ATOM 5499 O O . ALA B 1 71 ? -2.980 -26.828 24.312 1.000 42.423 71 ALA B O 1
ATOM 5506 N N . ALA B 1 72 ? -2.456 -24.597 24.312 1.000 43.118 72 ALA B N 1
ATOM 5507 C CA . ALA B 1 72 ? -2.435 -24.373 25.754 1.000 44.437 72 ALA B CA 1
ATOM 5508 C C . ALA B 1 72 ? -3.757 -24.769 26.405 1.000 36.539 72 ALA B C 1
ATOM 5509 O O . ALA B 1 72 ? -3.793 -25.253 27.528 1.000 37.488 72 ALA B O 1
ATOM 5516 N N . TYR B 1 73 ? -4.864 -24.612 25.662 1.000 34.558 73 TYR B N 1
ATOM 5517 C CA . TYR B 1 73 ? -6.163 -24.964 26.199 1.000 28.564 73 TYR B CA 1
ATOM 5518 C C . TYR B 1 73 ? -6.205 -26.427 26.621 1.000 30.220 73 TYR B C 1
ATOM 5519 O O . TYR B 1 73 ? -6.966 -26.766 27.539 1.000 28.368 73 TYR B O 1
ATOM 5537 N N . PHE B 1 74 ? -5.407 -27.294 25.946 1.000 31.262 74 PHE B N 1
ATOM 5538 C CA . PHE B 1 74 ? -5.383 -28.720 26.224 1.000 31.019 74 PHE B CA 1
ATOM 5539 C C . PHE B 1 74 ? -4.271 -29.063 27.227 1.000 33.229 74 PHE B C 1
ATOM 5540 O O . PHE B 1 74 ? -4.039 -30.241 27.461 1.000 35.311 74 PHE B O 1
ATOM 5557 N N . ARG B 1 75 ? -3.593 -28.052 27.790 1.000 35.339 75 ARG B N 1
ATOM 5558 C CA . ARG B 1 75 ? -2.615 -28.293 28.845 1.000 37.676 75 ARG B CA 1
ATOM 5559 C C . ARG B 1 75 ? -3.322 -28.202 30.199 1.000 37.950 75 ARG B C 1
ATOM 5560 O O . ARG B 1 75 ? -4.256 -27.433 30.365 1.000 32.499 75 ARG B O 1
ATOM 5581 N N . PRO B 1 76 ? -2.874 -28.951 31.235 1.000 41.040 76 PRO B N 1
ATOM 5582 C CA . PRO B 1 76 ? -3.398 -28.769 32.594 1.000 39.351 76 PRO B CA 1
ATOM 5583 C C . PRO B 1 76 ? -3.233 -27.342 33.101 1.000 33.586 76 PRO B C 1
ATOM 5584 O O . PRO B 1 76 ? -2.329 -26.594 32.692 1.000 32.255 76 PRO B O 1
ATOM 5595 N N . ALA B 1 77 ? -4.084 -26.968 34.060 1.000 32.812 77 ALA B N 1
ATOM 5596 C CA . ALA B 1 77 ? -3.998 -25.690 34.748 1.000 31.332 77 ALA B CA 1
ATOM 5597 C C . ALA B 1 77 ? -3.986 -25.951 36.260 1.000 29.213 77 ALA B C 1
ATOM 5598 O O . ALA B 1 77 ? -4.958 -25.711 36.963 1.000 27.357 77 ALA B O 1
ATOM 5605 N N . PRO B 1 78 ? -2.838 -26.394 36.803 1.000 30.241 78 PRO B N 1
ATOM 5606 C CA . PRO B 1 78 ? -2.762 -26.888 38.198 1.000 31.022 78 PRO B CA 1
ATOM 5607 C C . PRO B 1 78 ? -3.182 -25.898 39.264 1.000 28.140 78 PRO B C 1
ATOM 5608 O O . PRO B 1 78 ? -3.915 -26.244 40.209 1.000 27.799 78 PRO B O 1
ATOM 5619 N N . GLU B 1 79 ? -2.749 -24.632 39.155 1.000 27.532 79 GLU B N 1
ATOM 5620 C CA . GLU B 1 79 ? -3.083 -23.620 40.137 1.000 29.305 79 GLU B CA 1
ATOM 5621 C C . GLU B 1 79 ? -4.589 -23.313 40.137 1.000 28.115 79 GLU B C 1
ATOM 5622 O O . GLU B 1 79 ? -5.206 -23.193 41.204 1.000 26.454 79 GLU B O 1
ATOM 5634 N N . LEU B 1 80 ? -5.161 -23.179 38.941 1.000 26.649 80 LEU B N 1
ATOM 5635 C CA . LEU B 1 80 ? -6.604 -23.025 38.809 1.000 27.453 80 LEU B CA 1
ATOM 5636 C C . LEU B 1 80 ? -7.403 -24.226 39.354 1.000 26.380 80 LEU B C 1
ATOM 5637 O O . LEU B 1 80 ? -8.369 -24.017 40.092 1.000 26.083 80 LEU B O 1
ATOM 5653 N N . GLU B 1 81 ? -6.953 -25.440 39.099 1.000 25.868 81 GLU B N 1
ATOM 5654 C CA . GLU B 1 81 ? -7.619 -26.626 39.617 1.000 25.881 81 GLU B CA 1
ATOM 5655 C C . GLU B 1 81 ? -7.600 -26.569 41.144 1.000 26.369 81 GLU B C 1
ATOM 5656 O O . GLU B 1 81 ? -8.623 -26.803 41.773 1.000 28.942 81 GLU B O 1
ATOM 5668 N N . ARG B 1 82 ? -6.442 -26.216 41.731 1.000 25.787 82 ARG B N 1
ATOM 5669 C CA . ARG B 1 82 ? -6.352 -26.145 43.187 1.000 26.995 82 ARG B CA 1
ATOM 5670 C C . ARG B 1 82 ? -7.320 -25.093 43.744 1.000 29.204 82 ARG B C 1
ATOM 5671 O O . ARG B 1 82 ? -7.995 -25.318 44.725 1.000 29.381 82 ARG B O 1
ATOM 5692 N N . SER B 1 83 ? -7.357 -23.917 43.134 1.000 28.729 83 SER B N 1
ATOM 5693 C CA . SER B 1 83 ? -8.173 -22.816 43.615 1.000 29.617 83 SER B CA 1
ATOM 5694 C C . SER B 1 83 ? -9.670 -23.204 43.555 1.000 28.835 83 SER B C 1
ATOM 5695 O O . SER B 1 83 ? -10.438 -22.910 44.494 1.000 28.770 83 SER B O 1
ATOM 5703 N N . LEU B 1 84 ? -10.093 -23.860 42.460 1.000 26.048 84 LEU B N 1
ATOM 5704 C CA . LEU B 1 84 ? -11.475 -24.344 42.378 1.000 25.432 84 LEU B CA 1
ATOM 5705 C C . LEU B 1 84 ? -11.786 -25.401 43.440 1.000 28.716 84 LEU B C 1
ATOM 5706 O O . LEU B 1 84 ? -12.802 -25.258 44.148 1.000 28.587 84 LEU B O 1
ATOM 5722 N N . GLU B 1 85 ? -10.879 -26.366 43.648 1.000 28.724 85 GLU B N 1
ATOM 5723 C CA . GLU B 1 85 ? -11.087 -27.428 44.626 1.000 32.277 85 GLU B CA 1
ATOM 5724 C C . GLU B 1 85 ? -11.226 -26.840 46.042 1.000 34.543 85 GLU B C 1
ATOM 5725 O O . GLU B 1 85 ? -12.086 -27.271 46.816 1.000 34.147 85 GLU B O 1
ATOM 5737 N N . GLU B 1 86 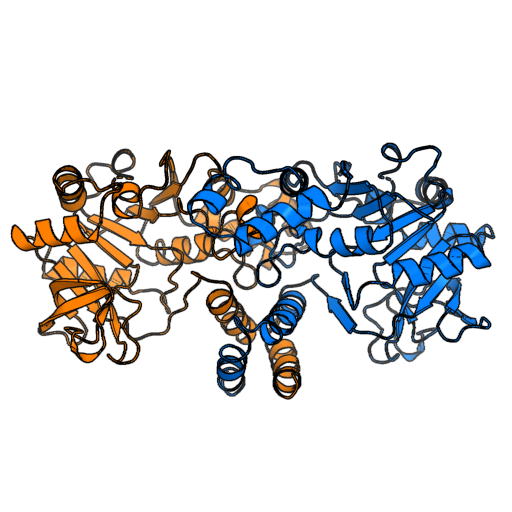? -10.416 -25.822 46.354 1.000 31.171 86 GLU B N 1
ATOM 5738 C CA . GLU B 1 86 ? -10.438 -25.189 47.664 1.000 33.014 86 GLU B CA 1
ATOM 5739 C C . GLU B 1 86 ? -11.731 -24.390 47.880 1.000 33.532 86 GLU B C 1
ATOM 5740 O O . GLU B 1 86 ? -12.137 -24.256 49.027 1.000 38.257 86 GLU B O 1
ATOM 5752 N N . LYS B 1 87 ? -12.379 -23.898 46.815 1.000 33.403 87 LYS B N 1
ATOM 5753 C CA . LYS B 1 87 ? -13.631 -23.177 46.937 1.000 32.389 87 LYS B CA 1
ATOM 5754 C C . LYS B 1 87 ? -14.815 -24.145 46.873 1.000 32.469 87 LYS B C 1
ATOM 5755 O O . LYS B 1 87 ? -15.941 -23.660 46.837 1.000 35.240 87 LYS B O 1
ATOM 5774 N N . GLY B 1 88 ? -14.570 -25.461 46.783 1.000 31.219 88 GLY B N 1
ATOM 5775 C CA . GLY B 1 88 ? -15.605 -26.473 46.609 1.000 32.681 88 GLY B CA 1
ATOM 5776 C C . GLY B 1 88 ? -16.310 -26.458 45.256 1.000 30.462 88 GLY B C 1
ATOM 5777 O O . GLY B 1 88 ? -17.338 -27.143 45.099 1.000 30.837 88 GLY B O 1
ATOM 5781 N N A LYS B 1 89 ? -15.690 -25.830 44.238 0.500 27.958 89 LYS B N 1
ATOM 5782 N N B LYS B 1 89 ? -15.687 -25.839 44.238 0.500 27.468 89 LYS B N 1
ATOM 5783 C CA A LYS B 1 89 ? -16.228 -25.829 42.886 0.500 27.068 89 LYS B CA 1
ATOM 5784 C CA B LYS B 1 89 ? -16.249 -25.823 42.899 0.500 26.327 89 LYS B CA 1
ATOM 5785 C C A LYS B 1 89 ? -15.867 -27.115 42.159 0.500 26.354 89 LYS B C 1
ATOM 5786 C C B LYS B 1 89 ? -15.875 -27.104 42.161 0.500 25.876 89 LYS B C 1
ATOM 5787 O O A LYS B 1 89 ? -15.163 -27.098 41.143 0.500 25.387 89 LYS B O 1
ATOM 5788 O O B LYS B 1 89 ? -15.169 -27.080 41.145 0.500 25.161 89 LYS B O 1
ATOM 5825 N N . THR B 1 90 ? -16.454 -28.238 42.608 1.000 25.458 90 THR B N 1
ATOM 5826 C CA . THR B 1 90 ? -16.208 -29.537 42.039 1.000 28.241 90 THR B CA 1
ATOM 5827 C C . THR B 1 90 ? -16.710 -29.633 40.594 1.000 24.410 90 THR B C 1
ATOM 5828 O O . THR B 1 90 ? -16.096 -30.307 39.752 1.000 27.823 90 THR B O 1
ATOM 5839 N N . GLY B 1 91 ? -17.856 -29.015 40.289 1.000 26.227 91 GLY B N 1
ATOM 5840 C CA . GLY B 1 91 ? -18.395 -29.018 38.924 1.000 25.450 91 GLY B CA 1
ATOM 5841 C C . GLY B 1 91 ? -17.520 -28.247 37.908 1.000 22.878 91 GLY B C 1
ATOM 5842 O O . GLY B 1 91 ? -17.197 -28.773 36.830 1.000 23.989 91 GLY B O 1
ATOM 5846 N N . GLN B 1 92 ? -17.046 -27.067 38.334 1.000 24.114 92 GLN B N 1
ATOM 5847 C CA . GLN B 1 92 ? -16.111 -26.276 37.513 1.000 22.827 92 GLN B CA 1
ATOM 5848 C C . GLN B 1 92 ? -14.763 -26.982 37.328 1.000 22.244 92 GLN B C 1
ATOM 5849 O O . GLN B 1 92 ? -14.166 -26.953 36.270 1.000 23.767 92 GLN B O 1
ATOM 5863 N N . LEU B 1 93 ? -14.266 -27.613 38.401 1.000 23.967 93 LEU B N 1
ATOM 5864 C CA . LEU B 1 93 ? -13.034 -28.380 38.377 1.000 24.124 93 LEU B CA 1
ATOM 5865 C C . LEU B 1 93 ? -13.126 -29.519 37.353 1.000 24.949 93 LEU B C 1
ATOM 5866 O O . LEU B 1 93 ? -12.230 -29.683 36.496 1.000 25.011 93 LEU B O 1
ATOM 5882 N N . ALA B 1 94 ? -14.239 -30.293 37.373 1.000 25.654 94 ALA B N 1
ATOM 5883 C CA . ALA B 1 94 ? -14.452 -31.325 36.356 1.000 28.416 94 ALA B CA 1
ATOM 5884 C C . ALA B 1 94 ? -14.498 -30.705 34.948 1.000 23.987 94 ALA B C 1
ATOM 5885 O O . ALA B 1 94 ? -13.938 -31.256 34.007 1.000 26.470 94 ALA B O 1
ATOM 5892 N N . LYS B 1 95 ? -15.083 -29.520 34.819 1.000 24.289 95 LYS B N 1
ATOM 5893 C CA . LYS B 1 95 ? -15.180 -28.871 33.517 1.000 23.239 95 LYS B CA 1
ATOM 5894 C C . LYS B 1 95 ? -13.816 -28.519 32.942 1.000 23.346 95 LYS B C 1
ATOM 5895 O O . LYS B 1 95 ? -13.643 -28.632 31.709 1.000 25.034 95 LYS B O 1
ATOM 5914 N N . ILE B 1 96 ? -12.910 -28.018 33.781 1.000 21.934 96 ILE B N 1
ATOM 5915 C CA . ILE B 1 96 ? -11.589 -27.627 33.313 1.000 23.759 96 ILE B CA 1
ATOM 5916 C C . ILE B 1 96 ? -10.683 -28.829 33.122 1.000 25.748 96 ILE B C 1
ATOM 5917 O O . ILE B 1 96 ? -9.778 -28.755 32.286 1.000 27.023 96 ILE B O 1
ATOM 5933 N N . ARG B 1 97 ? -10.953 -29.928 33.835 1.000 26.481 97 ARG B N 1
ATOM 5934 C CA . ARG B 1 97 ? -10.152 -31.133 33.671 1.000 29.294 97 ARG B CA 1
ATOM 5935 C C . ARG B 1 97 ? -10.489 -31.851 32.360 1.000 29.349 97 ARG B C 1
ATOM 5936 O O . ARG B 1 97 ? -9.647 -32.610 31.864 1.000 33.768 97 ARG B O 1
ATOM 5957 N N . ARG B 1 98 ? -11.686 -31.620 31.808 1.000 28.262 98 ARG B N 1
ATOM 5958 C CA . ARG B 1 98 ? -12.187 -32.452 30.726 1.000 27.388 98 ARG B CA 1
ATOM 5959 C C . ARG B 1 98 ? -11.282 -32.410 29.490 1.000 30.160 98 ARG B C 1
ATOM 5960 O O . ARG B 1 98 ? -10.848 -33.499 29.046 1.000 30.839 98 ARG B O 1
ATOM 5981 N N . ALA B 1 99 ? -11.000 -31.220 28.925 1.000 26.169 99 ALA B N 1
ATOM 5982 C CA . ALA B 1 99 ? -10.310 -31.170 27.634 1.000 27.472 99 ALA B CA 1
ATOM 5983 C C . ALA B 1 99 ? -8.896 -31.750 27.735 1.000 28.394 99 ALA B C 1
ATOM 5984 O O . ALA B 1 99 ? -8.500 -32.535 26.884 1.000 29.835 99 ALA B O 1
ATOM 5991 N N . PRO B 1 100 ? -8.044 -31.425 28.730 1.000 29.461 100 PRO B N 1
ATOM 5992 C CA . PRO B 1 100 ? -6.686 -31.969 28.728 1.000 31.853 100 PRO B CA 1
ATOM 5993 C C . PRO B 1 100 ? -6.662 -33.502 28.837 1.000 34.341 100 PRO B C 1
ATOM 5994 O O . PRO B 1 100 ? -5.687 -34.116 28.401 1.000 36.162 100 PRO B O 1
ATOM 6005 N N . GLU B 1 101 ? -7.721 -34.089 29.421 1.000 30.756 101 GLU B N 1
ATOM 6006 C CA . GLU B 1 101 ? -7.790 -35.521 29.663 1.000 34.765 101 GLU B CA 1
ATOM 6007 C C . GLU B 1 101 ? -8.390 -36.283 28.493 1.000 34.006 101 GLU B C 1
ATOM 6008 O O . GLU B 1 101 ? -8.310 -37.504 28.505 1.000 35.874 101 GLU B O 1
ATOM 6020 N N . LEU B 1 102 ? -8.974 -35.604 27.477 1.000 32.142 102 LEU B N 1
ATOM 6021 C CA . LEU B 1 102 ? -9.618 -36.291 26.359 1.000 33.405 102 LEU B CA 1
ATOM 6022 C C . LEU B 1 102 ? -8.652 -37.135 25.530 1.000 36.193 102 LEU B C 1
ATOM 6023 O O . LEU B 1 102 ? -9.010 -38.277 25.251 1.000 37.872 102 LEU B O 1
ATOM 6039 N N . LEU B 1 103 ? -7.503 -36.579 25.081 1.000 35.222 103 LEU B N 1
ATOM 6040 C CA . LEU B 1 103 ? -6.601 -37.297 24.179 1.000 39.300 103 LEU B CA 1
ATOM 6041 C C . LEU B 1 103 ? -5.252 -36.582 24.049 1.000 41.233 103 LEU B C 1
ATOM 6042 O O . LEU B 1 103 ? -5.021 -35.564 24.696 1.000 40.425 103 LEU B O 1
ATOM 6058 N N . GLU B 1 104 ? -4.328 -37.167 23.280 1.000 40.261 104 GLU B N 1
ATOM 6059 C CA . GLU B 1 104 ? -3.034 -36.560 23.011 1.000 44.913 104 GLU B CA 1
ATOM 6060 C C . GLU B 1 104 ? -3.209 -35.523 21.903 1.000 44.528 104 GLU B C 1
ATOM 6061 O O . GLU B 1 104 ? -3.744 -35.857 20.839 1.000 44.543 104 GLU B O 1
ATOM 6073 N N . VAL B 1 105 ? -2.723 -34.292 22.135 1.000 39.133 105 VAL B N 1
ATOM 6074 C CA . VAL B 1 105 ? -2.946 -33.186 21.209 1.000 37.150 105 VAL B CA 1
ATOM 6075 C C . VAL B 1 105 ? -1.605 -32.714 20.651 1.000 41.745 105 VAL B C 1
ATOM 6076 O O . VAL B 1 105 ? -0.655 -32.501 21.424 1.000 39.219 105 VAL B O 1
ATOM 6089 N N . GLU B 1 106 ? -1.530 -32.543 19.320 1.000 36.389 106 GLU B N 1
ATOM 6090 C CA . GLU B 1 106 ? -0.361 -31.980 18.664 1.000 39.719 106 GLU B CA 1
ATOM 6091 C C . GLU B 1 106 ? -0.824 -30.843 17.763 1.000 38.512 106 GLU B C 1
ATOM 6092 O O . GLU B 1 106 ? -1.998 -30.830 17.367 1.000 36.617 106 GLU B O 1
ATOM 6104 N N . VAL B 1 107 ? 0.122 -29.964 17.379 1.000 42.002 107 VAL B N 1
ATOM 6105 C CA . VAL B 1 107 ? -0.163 -28.871 16.461 1.000 42.581 107 VAL B CA 1
ATOM 6106 C C . VAL B 1 107 ? 0.714 -29.002 15.216 1.000 47.634 107 VAL B C 1
ATOM 6107 O O . VAL B 1 107 ? 1.920 -29.299 15.308 1.000 52.474 107 VAL B O 1
ATOM 6120 N N . ALA B 1 108 ? 0.092 -28.789 14.047 1.000 40.018 108 ALA B N 1
ATOM 6121 C CA . ALA B 1 108 ? 0.816 -28.636 12.788 1.000 42.009 108 ALA B CA 1
ATOM 6122 C C . ALA B 1 108 ? 0.672 -27.184 12.330 1.000 43.891 108 ALA B C 1
ATOM 6123 O O . ALA B 1 108 ? -0.433 -26.676 12.265 1.000 40.053 108 ALA B O 1
ATOM 6130 N N . ILE B 1 109 ? 1.796 -26.506 12.055 1.000 49.926 109 ILE B N 1
ATOM 6131 C CA . ILE B 1 109 ? 1.787 -25.082 11.749 1.000 55.689 109 ILE B CA 1
ATOM 6132 C C . ILE B 1 109 ? 1.687 -24.893 10.234 1.000 58.665 109 ILE B C 1
ATOM 6133 O O . ILE B 1 109 ? 2.642 -25.153 9.513 1.000 66.543 109 ILE B O 1
ATOM 6149 N N . GLN B 1 110 ? 0.509 -24.462 9.762 1.000 61.129 110 GLN B N 1
ATOM 6150 C CA . GLN B 1 110 ? 0.305 -24.003 8.395 1.000 61.629 110 GLN B CA 1
ATOM 6151 C C . GLN B 1 110 ? 0.683 -22.513 8.369 1.000 69.447 110 GLN B C 1
ATOM 6152 O O . GLN B 1 110 ? -0.076 -21.672 8.867 1.000 67.832 110 GLN B O 1
ATOM 6166 N N . GLU B 1 111 ? 1.876 -22.191 7.825 1.000 76.922 111 GLU B N 1
ATOM 6167 C CA . GLU B 1 111 ? 2.400 -20.825 7.777 1.000 79.543 111 GLU B CA 1
ATOM 6168 C C . GLU B 1 111 ? 1.348 -19.850 7.229 1.000 79.421 111 GLU B C 1
ATOM 6169 O O . GLU B 1 111 ? 1.050 -18.858 7.888 1.000 81.480 111 GLU B O 1
ATOM 6181 N N . GLN B 1 112 ? 0.745 -20.174 6.068 1.000 76.853 112 GLN B N 1
ATOM 6182 C CA . GLN B 1 112 ? -0.264 -19.342 5.412 1.000 76.565 112 GLN B CA 1
ATOM 6183 C C . GLN B 1 112 ? -1.574 -20.110 5.220 1.000 72.869 112 GLN B C 1
ATOM 6184 O O . GLN B 1 112 ? -1.553 -21.262 4.792 1.000 75.561 112 GLN B O 1
ATOM 6198 N N . ALA B 1 113 ? -2.711 -19.429 5.433 1.000 69.917 113 ALA B N 1
ATOM 6199 C CA . ALA B 1 113 ? -4.031 -20.034 5.328 1.000 66.134 113 ALA B CA 1
ATOM 6200 C C . ALA B 1 113 ? -4.428 -20.222 3.859 1.000 62.848 113 ALA B C 1
ATOM 6201 O O . ALA B 1 113 ? -5.208 -19.443 3.314 1.000 65.017 113 ALA B O 1
ATOM 6208 N N . LEU B 1 114 ? -3.932 -21.298 3.241 1.000 59.820 114 LEU B N 1
ATOM 6209 C CA . LEU B 1 114 ? -4.169 -21.571 1.828 1.000 60.349 114 LEU B CA 1
ATOM 6210 C C . LEU B 1 114 ? -5.348 -22.521 1.607 1.000 56.988 114 LEU B C 1
ATOM 6211 O O . LEU B 1 114 ? -5.472 -23.055 0.513 1.000 57.536 114 LEU B O 1
ATOM 6227 N N . GLY B 1 115 ? -6.187 -22.746 2.630 1.000 56.938 115 GLY B N 1
ATOM 6228 C CA . GLY B 1 115 ? -7.440 -23.464 2.473 1.000 52.492 115 GLY B CA 1
ATOM 6229 C C . GLY B 1 115 ? -7.397 -24.864 3.084 1.000 50.227 115 GLY B C 1
ATOM 6230 O O . GLY B 1 115 ? -6.402 -25.294 3.661 1.000 48.781 115 GLY B O 1
ATOM 6234 N N . LEU B 1 116 ? -8.519 -25.568 2.945 1.000 44.494 116 LEU B N 1
ATOM 6235 C CA . LEU B 1 116 ? -8.763 -26.773 3.709 1.000 40.877 116 LEU B CA 1
ATOM 6236 C C . LEU B 1 116 ? -7.848 -27.908 3.251 1.000 38.147 116 LEU B C 1
ATOM 6237 O O . LEU B 1 116 ? -7.300 -28.604 4.094 1.000 38.513 116 LEU B O 1
ATOM 6253 N N . GLY B 1 117 ? -7.736 -28.141 1.930 1.000 35.943 117 GLY B N 1
ATOM 6254 C CA . GLY B 1 117 ? -6.866 -29.194 1.419 1.000 35.454 117 GLY B CA 1
ATOM 6255 C C . GLY B 1 117 ? -5.422 -29.020 1.894 1.000 35.483 117 GLY B C 1
ATOM 6256 O O . GLY B 1 117 ? -4.795 -29.990 2.322 1.000 34.325 117 GLY B O 1
ATOM 6260 N N . HIS B 1 118 ? -4.915 -27.776 1.826 1.000 37.202 118 HIS B N 1
ATOM 6261 C CA . HIS B 1 118 ? -3.570 -27.451 2.290 1.000 38.095 118 HIS B CA 1
ATOM 6262 C C . HIS B 1 118 ? -3.417 -27.715 3.792 1.000 36.407 118 HIS B C 1
ATOM 6263 O O . HIS B 1 118 ? -2.353 -28.166 4.235 1.000 34.931 118 HIS B O 1
ATOM 6278 N N . ALA B 1 119 ? -4.464 -27.395 4.577 1.000 35.678 119 ALA B N 1
ATOM 6279 C CA . ALA B 1 119 ? -4.482 -27.663 6.006 1.000 33.547 119 ALA B CA 1
ATOM 6280 C C . ALA B 1 119 ? -4.384 -29.153 6.303 1.000 33.525 119 ALA B C 1
ATOM 6281 O O . ALA B 1 119 ? -3.546 -29.537 7.114 1.000 34.046 119 ALA B O 1
ATOM 6288 N N . VAL B 1 120 ? -5.196 -29.989 5.628 1.000 31.450 120 VAL B N 1
ATOM 6289 C CA . VAL B 1 120 ? -5.139 -31.442 5.811 1.000 32.211 120 VAL B CA 1
ATOM 6290 C C . VAL B 1 120 ? -3.752 -31.977 5.429 1.000 32.777 120 VAL B C 1
ATOM 6291 O O . VAL B 1 120 ? -3.170 -32.748 6.183 1.000 33.145 120 VAL B O 1
ATOM 6304 N N . ALA B 1 121 ? -3.200 -31.532 4.281 1.000 33.944 121 ALA B N 1
ATOM 6305 C CA . ALA B 1 121 ? -1.878 -31.901 3.794 1.000 36.372 121 ALA B CA 1
ATOM 6306 C C . ALA B 1 121 ? -0.794 -31.584 4.828 1.000 37.460 121 ALA B C 1
ATOM 6307 O O . ALA B 1 121 ? 0.116 -32.393 5.022 1.000 37.374 121 ALA B O 1
ATOM 6326 N N . ALA B 1 123 ? -1.027 -31.697 8.012 1.000 34.659 123 ALA B N 1
ATOM 6327 C CA . ALA B 1 123 ? -1.091 -32.657 9.108 1.000 32.982 123 ALA B CA 1
ATOM 6328 C C . ALA B 1 123 ? -0.285 -33.947 8.904 1.000 37.667 123 ALA B C 1
ATOM 6329 O O . ALA B 1 123 ? -0.144 -34.691 9.889 1.000 37.935 123 ALA B O 1
ATOM 6336 N N . GLU B 1 124 ? 0.132 -34.264 7.663 1.000 37.547 124 GLU B N 1
ATOM 6337 C CA . GLU B 1 124 ? 0.696 -35.574 7.331 1.000 41.590 124 GLU B CA 1
ATOM 6338 C C . GLU B 1 124 ? 1.987 -35.852 8.116 1.000 42.679 124 GLU B C 1
ATOM 6339 O O . GLU B 1 124 ? 2.149 -36.967 8.618 1.000 42.229 124 GLU B O 1
ATOM 6351 N N . PRO B 1 125 ? 2.912 -34.882 8.329 1.000 43.380 125 PRO B N 1
ATOM 6352 C CA . PRO B 1 125 ? 4.054 -35.138 9.215 1.000 43.401 125 PRO B CA 1
ATOM 6353 C C . PRO B 1 125 ? 3.712 -35.650 10.628 1.000 43.489 125 PRO B C 1
ATOM 6354 O O . PRO B 1 125 ? 4.566 -36.243 11.274 1.000 44.612 125 PRO B O 1
ATOM 6365 N N . ASN B 1 126 ? 2.490 -35.409 11.128 1.000 41.951 126 ASN B N 1
ATOM 6366 C CA . ASN B 1 126 ? 2.037 -35.793 12.467 1.000 40.579 126 ASN B CA 1
ATOM 6367 C C . ASN B 1 126 ? 1.415 -37.195 12.485 1.000 42.288 126 ASN B C 1
ATOM 6368 O O . ASN B 1 126 ? 0.867 -37.610 13.516 1.000 44.173 126 ASN B O 1
ATOM 6379 N N . LEU B 1 127 ? 1.400 -37.869 11.327 1.000 42.933 127 LEU B N 1
ATOM 6380 C CA . LEU B 1 127 ? 0.858 -39.206 11.198 1.000 42.999 127 LEU B CA 1
ATOM 6381 C C . LEU B 1 127 ? 1.980 -40.234 11.260 1.000 46.064 127 LEU B C 1
ATOM 6382 O O . LEU B 1 127 ? 3.117 -39.965 10.841 1.000 46.462 127 LEU B O 1
ATOM 6398 N N . GLY B 1 128 ? 1.590 -41.426 11.734 1.000 46.633 128 GLY B N 1
ATOM 6399 C CA . GLY B 1 128 ? 2.461 -42.579 11.783 1.000 46.754 128 GLY B CA 1
ATOM 6400 C C . GLY B 1 128 ? 1.946 -43.720 10.910 1.000 49.503 128 GLY B C 1
ATOM 6401 O O . GLY B 1 128 ? 0.891 -43.608 10.283 1.000 45.126 128 GLY B O 1
ATOM 6405 N N . PRO B 1 129 ? 2.683 -44.856 10.858 1.000 51.262 129 PRO B N 1
ATOM 6406 C CA . PRO B 1 129 ? 2.326 -45.982 9.994 1.000 49.669 129 PRO B CA 1
ATOM 6407 C C . PRO B 1 129 ? 0.965 -46.606 10.302 1.000 47.598 129 PRO B C 1
ATOM 6408 O O . PRO B 1 129 ? 0.380 -47.224 9.422 1.000 49.548 129 PRO B O 1
ATOM 6419 N N . GLU B 1 130 ? 0.474 -46.464 11.549 1.000 48.689 130 GLU B N 1
ATOM 6420 C CA . GLU B 1 130 ? -0.835 -46.983 11.929 1.000 49.924 130 GLU B CA 1
ATOM 6421 C C . GLU B 1 130 ? -2.000 -46.131 11.403 1.000 45.425 130 GLU B C 1
ATOM 6422 O O . GLU B 1 130 ? -3.146 -46.565 11.509 1.000 42.699 130 GLU B O 1
ATOM 6434 N N . ASP B 1 131 ? -1.742 -44.917 10.882 1.000 44.074 131 ASP B N 1
ATOM 6435 C CA . ASP B 1 131 ? -2.804 -44.030 10.416 1.000 40.344 131 ASP B CA 1
ATOM 6436 C C . ASP B 1 131 ? -3.163 -44.328 8.947 1.000 41.693 131 ASP B C 1
ATOM 6437 O O . ASP B 1 131 ? -2.867 -43.527 8.065 1.000 41.569 131 ASP B O 1
ATOM 6446 N N . ASP B 1 132 ? -3.828 -45.468 8.704 1.000 40.375 132 ASP B N 1
ATOM 6447 C CA . ASP B 1 132 ? -4.289 -45.847 7.368 1.000 40.387 132 ASP B CA 1
ATOM 6448 C C . ASP B 1 132 ? -5.519 -45.030 6.955 1.000 35.069 132 ASP B C 1
ATOM 6449 O O . ASP B 1 132 ? -5.803 -44.907 5.774 1.000 32.745 132 ASP B O 1
ATOM 6458 N N . VAL B 1 133 ? -6.259 -44.511 7.945 1.000 34.030 133 VAL B N 1
ATOM 6459 C CA . VAL B 1 133 ? -7.404 -43.625 7.748 1.000 31.534 133 VAL B CA 1
ATOM 6460 C C . VAL B 1 133 ? -7.313 -42.544 8.827 1.000 30.385 133 VAL B C 1
ATOM 6461 O O . VAL B 1 133 ? -6.811 -42.842 9.908 1.000 33.241 133 VAL B O 1
ATOM 6474 N N . VAL B 1 134 ? -7.787 -41.335 8.506 1.000 28.775 134 VAL B N 1
ATOM 6475 C CA . VAL B 1 134 ? -7.810 -40.231 9.475 1.000 27.051 134 VAL B CA 1
ATOM 6476 C C . VAL B 1 134 ? -9.200 -39.606 9.473 1.000 27.772 134 VAL B C 1
ATOM 6477 O O . VAL B 1 134 ? -9.853 -39.569 8.427 1.000 27.531 134 VAL B O 1
ATOM 6490 N N . ALA B 1 135 ? -9.683 -39.178 10.656 1.000 26.761 135 ALA B N 1
ATOM 6491 C CA . ALA B 1 135 ? -10.906 -38.409 10.765 1.000 27.091 135 ALA B CA 1
ATOM 6492 C C . ALA B 1 135 ? -10.528 -36.944 10.599 1.000 26.777 135 ALA B C 1
ATOM 6493 O O . ALA B 1 135 ? -9.431 -36.557 11.021 1.000 26.604 135 ALA B O 1
ATOM 6500 N N . VAL B 1 136 ? -11.429 -36.187 9.946 1.000 24.973 136 VAL B N 1
ATOM 6501 C CA . VAL B 1 136 ? -11.293 -34.750 9.856 1.000 25.844 136 VAL B CA 1
ATOM 6502 C C . VAL B 1 136 ? -12.605 -34.174 10.355 1.000 24.976 136 VAL B C 1
ATOM 6503 O O . VAL B 1 136 ? -13.674 -34.576 9.952 1.000 23.254 136 VAL B O 1
ATOM 6516 N N . LEU B 1 137 ? -12.548 -33.222 11.321 1.000 22.815 137 LEU B N 1
ATOM 6517 C CA . LEU B 1 137 ? -13.714 -32.531 11.821 1.000 23.261 137 LEU B CA 1
ATOM 6518 C C . LEU B 1 137 ? -13.509 -31.032 11.638 1.000 23.470 137 LEU B C 1
ATOM 6519 O O . LEU B 1 137 ? -12.517 -30.452 12.127 1.000 23.313 137 LEU B O 1
ATOM 6535 N N . LEU B 1 138 ? -14.407 -30.404 10.894 1.000 22.402 138 LEU B N 1
ATOM 6536 C CA . LEU B 1 138 ? -14.379 -28.957 10.793 1.000 23.608 138 LEU B CA 1
ATOM 6537 C C . LEU B 1 138 ? -15.097 -28.398 12.012 1.000 23.922 138 LEU B C 1
ATOM 6538 O O . LEU B 1 138 ? -16.275 -28.683 12.257 1.000 24.426 138 LEU B O 1
ATOM 6554 N N . PRO B 1 139 ? -14.407 -27.524 12.778 1.000 25.538 139 PRO B N 1
ATOM 6555 C CA . PRO B 1 139 ? -14.982 -26.986 14.002 1.000 28.221 139 PRO B CA 1
ATOM 6556 C C . PRO B 1 139 ? -16.161 -26.024 13.868 1.000 28.620 139 PRO B C 1
ATOM 6557 O O . PRO B 1 139 ? -16.865 -25.843 14.859 1.000 29.505 139 PRO B O 1
ATOM 6568 N N . ASP B 1 140 ? -16.463 -25.521 12.652 1.000 25.526 140 ASP B N 1
ATOM 6569 C CA . ASP B 1 140 ? -17.661 -24.706 12.480 1.000 28.390 140 ASP B CA 1
ATOM 6570 C C . ASP B 1 140 ? -18.933 -25.526 12.362 1.000 27.367 140 ASP B C 1
ATOM 6571 O O . ASP B 1 140 ? -20.028 -24.976 12.461 1.000 26.034 140 ASP B O 1
ATOM 6580 N N . ASP B 1 141 ? -18.821 -26.848 12.131 1.000 24.350 141 ASP B N 1
ATOM 6581 C CA . ASP B 1 141 ? -20.003 -27.670 12.115 1.000 25.413 141 ASP B CA 1
ATOM 6582 C C . ASP B 1 141 ? -20.117 -28.440 13.423 1.000 25.430 141 ASP B C 1
ATOM 6583 O O . ASP B 1 141 ? -19.201 -29.189 13.797 1.000 28.409 141 ASP B O 1
ATOM 6592 N N . LEU B 1 142 ? -21.280 -28.320 14.075 1.000 24.707 142 LEU B N 1
ATOM 6593 C CA . LEU B 1 142 ? -21.616 -29.196 15.183 1.000 25.209 142 LEU B CA 1
ATOM 6594 C C . LEU B 1 142 ? -22.674 -30.148 14.682 1.000 24.680 142 LEU B C 1
ATOM 6595 O O . LEU B 1 142 ? -23.727 -29.715 14.249 1.000 25.557 142 LEU B O 1
ATOM 6611 N N . VAL B 1 143 ? -22.381 -31.435 14.766 1.000 26.294 143 VAL B N 1
ATOM 6612 C CA . VAL B 1 143 ? -23.246 -32.482 14.256 1.000 28.044 143 VAL B CA 1
ATOM 6613 C C . VAL B 1 143 ? -23.686 -33.256 15.490 1.000 27.442 143 VAL B C 1
ATOM 6614 O O . VAL B 1 143 ? -22.813 -33.770 16.180 1.000 27.544 143 VAL B O 1
ATOM 6627 N N . LEU B 1 144 ? -25.009 -33.283 15.707 1.000 27.125 144 LEU B N 1
ATOM 6628 C CA . LEU B 1 144 ? -25.632 -33.669 16.962 1.000 29.832 144 LEU B CA 1
ATOM 6629 C C . LEU B 1 144 ? -26.692 -34.756 16.725 1.000 31.041 144 LEU B C 1
ATOM 6630 O O . LEU B 1 144 ? -27.444 -34.722 15.743 1.000 30.272 144 LEU B O 1
ATOM 6646 N N . PRO B 1 145 ? -26.833 -35.763 17.609 1.000 34.714 145 PRO B N 1
ATOM 6647 C CA . PRO B 1 145 ? -25.885 -36.041 18.695 1.000 35.031 145 PRO B CA 1
ATOM 6648 C C . PRO B 1 145 ? -24.562 -36.582 18.144 1.000 34.754 145 PRO B C 1
ATOM 6649 O O . PRO B 1 145 ? -24.453 -36.842 16.940 1.000 32.875 145 PRO B O 1
ATOM 6660 N N . HIS B 1 146 ? -23.572 -36.779 19.021 1.000 34.876 146 HIS B N 1
ATOM 6661 C CA . HIS B 1 146 ? -22.335 -37.484 18.716 1.000 34.248 146 HIS B CA 1
ATOM 6662 C C . HIS B 1 146 ? -22.626 -38.811 18.035 1.000 32.453 146 HIS B C 1
ATOM 6663 O O . HIS B 1 146 ? -23.623 -39.482 18.335 1.000 33.146 146 HIS B O 1
ATOM 6678 N N . GLY B 1 147 ? -21.767 -39.159 17.065 1.000 32.453 147 GLY B N 1
ATOM 6679 C CA . GLY B 1 147 ? -21.771 -40.492 16.499 1.000 31.437 147 GLY B CA 1
ATOM 6680 C C . GLY B 1 147 ? -21.698 -40.575 14.974 1.000 30.512 147 GLY B C 1
ATOM 6681 O O . GLY B 1 147 ? -21.682 -41.698 14.471 1.000 29.482 147 GLY B O 1
ATOM 6685 N N . ILE B 1 148 ? -21.643 -39.442 14.269 1.000 28.934 148 ILE B N 1
ATOM 6686 C CA . ILE B 1 148 ? -21.612 -39.530 12.809 1.000 27.736 148 ILE B CA 1
ATOM 6687 C C . ILE B 1 148 ? -20.333 -40.249 12.364 1.000 27.106 148 ILE B C 1
ATOM 6688 O O . ILE B 1 148 ? -20.391 -41.044 11.412 1.000 27.087 148 ILE B O 1
ATOM 6704 N N . LEU B 1 149 ? -19.179 -39.989 12.996 1.000 26.462 149 LEU B N 1
ATOM 6705 C CA . LEU B 1 149 ? -17.951 -40.667 12.601 1.000 26.773 149 LEU B CA 1
ATOM 6706 C C . LEU B 1 149 ? -18.005 -42.185 12.792 1.000 27.294 149 LEU B C 1
ATOM 6707 O O . LEU B 1 149 ? -17.392 -42.914 12.010 1.000 27.187 149 LEU B O 1
ATOM 6723 N N . GLU B 1 150 ? -18.788 -42.656 13.768 1.000 28.027 150 GLU B N 1
ATOM 6724 C CA . GLU B 1 150 ? -18.974 -44.098 13.961 1.000 33.028 150 GLU B CA 1
ATOM 6725 C C . GLU B 1 150 ? -19.838 -44.701 12.850 1.000 29.549 150 GLU B C 1
ATOM 6726 O O . GLU B 1 150 ? -19.562 -45.812 12.367 1.000 30.488 150 GLU B O 1
ATOM 6738 N N . ARG B 1 151 ? -20.851 -43.953 12.399 1.000 29.011 151 ARG B N 1
ATOM 6739 C CA . ARG B 1 151 ? -21.606 -44.371 11.215 1.000 29.713 151 ARG B CA 1
ATOM 6740 C C . ARG B 1 151 ? -20.692 -44.432 9.985 1.000 28.317 151 ARG B C 1
ATOM 6741 O O . ARG B 1 151 ? -20.735 -45.380 9.216 1.000 28.996 151 ARG B O 1
ATOM 6762 N N . MET B 1 152 ? -19.853 -43.416 9.802 1.000 26.815 152 MET B N 1
ATOM 6763 C CA . MET B 1 152 ? -18.931 -43.376 8.679 1.000 27.987 152 MET B CA 1
ATOM 6764 C C . MET B 1 152 ? -17.895 -44.514 8.754 1.000 27.809 152 MET B C 1
ATOM 6765 O O . MET B 1 152 ? -17.536 -45.063 7.726 1.000 27.633 152 MET B O 1
ATOM 6779 N N . ALA B 1 153 ? -17.465 -44.960 9.961 1.000 27.689 153 ALA B N 1
ATOM 6780 C CA . ALA B 1 153 ? -16.512 -46.062 10.125 1.000 29.482 153 ALA B CA 1
ATOM 6781 C C . ALA B 1 153 ? -17.091 -47.398 9.663 1.000 30.188 153 ALA B C 1
ATOM 6782 O O . ALA B 1 153 ? -16.356 -48.196 9.072 1.000 32.209 153 ALA B O 1
ATOM 6789 N N . LYS B 1 154 ? -18.400 -47.602 9.894 1.000 31.711 154 LYS B N 1
ATOM 6790 C CA . LYS B 1 154 ? -19.116 -48.772 9.418 1.000 33.824 154 LYS B CA 1
ATOM 6791 C C . LYS B 1 154 ? -19.109 -48.855 7.893 1.000 31.305 154 LYS B C 1
ATOM 6792 O O . LYS B 1 154 ? -18.993 -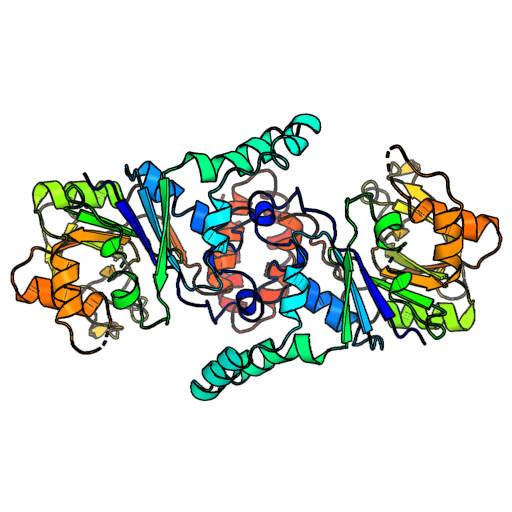49.956 7.342 1.000 32.145 154 LYS B O 1
ATOM 6811 N N . VAL B 1 155 ? -19.243 -47.698 7.235 1.000 29.650 155 VAL B N 1
ATOM 6812 C CA . VAL B 1 155 ? -19.255 -47.616 5.780 1.000 29.618 155 VAL B CA 1
ATOM 6813 C C . VAL B 1 155 ? -17.867 -47.976 5.260 1.000 30.690 155 VAL B C 1
ATOM 6814 O O . VAL B 1 155 ? -17.761 -48.744 4.324 1.000 30.862 155 VAL B O 1
ATOM 6827 N N . ARG B 1 156 ? -16.810 -47.462 5.896 1.000 29.612 156 ARG B N 1
ATOM 6828 C CA . ARG B 1 156 ? -15.426 -47.786 5.551 1.000 31.931 156 ARG B CA 1
ATOM 6829 C C . ARG B 1 156 ? -15.147 -49.288 5.741 1.000 32.277 156 ARG B C 1
ATOM 6830 O O . ARG B 1 156 ? -14.478 -49.889 4.903 1.000 34.807 156 ARG B O 1
ATOM 6851 N N . ALA B 1 157 ? -15.643 -49.854 6.855 1.000 33.180 157 ALA B N 1
ATOM 6852 C CA . ALA B 1 157 ? -15.525 -51.283 7.142 1.000 35.733 157 ALA B CA 1
ATOM 6853 C C . ALA B 1 157 ? -16.085 -52.092 5.977 1.000 35.062 157 ALA B C 1
ATOM 6854 O O . ALA B 1 157 ? -15.456 -53.061 5.557 1.000 35.861 157 ALA B O 1
ATOM 6861 N N . GLU B 1 158 ? -17.252 -51.692 5.463 1.000 37.210 158 GLU B N 1
ATOM 6862 C CA . GLU B 1 158 ? -17.965 -52.435 4.430 1.000 38.401 158 GLU B CA 1
ATOM 6863 C C . GLU B 1 158 ? -17.355 -52.223 3.039 1.000 40.026 158 GLU B C 1
ATOM 6864 O O . GLU B 1 158 ? -17.217 -53.196 2.280 1.000 38.721 158 GLU B O 1
ATOM 6876 N N . HIS B 1 159 ? -17.047 -50.961 2.681 1.000 36.459 159 HIS B N 1
ATOM 6877 C CA . HIS B 1 159 ? -16.722 -50.591 1.300 1.000 33.877 159 HIS B CA 1
ATOM 6878 C C . HIS B 1 159 ? -15.237 -50.281 1.086 1.000 34.650 159 HIS B C 1
ATOM 6879 O O . HIS B 1 159 ? -14.839 -50.150 -0.067 1.000 36.873 159 HIS B O 1
ATOM 6894 N N . GLY B 1 160 ? -14.447 -50.075 2.156 1.000 34.704 160 GLY B N 1
ATOM 6895 C CA . GLY B 1 160 ? -13.107 -49.512 2.048 1.000 33.519 160 GLY B CA 1
ATOM 6896 C C . GLY B 1 160 ? -13.138 -48.033 1.656 1.000 31.713 160 GLY B C 1
ATOM 6897 O O . GLY B 1 160 ? -14.193 -47.424 1.586 1.000 31.877 160 GLY B O 1
ATOM 6901 N N . GLY B 1 161 ? -11.971 -47.502 1.305 1.000 31.750 161 GLY B N 1
ATOM 6902 C CA . GLY B 1 161 ? -11.882 -46.167 0.742 1.000 30.542 161 GLY B CA 1
ATOM 6903 C C . GLY B 1 161 ? -12.236 -45.102 1.777 1.000 29.301 161 GLY B C 1
ATOM 6904 O O . GLY B 1 161 ? -11.919 -45.225 2.979 1.000 30.879 161 GLY B O 1
ATOM 6908 N N . SER B 1 162 ? -12.887 -44.038 1.294 1.000 26.382 162 SER B N 1
ATOM 6909 C CA . SER B 1 162 ? -13.027 -42.822 2.084 1.000 25.704 162 SER B CA 1
ATOM 6910 C C . SER B 1 162 ? -14.515 -42.564 2.243 1.000 25.458 162 SER B C 1
ATOM 6911 O O . SER B 1 162 ? -15.318 -42.963 1.379 1.000 27.460 162 SER B O 1
ATOM 6919 N N . VAL B 1 163 ? -14.859 -41.793 3.292 1.000 24.828 163 VAL B N 1
ATOM 6920 C CA . VAL B 1 163 ? -16.250 -41.529 3.631 1.000 23.932 163 VAL B CA 1
ATOM 6921 C C . VAL B 1 163 ? -16.438 -40.046 3.946 1.000 23.054 163 VAL B C 1
ATOM 6922 O O . VAL B 1 163 ? -15.679 -39.479 4.725 1.000 25.469 163 VAL B O 1
ATOM 6935 N N . LEU B 1 164 ? -17.489 -39.474 3.346 1.000 23.326 164 LEU B N 1
ATOM 6936 C CA . LEU B 1 164 ? -17.909 -38.090 3.558 1.000 22.330 164 LEU B CA 1
ATOM 6937 C C . LEU B 1 164 ? -19.231 -38.054 4.321 1.000 22.553 164 LEU B C 1
ATOM 6938 O O . LEU B 1 164 ? -19.815 -39.078 4.665 1.000 21.630 164 LEU B O 1
ATOM 6954 N N . CYS B 1 165 ? -19.697 -36.829 4.638 1.000 21.804 165 CYS B N 1
ATOM 6955 C CA . CYS B 1 165 ? -20.895 -36.552 5.398 1.000 22.004 165 CYS B CA 1
ATOM 6956 C C . CYS B 1 165 ? -21.729 -35.490 4.692 1.000 20.818 165 CYS B C 1
ATOM 6957 O O . CYS B 1 165 ? -21.164 -34.580 4.092 1.000 21.979 165 CYS B O 1
ATOM 6965 N N . ALA B 1 166 ? -23.042 -35.699 4.669 1.000 21.418 166 ALA B N 1
ATOM 6966 C CA . ALA B 1 166 ? -23.997 -34.779 4.107 1.000 21.421 166 ALA B CA 1
ATOM 6967 C C . ALA B 1 166 ? -25.127 -34.474 5.077 1.000 21.299 166 ALA B C 1
ATOM 6968 O O . ALA B 1 166 ? -25.491 -35.282 5.908 1.000 24.193 166 ALA B O 1
ATOM 6975 N N . PHE B 1 167 ? -25.678 -33.262 4.927 1.000 22.566 167 PHE B N 1
ATOM 6976 C CA . PHE B 1 167 ? -26.988 -32.891 5.432 1.000 22.872 167 PHE B CA 1
ATOM 6977 C C . PHE B 1 167 ? -27.998 -33.027 4.290 1.000 25.832 167 PHE B C 1
ATOM 6978 O O . PHE B 1 167 ? -27.667 -32.726 3.126 1.000 27.273 167 PHE B O 1
ATOM 6995 N N . ASP B 1 168 ? -29.271 -33.310 4.639 1.000 25.180 168 ASP B N 1
ATOM 6996 C CA . ASP B 1 168 ? -30.352 -33.446 3.663 1.000 29.077 168 ASP B CA 1
ATOM 6997 C C . ASP B 1 168 ? -31.084 -32.110 3.668 1.000 29.050 168 ASP B C 1
ATOM 6998 O O . ASP B 1 168 ? -31.741 -31.798 4.676 1.000 32.004 168 ASP B O 1
ATOM 7007 N N . ILE B 1 169 ? -30.864 -31.302 2.623 1.000 29.345 169 ILE B N 1
ATOM 7008 C CA . ILE B 1 169 ? -31.348 -29.932 2.503 1.000 31.422 169 ILE B CA 1
ATOM 7009 C C . ILE B 1 169 ? -32.185 -29.797 1.231 1.000 34.121 169 ILE B C 1
ATOM 7010 O O . ILE B 1 169 ? -31.721 -30.145 0.134 1.000 31.421 169 ILE B O 1
ATOM 7026 N N . PRO B 1 170 ? -33.419 -29.224 1.283 1.000 34.399 170 PRO B N 1
ATOM 7027 C CA . PRO B 1 170 ? -34.185 -29.023 0.059 1.000 37.354 170 PRO B CA 1
ATOM 7028 C C . PRO B 1 170 ? -33.407 -28.194 -0.966 1.000 35.650 170 PRO B C 1
ATOM 7029 O O . PRO B 1 170 ? -32.646 -27.316 -0.564 1.000 36.414 170 PRO B O 1
ATOM 7040 N N . LYS B 1 171 ? -33.612 -28.476 -2.263 1.000 37.118 171 LYS B N 1
ATOM 7041 C CA . LYS B 1 171 ? -32.851 -27.834 -3.332 1.000 37.885 171 LYS B CA 1
ATOM 7042 C C . LYS B 1 171 ? -33.013 -26.314 -3.338 1.000 40.010 171 LYS B C 1
ATOM 7043 O O . LYS B 1 171 ? -32.053 -25.615 -3.631 1.000 39.519 171 LYS B O 1
ATOM 7062 N N . GLU B 1 172 ? -34.182 -25.801 -2.934 1.000 43.646 172 GLU B N 1
ATOM 7063 C CA . GLU B 1 172 ? -34.404 -24.358 -2.878 1.000 51.604 172 GLU B CA 1
ATOM 7064 C C . GLU B 1 172 ? -33.650 -23.702 -1.713 1.000 47.527 172 GLU B C 1
ATOM 7065 O O . GLU B 1 172 ? -33.614 -22.471 -1.672 1.000 44.500 172 GLU B O 1
ATOM 7077 N N . GLU B 1 173 ? -33.034 -24.491 -0.797 1.000 42.112 173 GLU B N 1
ATOM 7078 C CA . GLU B 1 173 ? -32.268 -23.985 0.333 1.000 43.034 173 GLU B CA 1
ATOM 7079 C C . GLU B 1 173 ? -30.786 -24.389 0.285 1.000 39.504 173 GLU B C 1
ATOM 7080 O O . GLU B 1 173 ? -30.086 -24.147 1.264 1.000 36.890 173 GLU B O 1
ATOM 7092 N N . ILE B 1 174 ? -30.314 -25.044 -0.804 1.000 37.289 174 ILE B N 1
ATOM 7093 C CA . ILE B 1 174 ? -29.022 -25.743 -0.795 1.000 33.174 174 ILE B CA 1
ATOM 7094 C C . ILE B 1 174 ? -27.891 -24.945 -1.462 1.000 34.451 174 ILE B C 1
ATOM 7095 O O . ILE B 1 174 ? -26.722 -25.384 -1.457 1.000 36.418 174 ILE B O 1
ATOM 7111 N N . SER B 1 175 ? -28.192 -23.784 -2.065 1.000 36.362 175 SER B N 1
ATOM 7112 C CA . SER B 1 175 ? -27.252 -23.165 -2.987 1.000 34.655 175 SER B CA 1
ATOM 7113 C C . SER B 1 175 ? -25.963 -22.627 -2.350 1.000 32.625 175 SER B C 1
ATOM 7114 O O . SER B 1 175 ? -25.021 -22.370 -3.090 1.000 37.166 175 SER B O 1
ATOM 7122 N N . ALA B 1 176 ? -25.906 -22.470 -1.025 1.000 33.234 176 ALA B N 1
ATOM 7123 C CA . ALA B 1 176 ? -24.691 -22.100 -0.297 1.000 34.209 176 ALA B CA 1
ATOM 7124 C C . ALA B 1 176 ? -23.699 -23.244 -0.136 1.000 34.503 176 ALA B C 1
ATOM 7125 O O . ALA B 1 176 ? -22.564 -22.985 0.268 1.000 35.131 176 ALA B O 1
ATOM 7132 N N . TYR B 1 177 ? -24.129 -24.487 -0.448 1.000 30.495 177 TYR B N 1
ATOM 7133 C CA . TYR B 1 177 ? -23.351 -25.678 -0.162 1.000 30.236 177 TYR B CA 1
ATOM 7134 C C . TYR B 1 177 ? -22.742 -26.310 -1.415 1.000 28.600 177 TYR B C 1
ATOM 7135 O O . TYR B 1 177 ? -23.166 -26.084 -2.546 1.000 29.355 177 TYR B O 1
ATOM 7153 N N . GLY B 1 178 ? -21.706 -27.129 -1.181 1.000 29.844 178 GLY B N 1
ATOM 7154 C CA . GLY B 1 178 ? -21.349 -28.167 -2.143 1.000 28.835 178 GLY B CA 1
ATOM 7155 C C . GLY B 1 178 ? -22.377 -29.294 -2.083 1.000 24.815 178 GLY B C 1
ATOM 7156 O O . GLY B 1 178 ? -22.825 -29.661 -0.998 1.000 24.400 178 GLY B O 1
ATOM 7160 N N . VAL B 1 179 ? -22.722 -29.852 -3.239 1.000 25.265 179 VAL B N 1
ATOM 7161 C CA . VAL B 1 179 ? -23.829 -30.794 -3.344 1.000 25.099 179 VAL B CA 1
ATOM 7162 C C . VAL B 1 179 ? -23.337 -32.014 -4.112 1.000 24.880 179 VAL B C 1
ATOM 7163 O O . VAL B 1 179 ? -22.748 -31.896 -5.204 1.000 26.429 179 VAL B O 1
ATOM 7176 N N . PHE B 1 180 ? -23.572 -33.194 -3.499 1.000 23.800 180 PHE B N 1
ATOM 7177 C CA . PHE B 1 180 ? -23.078 -34.440 -4.065 1.000 24.172 180 PHE B CA 1
ATOM 7178 C C . PHE B 1 180 ? -23.941 -34.919 -5.232 1.000 24.186 180 PHE B C 1
ATOM 7179 O O . PHE B 1 180 ? -25.161 -34.851 -5.173 1.000 24.239 180 PHE B O 1
ATOM 7196 N N . ASP B 1 181 ? -23.248 -35.502 -6.218 1.000 24.117 181 ASP B N 1
ATOM 7197 C CA . ASP B 1 181 ? -23.853 -36.323 -7.265 1.000 25.172 181 ASP B CA 1
ATOM 7198 C C . ASP B 1 181 ? -23.670 -37.758 -6.794 1.000 24.562 181 ASP B C 1
ATOM 7199 O O . ASP B 1 181 ? -22.530 -38.130 -6.462 1.000 23.955 181 ASP B O 1
ATOM 7208 N N . VAL B 1 182 ? -24.787 -38.504 -6.674 1.000 24.294 182 VAL B N 1
ATOM 7209 C CA . VAL B 1 182 ? -24.777 -39.735 -5.901 1.000 25.135 182 VAL B CA 1
ATOM 7210 C C . VAL B 1 182 ? -25.504 -40.849 -6.664 1.000 25.426 182 VAL B C 1
ATOM 7211 O O . VAL B 1 182 ? -26.258 -40.597 -7.619 1.000 24.353 182 VAL B O 1
ATOM 7224 N N . SER B 1 183 ? -25.260 -42.085 -6.175 1.000 24.990 183 SER B N 1
ATOM 7225 C CA . SER B 1 183 ? -26.134 -43.214 -6.445 1.000 24.801 183 SER B CA 1
ATOM 7226 C C . SER B 1 183 ? -26.488 -43.924 -5.138 1.000 24.705 183 SER B C 1
ATOM 7227 O O . SER B 1 183 ? -25.804 -43.813 -4.125 1.000 24.725 183 SER B O 1
ATOM 7235 N N . ASP B 1 184 ? -27.580 -44.678 -5.204 1.000 24.750 184 ASP B N 1
ATOM 7236 C CA . ASP B 1 184 ? -28.112 -45.350 -4.030 1.000 25.519 184 ASP B CA 1
ATOM 7237 C C . ASP B 1 184 ? -27.237 -46.543 -3.661 1.000 25.301 184 ASP B C 1
ATOM 7238 O O . ASP B 1 184 ? -26.529 -47.095 -4.501 1.000 27.205 184 ASP B O 1
ATOM 7247 N N . THR B 1 185 ? -27.308 -46.887 -2.364 1.000 27.127 185 THR B N 1
ATOM 7248 C CA . THR B 1 185 ? -26.797 -48.159 -1.851 1.000 28.728 185 THR B CA 1
ATOM 7249 C C . THR B 1 185 ? -27.984 -48.887 -1.223 1.000 32.263 185 THR B C 1
ATOM 7250 O O . THR B 1 185 ? -29.135 -48.443 -1.273 1.000 31.800 185 THR B O 1
ATOM 7261 N N . ASP B 1 186 ? -27.679 -49.985 -0.544 1.000 32.657 186 ASP B N 1
ATOM 7262 C CA . ASP B 1 186 ? -28.690 -50.738 0.191 1.000 36.745 186 ASP B CA 1
ATOM 7263 C C . ASP B 1 186 ? -29.116 -50.037 1.482 1.000 33.746 186 ASP B C 1
ATOM 7264 O O . ASP B 1 186 ? -30.142 -50.405 2.055 1.000 38.350 186 ASP B O 1
ATOM 7273 N N . ASP B 1 187 ? -28.347 -49.048 1.973 1.000 31.498 187 ASP B N 1
ATOM 7274 C CA . ASP B 1 187 ? -28.731 -48.261 3.133 1.000 32.717 187 ASP B CA 1
ATOM 7275 C C . ASP B 1 187 ? -29.212 -46.898 2.637 1.000 30.814 187 ASP B C 1
ATOM 7276 O O . ASP B 1 187 ? -28.429 -46.199 2.016 1.000 27.963 187 ASP B O 1
ATOM 7285 N N . ALA B 1 188 ? -30.433 -46.498 3.026 1.000 29.762 188 ALA B N 1
ATOM 7286 C CA . ALA B 1 188 ? -31.036 -45.228 2.659 1.000 30.880 188 ALA B CA 1
ATOM 7287 C C . ALA B 1 188 ? -30.220 -44.018 3.102 1.000 29.842 188 ALA B C 1
ATOM 7288 O O . ALA B 1 188 ? -30.407 -42.949 2.572 1.000 31.147 188 ALA B O 1
ATOM 7295 N N . ASP B 1 189 ? -29.336 -44.159 4.094 1.000 28.697 189 ASP B N 1
ATOM 7296 C CA . ASP B 1 189 ? -28.526 -43.045 4.557 1.000 28.187 189 ASP B CA 1
ATOM 7297 C C . ASP B 1 189 ? -27.108 -43.104 4.021 1.000 26.022 189 ASP B C 1
ATOM 7298 O O . ASP B 1 189 ? -26.259 -42.304 4.450 1.000 25.428 189 ASP B O 1
ATOM 7307 N N . VAL B 1 190 ? -26.813 -44.017 3.099 1.000 25.396 190 VAL B N 1
ATOM 7308 C CA . VAL B 1 190 ? -25.465 -44.162 2.581 1.000 25.475 190 VAL B CA 1
ATOM 7309 C C . VAL B 1 190 ? -25.567 -44.084 1.050 1.000 26.575 190 VAL B C 1
ATOM 7310 O O . VAL B 1 190 ? -26.288 -44.867 0.418 1.000 26.338 190 VAL B O 1
ATOM 7323 N N . LYS B 1 191 ? -24.771 -43.197 0.444 1.000 24.552 191 LYS B N 1
ATOM 7324 C CA . LYS B 1 191 ? -24.741 -43.053 -1.011 1.000 24.515 191 LYS B CA 1
ATOM 7325 C C . LYS B 1 191 ? -23.325 -43.201 -1.514 1.000 24.101 191 LYS B C 1
ATOM 7326 O O . LYS B 1 191 ? -22.380 -42.843 -0.843 1.000 23.893 191 LYS B O 1
ATOM 7345 N N . ARG B 1 192 ? -23.193 -43.680 -2.765 1.000 22.323 192 ARG B N 1
ATOM 7346 C CA . ARG B 1 192 ? -21.911 -43.640 -3.415 1.000 23.673 192 ARG B CA 1
ATOM 7347 C C . ARG B 1 192 ? -21.754 -42.243 -3.978 1.000 24.697 192 ARG B C 1
ATOM 7348 O O . ARG B 1 192 ? -22.677 -41.737 -4.605 1.000 23.688 192 ARG B O 1
ATOM 7369 N N . VAL B 1 193 ? -20.565 -41.649 -3.799 1.000 24.391 193 VAL B N 1
ATOM 7370 C CA . VAL B 1 193 ? -20.289 -40.336 -4.340 1.000 24.310 193 VAL B CA 1
ATOM 7371 C C . VAL B 1 193 ? -19.660 -40.491 -5.725 1.000 24.515 193 VAL B C 1
ATOM 7372 O O . VAL B 1 193 ? -18.625 -41.120 -5.884 1.000 24.420 193 VAL B O 1
ATOM 7385 N N . HIS B 1 194 ? -20.242 -39.813 -6.712 1.000 24.881 194 HIS B N 1
ATOM 7386 C CA . HIS B 1 194 ? -19.724 -39.721 -8.062 1.000 25.624 194 HIS B CA 1
ATOM 7387 C C . HIS B 1 194 ? -18.960 -38.415 -8.256 1.000 26.778 194 HIS B C 1
ATOM 7388 O O . HIS B 1 194 ? -18.083 -38.337 -9.108 1.000 28.371 194 HIS B O 1
ATOM 7403 N N . GLY B 1 195 ? -19.317 -37.380 -7.501 1.000 26.847 195 GLY B N 1
ATOM 7404 C CA . GLY B 1 195 ? -18.767 -36.056 -7.714 1.000 28.271 195 GLY B CA 1
ATOM 7405 C C . GLY B 1 195 ? -19.468 -35.046 -6.832 1.000 28.402 195 GLY B C 1
ATOM 7406 O O . GLY B 1 195 ? -20.334 -35.403 -6.045 1.000 24.606 195 GLY B O 1
ATOM 7410 N N . MET B 1 196 ? -19.027 -33.784 -6.945 1.000 30.180 196 MET B N 1
ATOM 7411 C CA . MET B 1 196 ? -19.641 -32.714 -6.166 1.000 32.736 196 MET B CA 1
ATOM 7412 C C . MET B 1 196 ? -19.711 -31.466 -7.042 1.000 34.016 196 MET B C 1
ATOM 7413 O O . MET B 1 196 ? -18.890 -31.300 -7.950 1.000 35.516 196 MET B O 1
ATOM 7427 N N . VAL B 1 197 ? -20.800 -30.703 -6.890 1.000 30.933 197 VAL B N 1
ATOM 7428 C CA . VAL B 1 197 ? -21.027 -29.462 -7.622 1.000 33.078 197 VAL B CA 1
ATOM 7429 C C . VAL B 1 197 ? -21.036 -28.347 -6.575 1.000 32.702 197 VAL B C 1
ATOM 7430 O O . VAL B 1 197 ? -21.724 -28.475 -5.569 1.000 30.787 197 VAL B O 1
ATOM 7443 N N . GLU B 1 198 ? -20.246 -27.282 -6.803 1.000 33.868 198 GLU B N 1
ATOM 7444 C CA . GLU B 1 198 ? -20.091 -26.194 -5.847 1.000 36.451 198 GLU B CA 1
ATOM 7445 C C . GLU B 1 198 ? -21.221 -25.172 -6.053 1.000 36.129 198 GLU B C 1
ATOM 7446 O O . GLU B 1 198 ? -21.355 -24.614 -7.153 1.000 36.189 198 GLU B O 1
ATOM 7458 N N . LYS B 1 199 ? -22.026 -24.954 -5.009 1.000 36.238 199 LYS B N 1
ATOM 7459 C CA . LYS B 1 199 ? -23.032 -23.894 -4.957 1.000 39.841 199 LYS B CA 1
ATOM 7460 C C . LYS B 1 199 ? -23.919 -23.871 -6.192 1.000 41.270 199 LYS B C 1
ATOM 7461 O O . LYS B 1 199 ? -23.983 -22.862 -6.927 1.000 42.681 199 LYS B O 1
ATOM 7480 N N . PRO B 1 200 ? -24.615 -24.992 -6.480 1.000 39.105 200 PRO B N 1
ATOM 7481 C CA . PRO B 1 200 ? -25.513 -25.046 -7.620 1.000 38.300 200 PRO B CA 1
ATOM 7482 C C . PRO B 1 200 ? -26.800 -24.265 -7.366 1.000 38.220 200 PRO B C 1
ATOM 7483 O O . PRO B 1 200 ? -27.343 -24.304 -6.260 1.000 36.860 200 PRO B O 1
ATOM 7494 N N . PRO B 1 201 ? -27.369 -23.573 -8.393 1.000 41.864 201 PRO B N 1
ATOM 7495 C CA . PRO B 1 201 ? -28.738 -23.082 -8.279 1.000 43.077 201 PRO B CA 1
ATOM 7496 C C . PRO B 1 201 ? -29.632 -24.302 -8.083 1.000 42.328 201 PRO B C 1
ATOM 7497 O O . PRO B 1 201 ? -29.259 -25.412 -8.480 1.000 39.633 201 PRO B O 1
ATOM 7508 N N . ALA B 1 202 ? -30.798 -24.065 -7.485 1.000 43.224 202 ALA B N 1
ATOM 7509 C CA . ALA B 1 202 ? -31.776 -25.076 -7.108 1.000 45.662 202 ALA B CA 1
ATOM 7510 C C . ALA B 1 202 ? -32.029 -26.081 -8.234 1.000 48.420 202 ALA B C 1
ATOM 7511 O O . ALA B 1 202 ? -31.930 -27.286 -8.029 1.000 48.818 202 ALA B O 1
ATOM 7518 N N . GLU B 1 203 ? -32.308 -25.579 -9.437 1.000 45.990 203 GLU B N 1
ATOM 7519 C CA . GLU B 1 203 ? -32.657 -26.425 -10.572 1.000 49.591 203 GLU B CA 1
ATOM 7520 C C . GLU B 1 203 ? -31.461 -27.213 -11.125 1.000 46.595 203 GLU B C 1
ATOM 7521 O O . GLU B 1 203 ? -31.684 -28.139 -11.894 1.000 49.610 203 GLU B O 1
ATOM 7533 N N . GLN B 1 204 ? -30.206 -26.863 -10.770 1.000 45.991 204 GLN B N 1
ATOM 7534 C CA . GLN B 1 204 ? -29.005 -27.583 -11.186 1.000 45.172 204 GLN B CA 1
ATOM 7535 C C . GLN B 1 204 ? -28.401 -28.440 -10.055 1.000 39.635 204 GLN B C 1
ATOM 7536 O O . GLN B 1 204 ? -27.383 -29.123 -10.267 1.000 39.521 204 GLN B O 1
ATOM 7550 N N . ALA B 1 205 ? -29.007 -28.441 -8.861 1.000 35.004 205 ALA B N 1
ATOM 7551 C CA . ALA B 1 205 ? -28.469 -29.233 -7.760 1.000 33.542 205 ALA B CA 1
ATOM 7552 C C . ALA B 1 205 ? -28.629 -30.713 -8.090 1.000 33.002 205 ALA B C 1
ATOM 7553 O O . ALA B 1 205 ? -29.751 -31.123 -8.358 1.000 33.981 205 ALA B O 1
ATOM 7560 N N . PRO B 1 206 ? -27.561 -31.558 -8.045 1.000 31.178 206 PRO B N 1
ATOM 7561 C CA . PRO B 1 206 ? -27.716 -32.977 -8.417 1.000 31.708 206 PRO B CA 1
ATOM 7562 C C . PRO B 1 206 ? -28.439 -33.865 -7.406 1.000 29.789 206 PRO B C 1
ATOM 7563 O O . PRO B 1 206 ? -28.727 -35.018 -7.699 1.000 31.361 206 PRO B O 1
ATOM 7574 N N . SER B 1 207 ? -28.654 -33.361 -6.196 1.000 28.415 207 SER B N 1
ATOM 7575 C CA . SER B 1 207 ? -29.253 -34.107 -5.100 1.000 27.190 207 SER B CA 1
ATOM 7576 C C . SER B 1 207 ? -29.639 -33.099 -4.022 1.000 26.737 207 SER B C 1
ATOM 7577 O O . SER B 1 207 ? -29.378 -31.899 -4.200 1.000 26.885 207 SER B O 1
ATOM 7585 N N . THR B 1 208 ? -30.213 -33.598 -2.908 1.000 26.118 208 THR B N 1
ATOM 7586 C CA . THR B 1 208 ? -30.441 -32.784 -1.721 1.000 26.930 208 THR B CA 1
ATOM 7587 C C . THR B 1 208 ? -29.324 -32.967 -0.682 1.000 26.366 208 THR B C 1
ATOM 7588 O O . THR B 1 208 ? -29.494 -32.551 0.469 1.000 26.801 208 THR B O 1
ATOM 7599 N N . PHE B 1 209 ? -28.170 -33.558 -1.061 1.000 24.170 209 PHE B N 1
ATOM 7600 C CA . PHE B 1 209 ? -27.172 -33.974 -0.096 1.000 23.061 209 PHE B CA 1
ATOM 7601 C C . PHE B 1 209 ? -26.042 -32.945 -0.116 1.000 21.795 209 PHE B C 1
ATOM 7602 O O . PHE B 1 209 ? -25.234 -32.917 -1.046 1.000 23.118 209 PHE B O 1
ATOM 7619 N N . ALA B 1 210 ? -26.058 -32.081 0.919 1.000 22.364 210 ALA B N 1
ATOM 7620 C CA . ALA B 1 210 ? -25.119 -30.975 1.048 1.000 23.054 210 ALA B CA 1
ATOM 7621 C C . ALA B 1 210 ? -23.907 -31.409 1.896 1.000 20.822 210 ALA B C 1
ATOM 7622 O O . ALA B 1 210 ? -24.087 -31.941 2.987 1.000 22.252 210 ALA B O 1
ATOM 7629 N N . ALA B 1 211 ? -22.693 -31.137 1.407 1.000 22.916 211 ALA B N 1
ATOM 7630 C CA . ALA B 1 211 ? -21.431 -31.507 2.043 1.000 22.819 211 ALA B CA 1
ATOM 7631 C C . ALA B 1 211 ? -21.300 -30.863 3.426 1.000 23.796 211 ALA B C 1
ATOM 7632 O O . ALA B 1 211 ? -21.415 -29.640 3.537 1.000 26.742 211 ALA B O 1
ATOM 7639 N N . ALA B 1 212 ? -21.081 -31.705 4.420 1.000 22.526 212 ALA B N 1
ATOM 7640 C CA . ALA B 1 212 ? -20.911 -31.359 5.836 1.000 23.268 212 ALA B CA 1
ATOM 7641 C C . ALA B 1 212 ? -19.467 -31.611 6.226 1.000 23.833 212 ALA B C 1
ATOM 7642 O O . ALA B 1 212 ? -18.823 -32.493 5.664 1.000 24.241 212 ALA B O 1
ATOM 7649 N N . GLY B 1 213 ? -18.983 -30.899 7.277 1.000 23.450 213 GLY B N 1
ATOM 7650 C CA . GLY B 1 213 ? -17.560 -30.939 7.605 1.000 22.968 213 GLY B CA 1
ATOM 7651 C C . GLY B 1 213 ? -17.144 -32.087 8.511 1.000 23.895 213 GLY B C 1
ATOM 7652 O O . GLY B 1 213 ? -16.579 -31.875 9.597 1.000 23.368 213 GLY B O 1
ATOM 7656 N N . ARG B 1 214 ? -17.463 -33.334 8.116 1.000 22.373 214 ARG B N 1
ATOM 7657 C CA . ARG B 1 214 ? -16.935 -34.540 8.741 1.000 22.594 214 ARG B CA 1
ATOM 7658 C C . ARG B 1 214 ? -16.403 -35.455 7.648 1.000 22.185 214 ARG B C 1
ATOM 7659 O O . ARG B 1 214 ? -17.074 -35.564 6.631 1.000 23.234 214 ARG B O 1
ATOM 7680 N N . TYR B 1 215 ? -15.213 -36.030 7.856 1.000 22.050 215 TYR B N 1
ATOM 7681 C CA . TYR B 1 215 ? -14.562 -36.867 6.844 1.000 22.629 215 TYR B CA 1
ATOM 7682 C C . TYR B 1 215 ? -13.857 -38.032 7.516 1.000 25.023 215 TYR B C 1
ATOM 7683 O O . TYR B 1 215 ? -13.296 -37.867 8.607 1.000 24.625 215 TYR B O 1
ATOM 7701 N N . LEU B 1 216 ? -13.876 -39.211 6.867 1.000 23.810 216 LEU B N 1
ATOM 7702 C CA . LEU B 1 216 ? -12.955 -40.306 7.175 1.000 25.937 216 LEU B CA 1
ATOM 7703 C C . LEU B 1 216 ? -12.153 -40.552 5.917 1.000 27.203 216 LEU B C 1
ATOM 7704 O O . LEU B 1 216 ? -12.722 -41.086 4.962 1.000 28.541 216 LEU B O 1
ATOM 7720 N N . LEU B 1 217 ? -10.881 -40.123 5.894 1.000 25.983 217 LEU B N 1
ATOM 7721 C CA . LEU B 1 217 ? -10.119 -40.132 4.666 1.000 25.701 217 LEU B CA 1
ATOM 7722 C C . LEU B 1 217 ? -9.056 -41.210 4.792 1.000 27.356 217 LEU B C 1
ATOM 7723 O O . LEU B 1 217 ? -8.206 -41.204 5.677 1.000 26.997 217 LEU B O 1
ATOM 7739 N N . ASP B 1 218 ? -9.046 -42.109 3.817 1.000 27.053 218 ASP B N 1
ATOM 7740 C CA . ASP B 1 218 ? -7.930 -43.010 3.609 1.000 27.049 218 ASP B CA 1
ATOM 7741 C C . ASP B 1 218 ? -6.643 -42.207 3.358 1.000 28.677 218 ASP B C 1
ATOM 7742 O O . ASP B 1 218 ? -6.663 -41.135 2.756 1.000 29.102 218 ASP B O 1
ATOM 7751 N N . ARG B 1 219 ? -5.520 -42.756 3.839 1.000 31.322 219 ARG B N 1
ATOM 7752 C CA . ARG B 1 219 ? -4.177 -42.219 3.677 1.000 33.336 219 ARG B CA 1
ATOM 7753 C C . ARG B 1 219 ? -3.855 -41.844 2.228 1.000 33.964 219 ARG B C 1
ATOM 7754 O O . ARG B 1 219 ? -3.037 -40.952 2.006 1.000 33.649 219 ARG B O 1
ATOM 7775 N N . ALA B 1 220 ? -4.492 -42.495 1.229 1.000 31.825 220 ALA B N 1
ATOM 7776 C CA . ALA B 1 220 ? -4.369 -42.108 -0.178 1.000 33.050 220 ALA B CA 1
ATOM 7777 C C . ALA B 1 220 ? -4.659 -40.628 -0.474 1.000 31.644 220 ALA B C 1
ATOM 7778 O O . ALA B 1 220 ? -4.186 -40.117 -1.509 1.000 32.334 220 ALA B O 1
ATOM 7785 N N . ILE B 1 221 ? -5.408 -39.930 0.409 1.000 30.962 221 ILE B N 1
ATOM 7786 C CA . ILE B 1 221 ? -5.750 -38.528 0.203 1.000 30.167 221 ILE B CA 1
ATOM 7787 C C . ILE B 1 221 ? -4.486 -37.667 0.110 1.000 29.782 221 ILE B C 1
ATOM 7788 O O . ILE B 1 221 ? -4.469 -36.701 -0.639 1.000 31.071 221 ILE B O 1
ATOM 7804 N N . PHE B 1 222 ? -3.418 -38.005 0.841 1.000 32.167 222 PHE B N 1
ATOM 7805 C CA . PHE B 1 222 ? -2.231 -37.161 0.880 1.000 34.349 222 PHE B CA 1
ATOM 7806 C C . PHE B 1 222 ? -1.481 -37.205 -0.445 1.000 35.338 222 PHE B C 1
ATOM 7807 O O . PHE B 1 222 ? -1.057 -36.149 -0.927 1.000 37.140 222 PHE B O 1
ATOM 7824 N N . ASP B 1 223 ? -1.286 -38.417 -0.994 1.000 37.118 223 ASP B N 1
ATOM 7825 C CA . ASP B 1 223 ? -0.745 -38.563 -2.337 1.000 39.931 223 ASP B CA 1
ATOM 7826 C C . ASP B 1 223 ? -1.613 -37.789 -3.345 1.000 38.324 223 ASP B C 1
ATOM 7827 O O . ASP B 1 223 ? -1.065 -37.125 -4.220 1.000 41.395 223 ASP B O 1
ATOM 7836 N N . ALA B 1 224 ? -2.951 -37.879 -3.253 1.000 35.117 224 ALA B N 1
ATOM 7837 C CA . ALA B 1 224 ? -3.832 -37.139 -4.152 1.000 33.462 224 ALA B CA 1
ATOM 7838 C C . ALA B 1 224 ? -3.674 -35.620 -4.013 1.000 34.948 224 ALA B C 1
ATOM 7839 O O . ALA B 1 224 ? -3.649 -34.891 -5.019 1.000 35.323 224 ALA B O 1
ATOM 7846 N N . LEU B 1 225 ? -3.529 -35.136 -2.767 1.000 33.985 225 LEU B N 1
ATOM 7847 C CA . LEU B 1 225 ? -3.317 -33.710 -2.514 1.000 36.181 225 LEU B CA 1
ATOM 7848 C C . LEU B 1 225 ? -1.990 -33.211 -3.108 1.000 36.967 225 LEU B C 1
ATOM 7849 O O . LEU B 1 225 ? -1.899 -32.049 -3.478 1.000 41.447 225 LEU B O 1
ATOM 7865 N N . ARG B 1 226 ? -0.963 -34.066 -3.185 1.000 40.435 226 ARG B N 1
ATOM 7866 C CA . ARG B 1 226 ? 0.312 -33.718 -3.834 1.000 44.857 226 ARG B CA 1
ATOM 7867 C C . ARG B 1 226 ? 0.220 -33.694 -5.366 1.000 46.877 226 ARG B C 1
ATOM 7868 O O . ARG B 1 226 ? 1.120 -33.158 -6.015 1.000 51.545 226 ARG B O 1
ATOM 7889 N N . ARG B 1 227 ? -0.819 -34.300 -5.965 1.000 45.953 227 ARG B N 1
ATOM 7890 C CA . ARG B 1 227 ? -0.865 -34.504 -7.411 1.000 47.190 227 ARG B CA 1
ATOM 7891 C C . ARG B 1 227 ? -1.870 -33.596 -8.114 1.000 48.560 227 ARG B C 1
ATOM 7892 O O . ARG B 1 227 ? -1.811 -33.496 -9.338 1.000 50.885 227 ARG B O 1
ATOM 7913 N N . ILE B 1 228 ? -2.757 -32.931 -7.363 1.000 46.918 228 ILE B N 1
ATOM 7914 C CA . ILE B 1 228 ? -3.713 -31.984 -7.920 1.000 48.427 228 ILE B CA 1
ATOM 7915 C C . ILE B 1 228 ? -3.007 -30.663 -8.235 1.000 53.044 228 ILE B C 1
ATOM 7916 O O . ILE B 1 228 ? -2.029 -30.313 -7.580 1.000 54.146 228 ILE B O 1
ATOM 7932 N N . GLU B 1 229 ? -3.575 -29.917 -9.195 1.000 59.308 229 GLU B N 1
ATOM 7933 C CA . GLU B 1 229 ? -3.052 -28.630 -9.630 1.000 67.574 229 GLU B CA 1
ATOM 7934 C C . GLU B 1 229 ? -3.283 -27.621 -8.507 1.000 65.917 229 GLU B C 1
ATOM 7935 O O . GLU B 1 229 ? -4.431 -27.375 -8.141 1.000 62.685 229 GLU B O 1
ATOM 7947 N N . PRO B 1 230 ? -2.219 -27.002 -7.935 1.000 70.324 230 PRO B N 1
ATOM 7948 C CA . PRO B 1 230 ? -2.399 -25.965 -6.912 1.000 68.444 230 PRO B CA 1
ATOM 7949 C C . PRO B 1 230 ? -3.122 -24.755 -7.515 1.000 68.996 230 PRO B C 1
ATOM 7950 O O . PRO B 1 230 ? -3.083 -24.570 -8.731 1.000 71.349 230 PRO B O 1
ATOM 7961 N N . GLY B 1 231 ? -3.816 -23.982 -6.669 1.000 68.551 231 GLY B N 1
ATOM 7962 C CA . GLY B 1 231 ? -4.594 -22.820 -7.085 1.000 74.960 231 GLY B CA 1
ATOM 7963 C C . GLY B 1 231 ? -3.763 -21.531 -7.127 1.000 80.813 231 GLY B C 1
ATOM 7964 O O . GLY B 1 231 ? -2.535 -21.593 -7.181 1.000 77.600 231 GLY B O 1
ATOM 7968 N N . ALA B 1 232 ? -4.464 -20.381 -7.054 1.000 84.680 232 ALA B N 1
ATOM 7969 C CA . ALA B 1 232 ? -3.914 -19.032 -7.147 1.000 83.530 232 ALA B CA 1
ATOM 7970 C C . ALA B 1 232 ? -2.615 -18.824 -6.386 1.000 82.926 232 ALA B C 1
ATOM 7971 O O . ALA B 1 232 ? -1.571 -18.917 -7.052 1.000 85.530 232 ALA B O 1
ATOM 7974 N N . GLU B 1 235 ? -3.245 -22.651 -3.114 1.000 58.337 235 GLU B N 1
ATOM 7975 C CA . GLU B 1 235 ? -4.460 -23.285 -2.516 1.000 57.799 235 GLU B CA 1
ATOM 7976 C C . GLU B 1 235 ? -4.557 -24.717 -3.034 1.000 54.302 235 GLU B C 1
ATOM 7977 O O . GLU B 1 235 ? -4.252 -24.959 -4.199 1.000 56.361 235 GLU B O 1
ATOM 7989 N N . LEU B 1 236 ? -4.939 -25.658 -2.167 1.000 48.292 236 LEU B N 1
ATOM 7990 C CA . LEU B 1 236 ? -5.198 -27.038 -2.554 1.000 48.100 236 LEU B CA 1
ATOM 7991 C C . LEU B 1 236 ? -6.644 -27.331 -2.177 1.000 49.426 236 LEU B C 1
ATOM 7992 O O . LEU B 1 236 ? -6.975 -27.277 -0.993 1.000 50.782 236 LEU B O 1
ATOM 8008 N N . GLN B 1 237 ? -7.487 -27.614 -3.180 1.000 50.177 237 GLN B N 1
ATOM 8009 C CA A GLN B 1 237 ? -8.899 -27.899 -2.958 0.500 49.534 237 GLN B CA 1
ATOM 8010 C CA B GLN B 1 237 ? -8.894 -27.894 -2.943 0.500 49.056 237 GLN B CA 1
ATOM 8011 C C . GLN B 1 237 ? -9.072 -29.384 -2.618 1.000 43.796 237 GLN B C 1
ATOM 8012 O O . GLN B 1 237 ? -8.871 -30.258 -3.481 1.000 43.138 237 GLN B O 1
ATOM 8038 N N . LEU B 1 238 ? -9.493 -29.657 -1.373 1.000 41.432 238 LEU B N 1
ATOM 8039 C CA . LEU B 1 238 ? -9.762 -31.015 -0.915 1.000 38.945 238 LEU B CA 1
ATOM 8040 C C . LEU B 1 238 ? -10.749 -31.717 -1.850 1.000 40.445 238 LEU B C 1
ATOM 8041 O O . LEU B 1 238 ? -10.532 -32.884 -2.140 1.000 35.806 238 LEU B O 1
ATOM 8057 N N . THR B 1 239 ? -11.772 -31.007 -2.372 1.000 37.117 239 THR B N 1
ATOM 8058 C CA . THR B 1 239 ? -12.718 -31.621 -3.302 1.000 36.672 239 THR B CA 1
ATOM 8059 C C . THR B 1 239 ? -12.019 -32.117 -4.564 1.000 35.410 239 THR B C 1
ATOM 8060 O O . THR B 1 239 ? -12.423 -33.126 -5.113 1.000 34.157 239 THR B O 1
ATOM 8071 N N . ASP B 1 240 ? -11.008 -31.385 -5.058 1.000 35.619 240 ASP B N 1
ATOM 8072 C CA . ASP B 1 240 ? -10.266 -31.814 -6.243 1.000 38.796 240 ASP B CA 1
ATOM 8073 C C . ASP B 1 240 ? -9.484 -33.096 -5.961 1.000 33.746 240 ASP B C 1
ATOM 8074 O O . ASP B 1 240 ? -9.394 -33.943 -6.838 1.000 34.422 240 ASP B O 1
ATOM 8083 N N . ALA B 1 241 ? -8.928 -33.233 -4.747 1.000 34.480 241 ALA B N 1
ATOM 8084 C CA . ALA B 1 241 ? -8.189 -34.432 -4.367 1.000 33.179 241 ALA B CA 1
ATOM 8085 C C . ALA B 1 241 ? -9.153 -35.615 -4.239 1.000 32.997 241 ALA B C 1
ATOM 8086 O O . ALA B 1 241 ? -8.856 -36.723 -4.685 1.000 32.608 241 ALA B O 1
ATOM 8093 N N . VAL B 1 242 ? -10.343 -35.374 -3.675 1.000 30.443 242 VAL B N 1
ATOM 8094 C CA . VAL B 1 242 ? -11.365 -36.407 -3.615 1.000 30.195 242 VAL B CA 1
ATOM 8095 C C . VAL B 1 242 ? -11.837 -36.777 -5.031 1.000 30.336 242 VAL B C 1
ATOM 8096 O O . VAL B 1 242 ? -11.939 -37.971 -5.305 1.000 29.270 242 VAL B O 1
ATOM 8109 N N . ALA B 1 243 ? -12.035 -35.809 -5.949 1.000 32.471 243 ALA B N 1
ATOM 8110 C CA . ALA B 1 243 ? -12.441 -36.161 -7.317 1.000 34.009 243 ALA B CA 1
ATOM 8111 C C . ALA B 1 243 ? -11.369 -36.992 -8.027 1.000 34.962 243 ALA B C 1
ATOM 8112 O O . ALA B 1 243 ? -11.691 -37.923 -8.777 1.000 34.223 243 ALA B O 1
ATOM 8119 N N . LEU B 1 244 ? -10.079 -36.697 -7.755 1.000 34.329 244 LEU B N 1
ATOM 8120 C CA . LEU B 1 244 ? -8.994 -37.477 -8.329 1.000 33.762 244 LEU B CA 1
ATOM 8121 C C . LEU B 1 244 ? -9.051 -38.926 -7.844 1.000 32.413 244 LEU B C 1
ATOM 8122 O O . LEU B 1 244 ? -8.944 -39.852 -8.663 1.000 32.339 244 LEU B O 1
ATOM 8138 N N . LEU B 1 245 ? -9.268 -39.117 -6.528 1.000 32.891 245 LEU B N 1
ATOM 8139 C CA . LEU B 1 245 ? -9.427 -40.460 -5.984 1.000 31.073 245 LEU B CA 1
ATOM 8140 C C . LEU B 1 245 ? -10.569 -41.176 -6.692 1.000 30.567 245 LEU B C 1
ATOM 8141 O O . LEU B 1 245 ? -10.417 -42.336 -7.042 1.000 32.814 245 LEU B O 1
ATOM 8157 N N . ILE B 1 246 ? -11.706 -40.511 -6.841 1.000 29.877 246 ILE B N 1
ATOM 8158 C CA . ILE B 1 246 ? -12.889 -41.122 -7.444 1.000 31.023 246 ILE B CA 1
ATOM 8159 C C . ILE B 1 246 ? -12.570 -41.543 -8.880 1.000 32.711 246 ILE B C 1
ATOM 8160 O O . ILE B 1 246 ? -12.841 -42.700 -9.217 1.000 33.832 246 ILE B O 1
ATOM 8176 N N . GLN B 1 247 ? -11.943 -40.614 -9.648 1.000 34.056 247 GLN B N 1
ATOM 8177 C CA . GLN B 1 247 ? -11.516 -40.844 -11.046 1.000 38.042 247 GLN B CA 1
ATOM 8178 C C . GLN B 1 247 ? -10.628 -42.082 -11.143 1.000 37.437 247 GLN B C 1
ATOM 8179 O O . GLN B 1 247 ? -10.660 -42.812 -12.149 1.000 39.325 247 GLN B O 1
ATOM 8193 N N . GLU B 1 248 ? -9.790 -42.303 -10.116 1.000 37.003 248 GLU B N 1
ATOM 8194 C CA . GLU B 1 248 ? -8.854 -43.418 -10.063 1.000 37.383 248 GLU B CA 1
ATOM 8195 C C . GLU B 1 248 ? -9.450 -44.673 -9.426 1.000 33.805 248 GLU B C 1
ATOM 8196 O O . GLU B 1 248 ? -8.734 -45.649 -9.239 1.000 39.776 248 GLU B O 1
ATOM 8208 N N . GLY B 1 249 ? -10.735 -44.693 -9.086 1.000 32.571 249 GLY B N 1
ATOM 8209 C CA . GLY B 1 249 ? -11.395 -45.903 -8.617 1.000 31.059 249 GLY B CA 1
ATOM 8210 C C . GLY B 1 249 ? -11.362 -46.135 -7.109 1.000 32.376 249 GLY B C 1
ATOM 8211 O O . GLY B 1 249 ? -11.799 -47.184 -6.623 1.000 31.763 249 GLY B O 1
ATOM 8215 N N . HIS B 1 250 ? -10.940 -45.106 -6.335 1.000 30.822 250 HIS B N 1
ATOM 8216 C CA . HIS B 1 250 ? -11.005 -45.164 -4.881 1.000 30.511 250 HIS B CA 1
ATOM 8217 C C . HIS B 1 250 ? -12.474 -45.068 -4.455 1.000 28.951 250 HIS B C 1
ATOM 8218 O O . HIS B 1 250 ? -13.193 -44.189 -4.918 1.000 27.868 250 HIS B O 1
ATOM 8233 N N . PRO B 1 251 ? -13.015 -45.997 -3.654 1.000 28.573 251 PRO B N 1
ATOM 8234 C CA . PRO B 1 251 ? -14.415 -45.908 -3.229 1.000 28.881 251 PRO B CA 1
ATOM 8235 C C . PRO B 1 251 ? -14.651 -44.702 -2.308 1.000 28.206 251 PRO B C 1
ATOM 8236 O O . PRO B 1 251 ? -13.896 -44.517 -1.330 1.000 26.628 251 PRO B O 1
ATOM 8247 N N . VAL B 1 252 ? -15.641 -43.871 -2.670 1.000 23.682 252 VAL B N 1
ATOM 8248 C CA . VAL B 1 252 ? -16.001 -42.730 -1.827 1.000 23.124 252 VAL B CA 1
ATOM 8249 C C . VAL B 1 252 ? -17.494 -42.834 -1.633 1.000 23.840 252 VAL B C 1
ATOM 8250 O O . VAL B 1 252 ? -18.249 -42.872 -2.619 1.000 26.279 252 VAL B O 1
ATOM 8263 N N . HIS B 1 253 ? -17.918 -42.901 -0.376 1.000 22.826 253 HIS B N 1
ATOM 8264 C CA . HIS B 1 253 ? -19.323 -42.895 -0.013 1.000 22.070 253 HIS B CA 1
ATOM 8265 C C . HIS B 1 253 ? -19.598 -41.724 0.930 1.000 22.801 253 HIS B C 1
ATOM 8266 O O . HIS B 1 253 ? -18.661 -41.134 1.458 1.000 24.050 253 HIS B O 1
ATOM 8281 N N . VAL B 1 254 ? -20.877 -41.434 1.095 1.000 22.389 254 VAL B N 1
ATOM 8282 C CA . VAL B 1 254 ? -21.362 -40.371 1.984 1.000 23.130 254 VAL B CA 1
ATOM 8283 C C . VAL B 1 254 ? -22.461 -40.913 2.891 1.000 23.423 254 VAL B C 1
ATOM 8284 O O . VAL B 1 254 ? -23.392 -41.592 2.469 1.000 23.809 254 VAL B O 1
ATOM 8297 N N . VAL B 1 255 ? -22.367 -40.531 4.177 1.000 23.791 255 VAL B N 1
ATOM 8298 C CA . VAL B 1 255 ? -23.405 -40.780 5.161 1.000 25.052 255 VAL B CA 1
ATOM 8299 C C . VAL B 1 255 ? -24.230 -39.503 5.327 1.000 25.163 255 VAL B C 1
ATOM 8300 O O . VAL B 1 255 ? -23.700 -38.415 5.572 1.000 24.063 255 VAL B O 1
ATOM 8313 N N . VAL B 1 256 ? -25.545 -39.669 5.283 1.000 24.241 256 VAL B N 1
ATOM 8314 C CA . VAL B 1 256 ? -26.500 -38.604 5.448 1.000 25.741 256 VAL B CA 1
ATOM 8315 C C . VAL B 1 256 ? -26.816 -38.531 6.939 1.000 28.652 256 VAL B C 1
ATOM 8316 O O . VAL B 1 256 ? -27.395 -39.452 7.497 1.000 30.416 256 VAL B O 1
ATOM 8329 N N . HIS B 1 257 ? -26.453 -37.407 7.563 1.000 26.997 257 HIS B N 1
ATOM 8330 C CA . HIS B 1 257 ? -26.833 -37.138 8.947 1.000 28.313 257 HIS B CA 1
ATOM 8331 C C . HIS B 1 257 ? -28.329 -36.826 9.037 1.000 30.006 257 HIS B C 1
ATOM 8332 O O . HIS B 1 257 ? -28.812 -35.950 8.334 1.000 32.958 257 HIS B O 1
ATOM 8347 N N . ARG B 1 258 ? -29.022 -37.485 9.982 1.000 33.556 258 ARG B N 1
ATOM 8348 C CA . ARG B 1 258 ? -30.462 -37.293 10.146 1.000 40.457 258 ARG B CA 1
ATOM 8349 C C . ARG B 1 258 ? -30.783 -36.426 11.376 1.000 42.296 258 ARG B C 1
ATOM 8350 O O . ARG B 1 258 ? -31.881 -35.882 11.466 1.000 49.728 258 ARG B O 1
ATOM 8371 N N . GLY B 1 259 ? -29.810 -36.220 12.258 1.000 36.512 259 GLY B N 1
ATOM 8372 C CA . GLY B 1 259 ? -30.038 -35.414 13.455 1.000 38.576 259 GLY B CA 1
ATOM 8373 C C . GLY B 1 259 ? -30.052 -33.892 13.241 1.000 34.547 259 GLY B C 1
ATOM 8374 O O . GLY B 1 259 ? -30.434 -33.328 12.205 1.000 37.745 259 GLY B O 1
ATOM 8378 N N . ASP B 1 260 ? -29.708 -33.207 14.331 1.000 32.565 260 ASP B N 1
ATOM 8379 C CA . ASP B 1 260 ? -29.627 -31.764 14.349 1.000 30.256 260 ASP B CA 1
ATOM 8380 C C . ASP B 1 260 ? -28.214 -31.322 14.015 1.000 26.428 260 ASP B C 1
ATOM 8381 O O . ASP B 1 260 ? -27.250 -32.064 14.112 1.000 27.825 260 ASP B O 1
ATOM 8390 N N . ARG B 1 261 ? -28.084 -30.011 13.843 1.000 26.635 261 ARG B N 1
ATOM 8391 C CA A ARG B 1 261 ? -26.791 -29.447 13.531 0.500 25.641 261 ARG B CA 1
ATOM 8392 C CA B ARG B 1 261 ? -26.799 -29.441 13.500 0.500 24.959 261 ARG B CA 1
ATOM 8393 C C . ARG B 1 261 ? -26.798 -27.977 13.902 1.000 23.980 261 ARG B C 1
ATOM 8394 O O . ARG B 1 261 ? -27.862 -27.341 13.891 1.000 26.250 261 ARG B O 1
ATOM 8434 N N . HIS B 1 262 ? -25.597 -27.473 14.157 1.000 23.363 262 HIS B N 1
ATOM 8435 C CA . HIS B 1 262 ? -25.399 -26.041 14.305 1.000 23.595 262 HIS B CA 1
ATOM 8436 C C . HIS B 1 262 ? -24.238 -25.614 13.418 1.000 21.344 262 HIS B C 1
ATOM 8437 O O . HIS B 1 262 ? -23.349 -26.407 13.100 1.000 23.699 262 HIS B O 1
ATOM 8452 N N . ASP B 1 263 ? -24.294 -24.346 13.017 1.000 22.350 263 ASP B N 1
ATOM 8453 C CA . ASP B 1 263 ? -23.358 -23.702 12.131 1.000 24.550 263 ASP B CA 1
ATOM 8454 C C . ASP B 1 263 ? -22.693 -22.571 12.897 1.000 24.547 263 ASP B C 1
ATOM 8455 O O . ASP B 1 263 ? -23.341 -21.553 13.095 1.000 25.837 263 ASP B O 1
ATOM 8464 N N . LEU B 1 264 ? -21.416 -22.76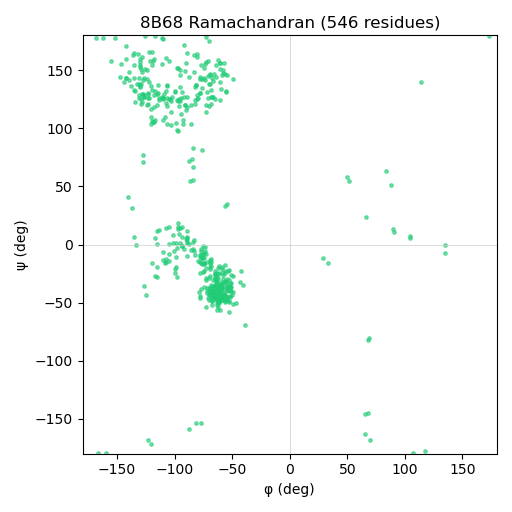4 13.299 1.000 24.546 264 LEU B N 1
ATOM 8465 C CA . LEU B 1 264 ? -20.688 -21.705 14.025 1.000 24.592 264 LEU B CA 1
ATOM 8466 C C . LEU B 1 264 ? -19.865 -20.812 13.099 1.000 29.245 264 LEU B C 1
ATOM 8467 O O . LEU B 1 264 ? -19.126 -19.956 13.588 1.000 32.319 264 LEU B O 1
ATOM 8483 N N . GLY B 1 265 ? -20.108 -20.857 11.783 1.000 28.051 265 GLY B N 1
ATOM 8484 C CA . GLY B 1 265 ? -19.302 -20.095 10.846 1.000 29.057 265 GLY B CA 1
ATOM 8485 C C . GLY B 1 265 ? -19.623 -18.603 10.790 1.000 30.315 265 GLY B C 1
ATOM 8486 O O . GLY B 1 265 ? -18.870 -17.848 10.159 1.000 31.407 265 GLY B O 1
ATOM 8490 N N . ASN B 1 266 ? -20.711 -18.144 11.441 1.000 29.427 266 ASN B N 1
ATOM 8491 C CA . ASN B 1 266 ? -21.027 -16.723 11.533 1.000 31.865 266 ASN B CA 1
ATOM 8492 C C . ASN B 1 266 ? -21.695 -16.428 12.880 1.000 30.351 266 ASN B C 1
ATOM 8493 O O . ASN B 1 266 ? -22.250 -17.340 13.537 1.000 26.043 266 ASN B O 1
ATOM 8504 N N . PRO B 1 267 ? -21.618 -15.174 13.376 1.000 28.611 267 PRO B N 1
ATOM 8505 C CA . PRO B 1 267 ? -22.253 -14.842 14.648 1.000 27.379 267 PRO B CA 1
ATOM 8506 C C . PRO B 1 267 ? -23.726 -15.219 14.824 1.000 25.176 267 PRO B C 1
ATOM 8507 O O . PRO B 1 267 ? -24.139 -15.516 15.938 1.000 26.894 267 PRO B O 1
ATOM 8518 N N . GLY B 1 268 ? -24.539 -15.184 13.777 1.000 26.480 268 GLY B N 1
ATOM 8519 C CA . GLY B 1 268 ? -25.950 -15.550 13.876 1.000 25.514 268 GLY B CA 1
ATOM 8520 C C . GLY B 1 268 ? -26.144 -17.042 14.168 1.000 25.410 268 GLY B C 1
ATOM 8521 O O . GLY B 1 268 ? -26.811 -17.412 15.133 1.000 25.827 268 GLY B O 1
ATOM 8525 N N . GLY B 1 269 ? -25.512 -17.918 13.367 1.000 25.377 269 GLY B N 1
ATOM 8526 C CA . GLY B 1 269 ? -25.588 -19.346 13.644 1.000 25.302 269 GLY B CA 1
ATOM 8527 C C . GLY B 1 269 ? -24.936 -19.717 14.994 1.000 24.843 269 GLY B C 1
ATOM 8528 O O . GLY B 1 269 ? -25.382 -20.624 15.714 1.000 23.386 269 GLY B O 1
ATOM 8532 N N . PHE B 1 270 ? -23.886 -18.989 15.389 1.000 24.707 270 PHE B N 1
ATOM 8533 C CA . PHE B 1 270 ? -23.253 -19.193 16.678 1.000 22.277 270 PHE B CA 1
ATOM 8534 C C . PHE B 1 270 ? -24.221 -18.902 17.852 1.000 22.623 270 PHE B C 1
ATOM 8535 O O . PHE B 1 270 ? -24.327 -19.667 18.825 1.000 21.939 270 PHE B O 1
ATOM 8552 N N . LEU B 1 271 ? -24.926 -17.756 17.776 1.000 21.940 271 LEU B N 1
ATOM 8553 C CA . LEU B 1 271 ? -25.919 -17.364 18.767 1.000 21.718 271 LEU B CA 1
ATOM 8554 C C . LEU B 1 271 ? -27.076 -18.362 18.845 1.000 23.065 271 LEU B C 1
ATOM 8555 O O . LEU B 1 271 ? -27.508 -18.655 19.965 1.000 22.255 271 LEU B O 1
ATOM 8571 N N . ARG B 1 272 ? -27.492 -18.953 17.713 0.660 18.539 272 ARG B N 1
ATOM 8572 C CA A ARG B 1 272 ? -28.544 -19.955 17.711 0.500 21.438 272 ARG B CA 1
ATOM 8573 C CA B ARG B 1 272 ? -28.549 -19.939 17.745 0.500 21.356 272 ARG B CA 1
ATOM 8574 C C . ARG B 1 272 ? -28.084 -21.168 18.532 0.660 17.582 272 ARG B C 1
ATOM 8575 O O . ARG B 1 272 ? -28.844 -21.722 19.322 0.660 16.437 272 ARG B O 1
ATOM 8615 N N . ALA B 1 273 ? -26.815 -21.570 18.314 1.000 19.252 273 ALA B N 1
ATOM 8616 C CA . ALA B 1 273 ? -26.218 -22.712 19.024 1.000 18.748 273 ALA B CA 1
ATOM 8617 C C . ALA B 1 273 ? -26.215 -22.454 20.530 1.000 18.800 273 ALA B C 1
ATOM 8618 O O . ALA B 1 273 ? -26.701 -23.268 21.328 1.000 20.130 273 ALA B O 1
ATOM 8625 N N . ALA B 1 274 ? -25.743 -21.268 20.898 1.000 19.526 274 ALA B N 1
ATOM 8626 C CA . ALA B 1 274 ? -25.623 -20.930 22.326 1.000 18.877 274 ALA B CA 1
ATOM 8627 C C . ALA B 1 274 ? -26.989 -20.850 23.019 1.000 19.961 274 ALA B C 1
ATOM 8628 O O . ALA B 1 274 ? -27.189 -21.374 24.138 1.000 19.789 274 ALA B O 1
ATOM 8635 N N . VAL B 1 275 ? -27.981 -20.272 22.344 1.000 19.403 275 VAL B N 1
ATOM 8636 C CA . VAL B 1 275 ? -29.315 -20.159 22.884 1.000 18.368 275 VAL B CA 1
ATOM 8637 C C . VAL B 1 275 ? -29.922 -21.560 22.980 1.000 20.448 275 VAL B C 1
ATOM 8638 O O . VAL B 1 275 ? -30.532 -21.892 23.986 1.000 19.665 275 VAL B O 1
ATOM 8651 N N . ASP B 1 276 ? -29.783 -22.382 21.939 1.000 18.637 276 ASP B N 1
ATOM 8652 C CA . ASP B 1 276 ? -30.305 -23.728 21.980 1.000 20.309 276 ASP B CA 1
ATOM 8653 C C . ASP B 1 276 ? -29.714 -24.491 23.177 1.000 20.128 276 ASP B C 1
ATOM 8654 O O . ASP B 1 276 ? -30.458 -25.155 23.889 1.000 22.701 276 ASP B O 1
ATOM 8663 N N . PHE B 1 277 ? -28.405 -24.413 23.371 1.000 20.357 277 PHE B N 1
ATOM 8664 C CA . PHE B 1 277 ? -27.804 -25.153 24.474 1.000 20.549 277 PHE B CA 1
ATOM 8665 C C . PHE B 1 277 ? -28.219 -24.543 25.813 1.000 21.290 277 PHE B C 1
ATOM 8666 O O . PHE B 1 277 ? -28.527 -25.279 26.781 1.000 22.208 277 PHE B O 1
ATOM 8683 N N . ALA B 1 278 ? -28.226 -23.217 25.926 1.000 19.695 278 ALA B N 1
ATOM 8684 C CA . ALA B 1 278 ? -28.558 -22.595 27.221 1.000 18.800 278 ALA B CA 1
ATOM 8685 C C . ALA B 1 278 ? -29.985 -22.914 27.654 1.000 18.869 278 ALA B C 1
ATOM 8686 O O . ALA B 1 278 ? -30.271 -23.072 28.853 1.000 21.092 278 ALA B O 1
ATOM 8693 N N . LEU B 1 279 ? -30.928 -23.029 26.699 1.000 20.622 279 LEU B N 1
ATOM 8694 C CA . LEU B 1 279 ? -32.314 -23.329 27.011 1.000 20.646 279 LEU B CA 1
ATOM 8695 C C . LEU B 1 279 ? -32.495 -24.728 27.623 1.000 24.452 279 LEU B C 1
ATOM 8696 O O . LEU B 1 279 ? -33.512 -24.988 28.275 1.000 26.722 279 LEU B O 1
ATOM 8712 N N . GLN B 1 280 ? -31.535 -25.612 27.366 1.000 22.818 280 GLN B N 1
ATOM 8713 C CA . GLN B 1 280 ? -31.519 -26.966 27.927 1.000 24.860 280 GLN B CA 1
ATOM 8714 C C . GLN B 1 280 ? -30.720 -27.080 29.223 1.000 26.698 280 GLN B C 1
ATOM 8715 O O . GLN B 1 280 ? -30.621 -28.195 29.758 1.000 28.698 280 GLN B O 1
ATOM 8729 N N . ASP B 1 281 ? -30.124 -25.988 29.684 1.000 24.475 281 ASP B N 1
ATOM 8730 C CA . ASP B 1 281 ? -29.272 -25.959 30.855 1.000 24.959 281 ASP B CA 1
ATOM 8731 C C . ASP B 1 281 ? -30.094 -25.342 31.979 1.000 24.074 281 ASP B C 1
ATOM 8732 O O . ASP B 1 281 ? -30.373 -24.161 31.961 1.000 22.655 281 ASP B O 1
ATOM 8741 N N . PRO B 1 282 ? -30.442 -26.086 33.059 1.000 24.246 282 PRO B N 1
ATOM 8742 C CA . PRO B 1 282 ? -31.183 -25.490 34.157 1.000 23.444 282 PRO B CA 1
ATOM 8743 C C . PRO B 1 282 ? -30.600 -24.267 34.832 1.000 22.952 282 PRO B C 1
ATOM 8744 O O . PRO B 1 282 ? -31.344 -23.524 35.486 1.000 24.263 282 PRO B O 1
ATOM 8755 N N . ASP B 1 283 ? -29.267 -24.044 34.754 1.000 21.698 283 ASP B N 1
ATOM 8756 C CA . ASP B 1 283 ? -28.687 -22.829 35.284 1.000 21.937 283 ASP B CA 1
ATOM 8757 C C . ASP B 1 283 ? -29.137 -21.564 34.551 1.000 21.062 283 ASP B C 1
ATOM 8758 O O . ASP B 1 283 ? -29.087 -20.514 35.187 1.000 22.888 283 ASP B O 1
ATOM 8767 N N . TYR B 1 284 ? -29.536 -21.709 33.296 1.000 23.864 284 TYR B N 1
ATOM 8768 C CA . TYR B 1 284 ? -29.857 -20.541 32.478 1.000 23.702 284 TYR B CA 1
ATOM 8769 C C . TYR B 1 284 ? -31.234 -20.617 31.844 1.000 23.194 284 TYR B C 1
ATOM 8770 O O . TYR B 1 284 ? -31.783 -19.533 31.601 1.000 25.292 284 TYR B O 1
ATOM 8788 N N . GLY B 1 285 ? -31.693 -21.811 31.433 1.000 22.500 285 GLY B N 1
ATOM 8789 C CA . GLY B 1 285 ? -32.807 -21.970 30.518 1.000 24.998 285 GLY B CA 1
ATOM 8790 C C . GLY B 1 285 ? -34.087 -21.232 30.905 1.000 29.148 285 GLY B C 1
ATOM 8791 O O . GLY B 1 285 ? -34.626 -20.457 30.109 1.000 24.177 285 GLY B O 1
ATOM 8795 N N . PRO B 1 286 ? -34.672 -21.482 32.093 1.000 28.833 286 PRO B N 1
ATOM 8796 C CA . PRO B 1 286 ? -35.970 -20.895 32.467 1.000 30.816 286 PRO B CA 1
ATOM 8797 C C . PRO B 1 286 ? -36.054 -19.373 32.443 1.000 28.291 286 PRO B C 1
ATOM 8798 O O . PRO B 1 286 ? -37.008 -18.816 31.887 1.000 31.606 286 PRO B O 1
ATOM 8809 N N . GLU B 1 287 ? -35.048 -18.734 33.020 1.000 26.733 287 GLU B N 1
ATOM 8810 C CA . GLU B 1 287 ? -34.932 -17.287 33.036 1.000 29.531 287 GLU B CA 1
ATOM 8811 C C . GLU B 1 287 ? -34.677 -16.739 31.621 1.000 27.393 287 GLU B C 1
ATOM 8812 O O . GLU B 1 287 ? -35.256 -15.707 31.265 1.000 26.864 287 GLU B O 1
ATOM 8824 N N . LEU B 1 288 ? -33.836 -17.434 30.836 1.000 25.454 288 LEU B N 1
ATOM 8825 C CA . LEU B 1 288 ? -33.570 -17.012 29.451 1.000 23.401 288 LEU B CA 1
ATOM 8826 C C . LEU B 1 288 ? -34.858 -17.116 28.627 1.000 23.482 288 LEU B C 1
ATOM 8827 O O . LEU B 1 288 ? -35.179 -16.185 27.831 1.000 24.712 288 LEU B O 1
ATOM 8843 N N . ARG B 1 289 ? -35.574 -18.235 28.747 1.000 22.715 289 ARG B N 1
ATOM 8844 C CA . ARG B 1 289 ? -36.790 -18.446 27.982 1.000 26.620 289 ARG B CA 1
ATOM 8845 C C . ARG B 1 289 ? -37.822 -17.357 28.308 1.000 26.511 289 ARG B C 1
ATOM 8846 O O . ARG B 1 289 ? -38.474 -16.877 27.383 1.000 25.844 289 ARG B O 1
ATOM 8867 N N . ALA B 1 290 ? -37.994 -17.039 29.604 1.000 26.723 290 ALA B N 1
ATOM 8868 C CA . ALA B 1 290 ? -38.955 -16.014 30.029 1.000 26.786 290 ALA B CA 1
ATOM 8869 C C . ALA B 1 290 ? -38.560 -14.640 29.468 1.000 26.546 290 ALA B C 1
ATOM 8870 O O . ALA B 1 290 ? -39.414 -13.923 28.923 1.000 26.972 290 ALA B O 1
ATOM 8877 N N . TRP B 1 291 ? -37.257 -14.337 29.513 1.000 26.376 291 TRP B N 1
ATOM 8878 C CA . TRP B 1 291 ? -36.746 -13.087 28.951 1.000 25.332 291 TRP B CA 1
ATOM 8879 C C . TRP B 1 291 ? -36.978 -13.020 27.440 1.000 24.703 291 TRP B C 1
ATOM 8880 O O . TRP B 1 291 ? -37.426 -11.975 26.909 1.000 28.947 291 TRP B O 1
ATOM 8901 N N . LEU B 1 292 ? -36.688 -14.113 26.719 1.000 24.314 292 LEU B N 1
ATOM 8902 C CA . LEU B 1 292 ? -36.808 -14.163 25.268 1.000 24.130 292 LEU B CA 1
ATOM 8903 C C . LEU B 1 292 ? -38.268 -13.950 24.850 1.000 28.449 292 LEU B C 1
ATOM 8904 O O . LEU B 1 292 ? -38.540 -13.278 23.838 1.000 28.562 292 LEU B O 1
ATOM 8920 N N . THR B 1 293 ? -39.204 -14.565 25.614 1.000 28.503 293 THR B N 1
ATOM 8921 C CA . THR B 1 293 ? -40.632 -14.492 25.306 1.000 30.909 293 THR B CA 1
ATOM 8922 C C . THR B 1 293 ? -41.064 -13.036 25.240 1.000 32.736 293 THR B C 1
ATOM 8923 O O . THR B 1 293 ? -41.767 -12.672 24.282 1.000 36.119 293 THR B O 1
ATOM 8934 N N . ASP B 1 294 ? -40.648 -12.245 26.230 1.000 31.681 294 ASP B N 1
ATOM 8935 C CA . ASP B 1 294 ? -40.938 -10.818 26.253 1.000 35.294 294 ASP B CA 1
ATOM 8936 C C . ASP B 1 294 ? -40.173 -10.088 25.148 1.000 36.618 294 ASP B C 1
ATOM 8937 O O . ASP B 1 294 ? -40.763 -9.270 24.418 1.000 35.796 294 ASP B O 1
ATOM 8946 N N . ARG B 1 295 ? -38.884 -10.403 24.999 1.000 29.776 295 ARG B N 1
ATOM 8947 C CA . ARG B 1 295 ? -37.997 -9.628 24.127 1.000 30.659 295 ARG B CA 1
ATOM 8948 C C . ARG B 1 295 ? -38.431 -9.700 22.664 1.000 31.863 295 ARG B C 1
ATOM 8949 O O . ARG B 1 295 ? -38.428 -8.653 22.004 1.000 31.887 295 ARG B O 1
ATOM 8970 N N . ILE B 1 296 ? -38.788 -10.881 22.150 1.000 30.644 296 ILE B N 1
ATOM 8971 C CA . ILE B 1 296 ? -39.157 -11.036 20.746 1.000 34.558 296 ILE B CA 1
ATOM 8972 C C . ILE B 1 296 ? -40.492 -10.338 20.405 1.000 36.231 296 ILE B C 1
ATOM 8973 O O . ILE B 1 296 ? -40.769 -10.112 19.220 1.000 43.383 296 ILE B O 1
ATOM 8989 N N . ALA B 1 297 ? -41.327 -10.014 21.392 1.000 39.781 297 ALA B N 1
ATOM 8990 C CA . ALA B 1 297 ? -42.566 -9.274 21.153 1.000 42.320 297 ALA B CA 1
ATOM 8991 C C . ALA B 1 297 ? -42.342 -7.767 20.918 1.000 44.724 297 ALA B C 1
ATOM 8992 O O . ALA B 1 297 ? -43.313 -7.071 20.679 1.000 44.785 297 ALA B O 1
ATOM 8999 N N . ARG B 1 298 ? -41.103 -7.231 21.012 1.000 43.338 298 ARG B N 1
ATOM 9000 C CA . ARG B 1 298 ? -40.821 -5.825 20.706 1.000 42.808 298 ARG B CA 1
ATOM 9001 C C . ARG B 1 298 ? -39.599 -5.687 19.776 1.000 41.097 298 ARG B C 1
ATOM 9002 O O . ARG B 1 298 ? -38.783 -6.614 19.656 1.000 37.464 298 ARG B O 1
ATOM 9023 N N . PRO B 1 299 ? -39.369 -4.509 19.117 1.000 42.680 299 PRO B N 1
ATOM 9024 C CA . PRO B 1 299 ? -38.214 -4.351 18.218 1.000 40.223 299 PRO B CA 1
ATOM 9025 C C . PRO B 1 299 ? -36.870 -4.480 18.986 1.000 35.515 299 PRO B C 1
ATOM 9026 O O . PRO B 1 299 ? -35.984 -5.234 18.526 1.000 34.807 299 PRO B O 1
#

Organism: NCBI:txid37925

Secondary structure (DSSP, 8-state):
---EEEEE--S--GGGTTGGGTS-GGGSEETTEEHHHHHHHHHHHTT--EEEEEE-GGGTTHHHHTS--HHHHHHHHHTT-HHHHHHHHHGGGT-EEEEEE-SS---HHHHH--GGG--TT-SEEEEE-TTEEEESS-HHHHHHHHHHHH-SEEEEEEE--GGG-TTSEEEEEEE-SSTTEEEEEEEEES--GGG-S-SEEEEEEEEEETHHHHHHHHS----HHHHHHHHHHTT--EEEEEE-SEEEE-SSHHHHHHHHHHHHTTSTTTHHHHHHHHHHHTT--/---EEEEE--S--GGGTTGGGTS-GGGSEETTEEHHHHHHHHHHHTT--EEEEEE-GGGGGGTGGGS--HHHHHHHHHTT-HHHHHHHHHHHHH-EEEEEE-SS---HHHHH--GGG--TT-SEEEEE-TTEEEESS-HHHHHHHHHHHH-SEEEEEEE--GGG-TTSEEEEEEE-SSTTEEEEEEEEES--GGG-S-SEEEEEEEEEETHHHHHHHHSPP-----HHHHHHHHHHTT--EEEEEE-SEEEE-SSHHHHHHHHHHHHHT-TTTHHHHHHHHHHHTT--

Radius of gyration: 26.8 Å; Cα contacts (8 Å, |Δi|>4): 1206; chains: 2; bounding box: 47×73×69 Å

B-factor: mean 34.41, std 11.73, range [16.44, 96.63]

Nearest PDB structures (foldseek):
  8b68-assembly1_A  TM=1.004E+00  e=3.392E-63  Thermocrispum agreste DSM 44070
  8b6d-assembly1_B  TM=9.915E-01  e=1.348E-59  Thermocrispum agreste DSM 44070
  5j49-assembly1_A  TM=9.186E-01  e=9.163E-32  Paraburkholderia xenovorans LB400
  5i1f-assembly1_A-2  TM=9.281E-01  e=6.113E-31  Burkholderia vietnamiensis G4
  5ve7-assembly1_A  TM=9.276E-01  e=9.519E-31  Burkholderia ambifaria MC40-6

Solvent-accessible surface area: 25125 Å² total

Sequence (573 aa):
TFTTAIVPAAGLGTRFLPTTKSVPKELLPVVDTPAIELVVADEARQAGAERLVIVTSPAKQSIAAYFRPAPELEERSLEEKGKTGQLAKIRRAPELLEVEVAIQEQALGLGHAVAAEPNLGPEDDVVAVLLPDDDLVLPHGILERMAKVRAEHGGSVLCAFDIPKEEISAYGVFDVSDTDDADVKRVHGMMVEKPPAEQAPSTFAAAGRYLLDRAIFDALRRIEPLQLTDAVALLIQEGHPVHVVVHRGDRHDLGNPGGFLRAAVDFALQDPDYGPEELRAWLTDDRIARRPTFTTAIVPAAGLGTRRRFLPTTKSVPKELLPVVDTPAIELVADEARRQQAGAERLVIVTSPAKQSIAAYFRPAPELERSLEEKGKKTGQLAKIRRAPELLEVEVAIQEQALGLGHAVAAEPNLGPEDDVVAVLLPDDLVLPHGILERMAKVRAEHGGSVLCAFDIPKEEISAYGVFDVSDTDDADVKRVHGMVEKPPAEQAPSTFAAAGRYLLDRAIFDALRRIEPGAELQQLTDAVALLIQEGHPVHVVVHRGDRRHDLGNPGGFLRRAAVDFALQDPDYGPELRAWLTDRIARP

InterPro domains:
  IPR005771 UTP--glucose-1-phosphate uridylyltransferase, bacterial/archaeal-type [PTHR43197] (9-296)
  IPR005835 Nucleotidyl transferase domain [PF00483] (13-276)
  IPR029044 Nucleotide-diphospho-sugar transferases [G3DSA:3.90.550.10] (2-298)
  IPR029044 Nucleotide-diphospho-sugar transferases [SSF53448] (12-291)